Protein AF-0000000067055701 (afdb_homodimer)

Radius of gyration: 38.67 Å; Cα contacts (8 Å, |Δi|>4): 1099; chains: 2; bounding box: 100×124×99 Å

Solvent-accessible surface area (backbone atoms only — not comparable to full-atom values): 44915 Å² total; per-residue (Å²): 140,78,88,85,86,87,87,89,78,91,72,84,69,85,83,80,84,83,82,90,79,65,88,75,74,80,79,75,74,77,72,72,76,77,75,74,74,74,74,75,77,80,74,77,74,74,73,73,78,80,77,67,72,64,74,61,54,71,61,44,72,73,60,66,65,79,87,66,82,82,70,80,70,70,79,79,64,68,73,73,59,67,75,73,50,89,73,72,82,71,63,83,66,58,35,33,24,40,84,88,62,52,76,36,48,43,64,56,47,36,46,44,34,19,45,16,52,71,67,72,44,82,26,48,39,90,86,80,60,46,74,50,45,82,83,63,32,41,76,40,64,70,57,46,53,55,51,30,62,36,72,37,66,38,94,59,72,62,47,73,33,37,43,72,50,36,61,56,31,56,73,73,64,41,52,43,24,80,38,67,50,87,49,37,84,70,59,46,80,57,69,43,37,44,74,50,44,66,62,47,66,72,65,50,62,55,46,71,32,32,33,57,71,38,46,64,58,50,49,55,55,48,52,54,50,48,52,55,47,50,52,52,49,49,53,54,54,52,74,28,42,72,47,60,37,70,47,81,43,51,30,37,74,43,68,48,91,49,97,69,57,37,64,34,31,36,30,67,79,42,76,54,86,92,35,38,32,34,42,36,33,30,43,46,86,59,42,77,58,48,82,74,44,82,72,46,45,47,30,31,29,53,31,51,72,51,86,60,95,58,76,44,36,35,38,36,35,66,40,44,23,57,86,51,94,52,64,59,52,89,57,84,44,77,49,70,34,35,81,87,43,33,58,55,68,76,40,73,53,54,52,81,44,34,67,47,44,37,56,47,43,31,37,84,50,36,58,30,26,40,38,43,31,51,57,79,132,141,83,86,86,79,89,68,95,76,86,78,87,77,87,86,82,81,92,78,85,82,65,92,75,82,83,81,78,74,80,75,73,77,79,78,75,74,76,74,74,79,80,74,76,73,74,75,73,76,80,77,67,71,63,76,60,54,72,61,44,73,76,58,67,64,78,86,66,81,82,70,79,70,69,79,79,65,70,72,72,60,66,76,72,52,91,74,71,81,69,64,84,65,58,34,33,23,39,85,87,63,52,76,37,48,43,64,56,49,35,46,44,35,18,45,15,52,72,67,73,43,82,27,48,39,90,86,80,58,45,73,50,44,85,83,63,32,43,76,40,64,69,58,47,53,56,52,29,62,36,72,37,65,38,92,58,72,62,48,72,33,35,43,73,49,38,61,56,32,56,74,73,63,40,52,42,23,82,40,68,48,88,49,37,85,70,60,46,82,59,71,44,37,44,74,52,44,65,62,45,64,73,66,48,64,55,48,70,32,34,33,57,71,38,47,63,58,48,49,55,56,48,50,54,50,48,52,55,48,49,53,51,50,48,53,54,54,50,73,28,42,73,47,63,36,71,47,79,42,51,32,36,74,44,67,49,91,49,98,68,57,35,63,34,31,37,31,67,80,43,76,55,87,92,35,37,33,34,42,37,32,30,43,48,87,58,41,77,58,50,81,74,43,84,73,46,46,48,29,32,28,53,32,52,72,52,87,60,95,59,76,44,37,36,37,37,35,68,40,45,23,55,87,52,93,53,63,59,52,87,56,84,42,76,51,70,34,35,80,88,44,31,57,56,68,76,39,73,54,53,52,81,46,34,66,46,42,38,57,45,42,33,37,84,52,37,58,30,26,40,39,42,32,50,58,81,130

Nearest PDB structures (foldseek):
  5t9g-assembly1_A  TM=4.568E-01  e=3.845E+00  Bacteroides uniformis
  6ed1-assembly2_C  TM=5.689E-01  e=8.509E+00  Phocaeicola dorei
  5t9g-assembly1_A  TM=4.580E-01  e=3.900E+00  Bacteroides uniformis
  6ed1-assembly2_C  TM=5.690E-01  e=8.606E+00  Phocaeicola dorei

Sequence (754 aa):
MVVDPERGLVSNKPEGFSRNMDSASSLARLRSPAVNFLRLPGQQLVFLSKKGNVQDQLWGSLSTWPDGPVVRRAPGLRRYRSPCSPGTRWSYEYLCKCTNGHLMCAGCFIHLLADARLKEEQATCPNCRCEISKSLCCRNLAVEKAVSELPSECGFCLCQFPRSILERHQKEECQDRVTQCKYKRIGCPWHGPFHELTVHEAACAHPTKTGNELMEILDEMDQSHRKEMQLYNSIFSLLSFEKIGYTEVQFRPYRTDDFITRLYYETPRFTVLNQTWVLKARVNDSERNPNLSCKRTLSFQLLLKSKVTAPLECSFLLLKGPYDDVKISPVIYHFVFTNESNETDYVPLPIVDSVECNKLLAAKNINLRLFLFQIQKMVVDPERGLVSNKPEGFSRNMDSASSLARLRSPAVNFLRLPGQQLVFLSKKGNVQDQLWGSLSTWPDGPVVRRAPGLRRYRSPCSPGTRWSYEYLCKCTNGHLMCAGCFIHLLADARLKEEQATCPNCRCEISKSLCCRNLAVEKAVSELPSECGFCLCQFPRSILERHQKEECQDRVTQCKYKRIGCPWHGPFHELTVHEAACAHPTKTGNELMEILDEMDQSHRKEMQLYNSIFSLLSFEKIGYTEVQFRPYRTDDFITRLYYETPRFTVLNQTWVLKARVNDSERNPNLSCKRTLSFQLLLKSKVTAPLECSFLLLKGPYDDVKISPVIYHFVFTNESNETDYVPLPIVDSVECNKLLAAKNINLRLFLFQIQK

Organism: Bos taurus (NCBI:txid9913)

Secondary structure (DSSP, 8-state):
----------------------------------------S--------S-S-HHHHHTTTT------------TTS-----S--SSS---SS-EEE-TT--EEEHHHHHHHHHHHHHHT---B-TTT--B--TTT-EE-HHHHHHHHHSEEE-TTT--EEEHHHHHHIIIII-TTSEEE-GGGGGT---EEEGGGHHHHHHH-SGGGSBHHHHHHHHHHHHHHHHHHHHHHHHHHHHHTSSEEEEEEEEEEEEE--SSS--EEEEPPPEEETTEEEEEEEEEGGG-S-GGG-SS--EEEEEEE-S--SS-EEEEEEEEE-TT----B----EEEEE-SS--BPPPEE--BSSHHHHHHHHHSSSEEEEEEEEE---/----------------------------------------S--------S-S-HHHHHTTTT------------TTS-----S--SSS---SS-EEE-TT--EEEHHHHHHHHHHHHHHT---B-TTT--B--TTT-EE-HHHHHHHHHSEEE-TTT--EEEHHHHHHIIIII-TTSEEE-GGGGGT---EEEGGGHHHHHHH-SGGGSBHHHHHHHHHHHHHHHHHHHHHHHHHHHHHTSSEEEEEEEEEEEEE--SSS--EEEEPPPEEETTEEEEEEEEEGGG-S-GGG-SS--EEEEEEE-S--SS-EEEEEEEEE-TT----B----EEEEE-SS--BPPPEE--BSSHHHHHHHHHSSSEEEEEEEEE---

Foldseek 3Di:
DDDDDYYDDDPDDDDDDDDDPDDPDPPDCPPPPDPPPPCPPDPPPPPPDPDDPVVPPVVPVVPPPDPPDPPPPDPPPPCVVLVPPVADPLVPDWWKAAPVGDIHRPLSLLLQLLLCLQVVHFRADSVPGHGDDPVRIDTDVPVSVVQQQDWYAAPFPRDTDRNVCNVVCQVPNPQFRWDDAPCVLLPDPDITGNVCRVVCNVVPCSVVDDPVVSVVVNVVVVVVVVVVVVQVVVVVVLVPAPFKDKDKWKWAWDWDPDPQTWIKTKTPWDDGSNFIKMKIKHKPVGDSCCSPPPWIWMWMKIFTPDADPDKWKKKKWKAADPPAPFDFDTDIDIDIDHPVRGMDDIDTGRGDTRSRVSSQSSDNMRMIMMMMGTDDD/DDDDDPDDDDDDDDDDDDDDPDDPDDPDPPPPDDPPPPCPPDDPPPPPDPDDPVVPPVVPVVPPPDPPDPPPPDPPPPPPVLVPPVADPLVLDWWKAAPVGDIHRPLSLLLQLLLCLQVVHFRADSVPGHGDDPVRIDTDVPVSVVQQQDWYAAPFPRDTDRNVCNVVCLVPNPQFRWDDAPCVLLPDPDITGNVCRVVCNVVPCSVVDDPVVSVVVNVVVVVVVVVVVVQVVVVVVLVPADFKDKDKWKWAWDWDPDPQTWIKTKTPWDDGSNFIKMKIKHKPVGDSCCSPPPWIWMWMKIFTPDADPDKWKKKKWKAADPPAPFDFDTDIDIDIDHPVRGMDDIDTGRGDTRSRVSSQSSDNMRMIMMMMGTDDD

InterPro domains:
  IPR039338 Zinc finger TRAF-type-containing protein 1 [PTHR23059] (95-377)
  IPR060594 Zinc finger TRAF-type-containing protein 1, C-terminal domain [PF28124] (242-376)

pLDDT: mean 73.61, std 28.29, range [15.89, 98.38]

Structure (mmCIF, N/CA/C/O backbone):
data_AF-0000000067055701-model_v1
#
loop_
_entity.id
_entity.type
_entity.pdbx_description
1 polymer 'Cysteine and histidine rich 1'
#
loop_
_atom_site.group_PDB
_atom_site.id
_atom_site.type_symbol
_atom_site.label_atom_id
_atom_site.label_alt_id
_atom_site.label_comp_id
_atom_site.label_asym_id
_atom_site.label_entity_id
_atom_site.label_seq_id
_atom_site.pdbx_PDB_ins_code
_atom_site.Cartn_x
_atom_site.Cartn_y
_atom_site.Cartn_z
_atom_site.occupancy
_atom_site.B_iso_or_equiv
_atom_site.auth_seq_id
_atom_site.auth_comp_id
_atom_site.auth_asym_id
_atom_site.auth_atom_id
_atom_site.pdbx_PDB_model_num
ATOM 1 N N . MET A 1 1 ? 71.938 28.016 19.109 1 16.44 1 MET A N 1
ATOM 2 C CA . MET A 1 1 ? 72.5 26.688 19.266 1 16.44 1 MET A CA 1
ATOM 3 C C . MET A 1 1 ? 71.5 25.609 18.891 1 16.44 1 MET A C 1
ATOM 5 O O . MET A 1 1 ? 70.312 25.859 18.875 1 16.44 1 MET A O 1
ATOM 9 N N . VAL A 1 2 ? 71.875 24.172 19.016 1 16.55 2 VAL A N 1
ATOM 10 C CA . VAL A 1 2 ? 72 23.031 18.125 1 16.55 2 VAL A CA 1
ATOM 11 C C . VAL A 1 2 ? 70.75 22.125 18.297 1 16.55 2 VAL A C 1
ATOM 13 O O . VAL A 1 2 ? 70.375 21.422 17.359 1 16.55 2 VAL A O 1
ATOM 16 N N . VAL A 1 3 ? 70.125 21.969 19.438 1 17.83 3 VAL A N 1
ATOM 17 C CA . VAL A 1 3 ? 70.062 20.547 19.766 1 17.83 3 VAL A CA 1
ATOM 18 C C . VAL A 1 3 ? 69.062 19.844 18.859 1 17.83 3 VAL A C 1
ATOM 20 O O . VAL A 1 3 ? 68 20.359 18.609 1 17.83 3 VAL A O 1
ATOM 23 N N . ASP A 1 4 ? 69.375 18.797 18.344 1 17.47 4 ASP A N 1
ATOM 24 C CA . ASP A 1 4 ? 69.25 17.922 17.172 1 17.47 4 ASP A CA 1
ATOM 25 C C . ASP A 1 4 ? 67.938 17.172 17.172 1 17.47 4 ASP A C 1
ATOM 27 O O . ASP A 1 4 ? 67.25 17.062 18.203 1 17.47 4 ASP A O 1
ATOM 31 N N . PRO A 1 5 ? 67.812 16.078 16.312 1 18.61 5 PRO A N 1
ATOM 32 C CA . PRO A 1 5 ? 67.125 15.461 15.188 1 18.61 5 PRO A CA 1
ATOM 33 C C . PRO A 1 5 ? 66.188 14.312 15.625 1 18.61 5 PRO A C 1
ATOM 35 O O . PRO A 1 5 ? 65 14.305 15.312 1 18.61 5 PRO A O 1
ATOM 38 N N . GLU A 1 6 ? 66.812 13.117 15.82 1 16.33 6 GLU A N 1
ATOM 39 C CA . GLU A 1 6 ? 66.75 11.945 14.953 1 16.33 6 GLU A CA 1
ATOM 40 C C . GLU A 1 6 ? 65.625 10.992 15.422 1 16.33 6 GLU A C 1
ATOM 42 O O . GLU A 1 6 ? 64.562 10.859 14.766 1 16.33 6 GLU A O 1
ATOM 47 N N . ARG A 1 7 ? 66 9.539 15.695 1 16.42 7 ARG A N 1
ATOM 48 C CA . ARG A 1 7 ? 65.938 8.266 14.992 1 16.42 7 ARG A CA 1
ATOM 49 C C . ARG A 1 7 ? 64.812 7.379 15.539 1 16.42 7 ARG A C 1
ATOM 51 O O . ARG A 1 7 ? 64.188 7.738 16.516 1 16.42 7 ARG A O 1
ATOM 58 N N . GLY A 1 8 ? 65.188 6.051 16.109 1 16.31 8 GLY A N 1
ATOM 59 C CA . GLY A 1 8 ? 65.125 4.684 15.609 1 16.31 8 GLY A CA 1
ATOM 60 C C . GLY A 1 8 ? 63.969 3.906 16.125 1 16.31 8 GLY A C 1
ATOM 61 O O . GLY A 1 8 ? 63.219 4.402 16.969 1 16.31 8 GLY A O 1
ATOM 62 N N . LEU A 1 9 ? 64.125 2.527 16.516 1 16.05 9 LEU A N 1
ATOM 63 C CA . LEU A 1 9 ? 63.875 1.146 16.094 1 16.05 9 LEU A CA 1
ATOM 64 C C . LEU A 1 9 ? 62.906 0.436 17.031 1 16.05 9 LEU A C 1
ATOM 66 O O . LEU A 1 9 ? 62.156 -0.441 16.609 1 16.05 9 LEU A O 1
ATOM 70 N N . VAL A 1 10 ? 62.969 0.575 18.406 1 15.91 10 VAL A N 1
ATOM 71 C CA . VAL A 1 10 ? 63.062 -0.697 19.109 1 15.91 10 VAL A CA 1
ATOM 72 C C . VAL A 1 10 ? 61.688 -1.373 19.156 1 15.91 10 VAL A C 1
ATOM 74 O O . VAL A 1 10 ? 60.688 -0.728 19.453 1 15.91 10 VAL A O 1
ATOM 77 N N . SER A 1 11 ? 61.594 -2.703 18.609 1 16.59 11 SER A N 1
ATOM 78 C CA . SER A 1 11 ? 60.875 -3.871 18.109 1 16.59 11 SER A CA 1
ATOM 79 C C . SER A 1 11 ? 60.156 -4.617 19.25 1 16.59 11 SER A C 1
ATOM 81 O O . SER A 1 11 ? 59.5 -5.621 19.016 1 16.59 11 SER A O 1
ATOM 83 N N . ASN A 1 12 ? 60.188 -4.105 20.469 1 16.09 12 ASN A N 1
ATOM 84 C CA . ASN A 1 12 ? 60.156 -5.184 21.453 1 16.09 12 ASN A CA 1
ATOM 85 C C . ASN A 1 12 ? 58.906 -6.059 21.266 1 16.09 12 ASN A C 1
ATOM 87 O O . ASN A 1 12 ? 57.812 -5.547 21.031 1 16.09 12 ASN A O 1
ATOM 91 N N . LYS A 1 13 ? 59.094 -7.43 21.297 1 16.95 13 LYS A N 1
ATOM 92 C CA . LYS A 1 13 ? 58.656 -8.789 20.969 1 16.95 13 LYS A CA 1
ATOM 93 C C . LYS A 1 13 ? 57.562 -9.266 21.891 1 16.95 13 LYS A C 1
ATOM 95 O O . LYS A 1 13 ? 57.062 -10.383 21.766 1 16.95 13 LYS A O 1
ATOM 100 N N . PRO A 1 14 ? 56.938 -8.477 22.75 1 16.92 14 PRO A N 1
ATOM 101 C CA . PRO A 1 14 ? 56.594 -9.336 23.906 1 16.92 14 PRO A CA 1
ATOM 102 C C . PRO A 1 14 ? 55.781 -10.562 23.516 1 16.92 14 PRO A C 1
ATOM 104 O O . PRO A 1 14 ? 55.094 -10.539 22.5 1 16.92 14 PRO A O 1
ATOM 107 N N . GLU A 1 15 ? 56.031 -11.695 24.219 1 17.03 15 GLU A N 1
ATOM 108 C CA . GLU A 1 15 ? 55.938 -13.148 24.344 1 17.03 15 GLU A CA 1
ATOM 109 C C . GLU A 1 15 ? 54.5 -13.625 24.344 1 17.03 15 GLU A C 1
ATOM 111 O O . GLU A 1 15 ? 53.562 -12.852 24.625 1 17.03 15 GLU A O 1
ATOM 116 N N . GLY A 1 16 ? 54.281 -14.93 23.797 1 16.95 16 GLY A N 1
ATOM 117 C CA . GLY A 1 16 ? 53.5 -15.977 23.156 1 16.95 16 GLY A CA 1
ATOM 118 C C . GLY A 1 16 ? 52.562 -16.688 24.109 1 16.95 16 GLY A C 1
ATOM 119 O O . GLY A 1 16 ? 52.031 -17.766 23.797 1 16.95 16 GLY A O 1
ATOM 120 N N . PHE A 1 17 ? 52.031 -15.953 25.172 1 17.06 17 PHE A N 1
ATOM 121 C CA . PHE A 1 17 ? 51.438 -16.734 26.234 1 17.06 17 PHE A CA 1
ATOM 122 C C . PHE A 1 17 ? 50.531 -17.844 25.672 1 17.06 17 PHE A C 1
ATOM 124 O O . PHE A 1 17 ? 49.781 -17.609 24.719 1 17.06 17 PHE A O 1
ATOM 131 N N . SER A 1 18 ? 50.719 -19.031 26.094 1 15.89 18 SER A N 1
ATOM 132 C CA . SER A 1 18 ? 50.656 -20.484 25.969 1 15.89 18 SER A CA 1
ATOM 133 C C . SER A 1 18 ? 49.188 -20.969 25.938 1 15.89 18 SER A C 1
ATOM 135 O O . SER A 1 18 ? 48.281 -20.203 26.266 1 15.89 18 SER A O 1
ATOM 137 N N . ARG A 1 19 ? 48.812 -22.109 26.625 1 16.39 19 ARG A N 1
ATOM 138 C CA . ARG A 1 19 ? 48.469 -23.469 26.25 1 16.39 19 ARG A CA 1
ATOM 139 C C . ARG A 1 19 ? 46.969 -23.703 26.281 1 16.39 19 ARG A C 1
ATOM 141 O O . ARG A 1 19 ? 46.375 -24.125 25.281 1 16.39 19 ARG A O 1
ATOM 148 N N . ASN A 1 20 ? 46.406 -24.297 27.469 1 16.92 20 ASN A N 1
ATOM 149 C CA . ASN A 1 20 ? 45.875 -25.641 27.594 1 16.92 20 ASN A CA 1
ATOM 150 C C . ASN A 1 20 ? 44.344 -25.656 27.453 1 16.92 20 ASN A C 1
ATOM 152 O O . ASN A 1 20 ? 43.656 -24.891 28.141 1 16.92 20 ASN A O 1
ATOM 156 N N . MET A 1 21 ? 43.719 -26.062 26.281 1 17.95 21 MET A N 1
ATOM 157 C CA . MET A 1 21 ? 42.469 -26.25 25.516 1 17.95 21 MET A CA 1
ATOM 158 C C . MET A 1 21 ? 41.5 -27.172 26.25 1 17.95 21 MET A C 1
ATOM 160 O O . MET A 1 21 ? 40.469 -27.516 25.719 1 17.95 21 MET A O 1
ATOM 164 N N . ASP A 1 22 ? 41.938 -27.719 27.422 1 16.17 22 ASP A N 1
ATOM 165 C CA . ASP A 1 22 ? 41.469 -29.109 27.469 1 16.17 22 ASP A CA 1
ATOM 166 C C . ASP A 1 22 ? 39.969 -29.188 27.609 1 16.17 22 ASP A C 1
ATOM 168 O O . ASP A 1 22 ? 39.312 -30.031 26.969 1 16.17 22 ASP A O 1
ATOM 172 N N . SER A 1 23 ? 39.375 -28.547 28.641 1 18.22 23 SER A N 1
ATOM 173 C CA . SER A 1 23 ? 38.562 -29.422 29.484 1 18.22 23 SER A CA 1
ATOM 174 C C . SER A 1 23 ? 37.219 -29.719 28.844 1 18.22 23 SER A C 1
ATOM 176 O O . SER A 1 23 ? 36.438 -28.797 28.578 1 18.22 23 SER A O 1
ATOM 178 N N . ALA A 1 24 ? 37.062 -30.844 27.984 1 18.81 24 ALA A N 1
ATOM 179 C CA . ALA A 1 24 ? 36.094 -31.578 27.156 1 18.81 24 ALA A CA 1
ATOM 180 C C . ALA A 1 24 ? 34.844 -31.938 27.953 1 18.81 24 ALA A C 1
ATOM 182 O O . ALA A 1 24 ? 34.844 -32.938 28.672 1 18.81 24 ALA A O 1
ATOM 183 N N . SER A 1 25 ? 34.406 -31.047 28.844 1 18.02 25 SER A N 1
ATOM 184 C CA . SER A 1 25 ? 33.5 -31.609 29.844 1 18.02 25 SER A CA 1
ATOM 185 C C . SER A 1 25 ? 32.438 -32.469 29.172 1 18.02 25 SER A C 1
ATOM 187 O O . SER A 1 25 ? 32.156 -32.312 27.984 1 18.02 25 SER A O 1
ATOM 189 N N . SER A 1 26 ? 31.812 -33.406 29.938 1 18.36 26 SER A N 1
ATOM 190 C CA . SER A 1 26 ? 31.109 -34.688 30.094 1 18.36 26 SER A CA 1
ATOM 191 C C . SER A 1 26 ? 29.672 -34.562 29.594 1 18.36 26 SER A C 1
ATOM 193 O O . SER A 1 26 ? 28.812 -34 30.281 1 18.36 26 SER A O 1
ATOM 195 N N . LEU A 1 27 ? 29.469 -33.938 28.391 1 18.98 27 LEU A N 1
ATOM 196 C CA . LEU A 1 27 ? 28.109 -33.938 27.844 1 18.98 27 LEU A CA 1
ATOM 197 C C . LEU A 1 27 ? 27.5 -35.344 27.938 1 18.98 27 LEU A C 1
ATOM 199 O O . LEU A 1 27 ? 27.969 -36.281 27.312 1 18.98 27 LEU A O 1
ATOM 203 N N . ALA A 1 28 ? 27 -35.562 29.141 1 18.73 28 ALA A N 1
ATOM 204 C CA . ALA A 1 28 ? 26.375 -36.812 29.609 1 18.73 28 ALA A CA 1
ATOM 205 C C . ALA A 1 28 ? 25.391 -37.344 28.578 1 18.73 28 ALA A C 1
ATOM 207 O O . ALA A 1 28 ? 24.688 -36.594 27.906 1 18.73 28 ALA A O 1
ATOM 208 N N . ARG A 1 29 ? 25.641 -38.594 28.047 1 19.67 29 ARG A N 1
ATOM 209 C CA . ARG A 1 29 ? 25.203 -39.656 27.141 1 19.67 29 ARG A CA 1
ATOM 210 C C . ARG A 1 29 ? 23.734 -40 27.359 1 19.67 29 ARG A C 1
ATOM 212 O O . ARG A 1 29 ? 23.391 -40.75 28.266 1 19.67 29 ARG A O 1
ATOM 219 N N . LEU A 1 30 ? 22.859 -38.906 27.609 1 20.05 30 LEU A N 1
ATOM 220 C CA . LEU A 1 30 ? 21.547 -39.406 27.969 1 20.05 30 LEU A CA 1
ATOM 221 C C . LEU A 1 30 ? 21.094 -40.5 27.016 1 20.05 30 LEU A C 1
ATOM 223 O O . LEU A 1 30 ? 21.031 -40.281 25.797 1 20.05 30 LEU A O 1
ATOM 227 N N . ARG A 1 31 ? 21.438 -41.75 27.328 1 19.89 31 ARG A N 1
ATOM 228 C CA . ARG A 1 31 ? 21.203 -43.031 26.688 1 19.89 31 ARG A CA 1
ATOM 229 C C . ARG A 1 31 ? 19.734 -43.219 26.359 1 19.89 31 ARG A C 1
ATOM 231 O O . ARG A 1 31 ? 18.875 -43.156 27.234 1 19.89 31 ARG A O 1
ATOM 238 N N . SER A 1 32 ? 19.312 -42.531 25.266 1 19.33 32 SER A N 1
ATOM 239 C CA . SER A 1 32 ? 17.969 -42.719 24.719 1 19.33 32 SER A CA 1
ATOM 240 C C . SER A 1 32 ? 17.547 -44.188 24.766 1 19.33 32 SER A C 1
ATOM 242 O O . SER A 1 32 ? 18.344 -45.094 24.484 1 19.33 32 SER A O 1
ATOM 244 N N . PRO A 1 33 ? 16.609 -44.469 25.625 1 22.25 33 PRO A N 1
ATOM 245 C CA . PRO A 1 33 ? 16.188 -45.844 25.844 1 22.25 33 PRO A CA 1
ATOM 246 C C . PRO A 1 33 ? 15.969 -46.625 24.547 1 22.25 33 PRO A C 1
ATOM 248 O O . PRO A 1 33 ? 15.734 -46 23.5 1 22.25 33 PRO A O 1
ATOM 251 N N . ALA A 1 34 ? 16.484 -47.812 24.438 1 20.72 34 ALA A N 1
ATOM 252 C CA . ALA A 1 34 ? 16.578 -48.906 23.469 1 20.72 34 ALA A CA 1
ATOM 253 C C . ALA A 1 34 ? 15.195 -49.281 22.938 1 20.72 34 ALA A C 1
ATOM 255 O O . ALA A 1 34 ? 14.336 -49.75 23.672 1 20.72 34 ALA A O 1
ATOM 256 N N . VAL A 1 35 ? 14.484 -48.312 22.266 1 21.42 35 VAL A N 1
ATOM 257 C CA . VAL A 1 35 ? 13.211 -48.75 21.703 1 21.42 35 VAL A CA 1
ATOM 258 C C . VAL A 1 35 ? 13.375 -50.094 21 1 21.42 35 VAL A C 1
ATOM 260 O O . VAL A 1 35 ? 14.258 -50.219 20.141 1 21.42 35 VAL A O 1
ATOM 263 N N . ASN A 1 36 ? 13.266 -51.156 21.719 1 20.36 36 ASN A N 1
ATOM 264 C CA . ASN A 1 36 ? 13.289 -52.531 21.297 1 20.36 36 ASN A CA 1
ATOM 265 C C . ASN A 1 36 ? 12.422 -52.781 20.062 1 20.36 36 ASN A C 1
ATOM 267 O O . ASN A 1 36 ? 11.211 -52.562 20.109 1 20.36 36 ASN A O 1
ATOM 271 N N . PHE A 1 37 ? 12.961 -52.438 18.891 1 21.03 37 PHE A N 1
ATOM 272 C CA . PHE A 1 37 ? 12.375 -52.719 17.578 1 21.03 37 PHE A CA 1
ATOM 273 C C . PHE A 1 37 ? 11.938 -54.188 17.484 1 21.03 37 PHE A C 1
ATOM 275 O O . PHE A 1 37 ? 12.781 -55.094 17.516 1 21.03 37 PHE A O 1
ATOM 282 N N . LEU A 1 38 ? 10.844 -54.469 18.125 1 23.55 38 LEU A N 1
ATOM 283 C CA . LEU A 1 38 ? 10.312 -55.812 18.047 1 23.55 38 LEU A CA 1
ATOM 284 C C . LEU A 1 38 ? 10.344 -56.344 16.609 1 23.55 38 LEU A C 1
ATOM 286 O O . LEU A 1 38 ? 9.938 -55.625 15.688 1 23.55 38 LEU A O 1
ATOM 290 N N . ARG A 1 39 ? 11.312 -57.219 16.266 1 22.11 39 ARG A N 1
ATOM 291 C CA . ARG A 1 39 ? 11.625 -57.969 15.047 1 22.11 39 ARG A CA 1
ATOM 292 C C . ARG A 1 39 ? 10.375 -58.656 14.492 1 22.11 39 ARG A C 1
ATOM 294 O O . ARG A 1 39 ? 9.852 -59.594 15.094 1 22.11 39 ARG A O 1
ATOM 301 N N . LEU A 1 40 ? 9.391 -57.875 14.125 1 23.42 40 LEU A N 1
ATOM 302 C CA . LEU A 1 40 ? 8.297 -58.688 13.594 1 23.42 40 LEU A CA 1
ATOM 303 C C . LEU A 1 40 ? 8.812 -59.688 12.555 1 23.42 40 LEU A C 1
ATOM 305 O O . LEU A 1 40 ? 9.719 -59.344 11.781 1 23.42 40 LEU A O 1
ATOM 309 N N . PRO A 1 41 ? 8.641 -60.969 12.688 1 22.36 41 PRO A N 1
ATOM 310 C CA . PRO A 1 41 ? 9.297 -62.094 12.039 1 22.36 41 PRO A CA 1
ATOM 311 C C . PRO A 1 41 ? 9.398 -61.938 10.523 1 22.36 41 PRO A C 1
ATOM 313 O O . PRO A 1 41 ? 10.492 -62.062 9.961 1 22.36 41 PRO A O 1
ATOM 316 N N . GLY A 1 42 ? 8.406 -62.312 9.781 1 23.98 42 GLY A N 1
ATOM 317 C CA . GLY A 1 42 ? 8.461 -63.125 8.578 1 23.98 42 GLY A CA 1
ATOM 318 C C . GLY A 1 42 ? 8.789 -62.344 7.328 1 23.98 42 GLY A C 1
ATOM 319 O O . GLY A 1 42 ? 8.617 -62.844 6.211 1 23.98 42 GLY A O 1
ATOM 320 N N . GLN A 1 43 ? 8.898 -61.031 7.398 1 21.73 43 GLN A N 1
ATOM 321 C CA . GLN A 1 43 ? 8.672 -60.281 6.152 1 21.73 43 GLN A CA 1
ATOM 322 C C . GLN A 1 43 ? 9.812 -60.531 5.164 1 21.73 43 GLN A C 1
ATOM 324 O O . GLN A 1 43 ? 10.984 -60.375 5.516 1 21.73 43 GLN A O 1
ATOM 329 N N . GLN A 1 44 ? 9.562 -61.344 4.148 1 22.86 44 GLN A N 1
ATOM 330 C CA . GLN A 1 44 ? 10.469 -61.812 3.107 1 22.86 44 GLN A CA 1
ATOM 331 C C . GLN A 1 44 ? 11.203 -60.656 2.465 1 22.86 44 GLN A C 1
ATOM 333 O O . GLN A 1 44 ? 10.586 -59.656 2.08 1 22.86 44 GLN A O 1
ATOM 338 N N . LEU A 1 45 ? 12.406 -60.375 2.883 1 26.27 45 LEU A N 1
ATOM 339 C CA . LEU A 1 45 ? 13.383 -59.375 2.445 1 26.27 45 LEU A CA 1
ATOM 340 C C . LEU A 1 45 ? 13.609 -59.469 0.939 1 26.27 45 LEU A C 1
ATOM 342 O O . LEU A 1 45 ? 14.086 -60.5 0.438 1 26.27 45 LEU A O 1
ATOM 346 N N . VAL A 1 46 ? 12.555 -59.125 0.158 1 24.7 46 VAL A N 1
ATOM 347 C CA . VAL A 1 46 ? 12.773 -59.219 -1.281 1 24.7 46 VAL A CA 1
ATOM 348 C C . VAL A 1 46 ? 14.062 -58.5 -1.663 1 24.7 46 VAL A C 1
ATOM 350 O O . VAL A 1 46 ? 14.281 -57.344 -1.284 1 24.7 46 VAL A O 1
ATOM 353 N N . PHE A 1 47 ? 15.07 -59.25 -1.602 1 23.02 47 PHE A N 1
ATOM 354 C CA . PHE A 1 47 ? 16.422 -58.875 -1.998 1 23.02 47 PHE A CA 1
ATOM 355 C C . PHE A 1 47 ? 16.406 -58.188 -3.355 1 23.02 47 PHE A C 1
ATOM 357 O O . PHE A 1 47 ? 16.062 -58.781 -4.367 1 23.02 47 PHE A O 1
ATOM 364 N N . LEU A 1 48 ? 16 -56.906 -3.348 1 25.59 48 LEU A N 1
ATOM 365 C CA . LEU A 1 48 ? 16.047 -56.125 -4.57 1 25.59 48 LEU A CA 1
ATOM 366 C C . LEU A 1 48 ? 17.438 -56.156 -5.195 1 25.59 48 LEU A C 1
ATOM 368 O O . LEU A 1 48 ? 18.438 -55.875 -4.527 1 25.59 48 LEU A O 1
ATOM 372 N N . SER A 1 49 ? 17.625 -57.094 -6.027 1 24.3 49 SER A N 1
ATOM 373 C CA . SER A 1 49 ? 18.844 -57.219 -6.816 1 24.3 49 SER A CA 1
ATOM 374 C C . SER A 1 49 ? 19.234 -55.844 -7.406 1 24.3 49 SER A C 1
ATOM 376 O O . SER A 1 49 ? 18.359 -55.031 -7.719 1 24.3 49 SER A O 1
ATOM 378 N N . LYS A 1 50 ? 20.484 -55.406 -7.293 1 29.33 50 LYS A N 1
ATOM 379 C CA . LYS A 1 50 ? 21.297 -54.219 -7.383 1 29.33 50 LYS A CA 1
ATOM 380 C C . LYS A 1 50 ? 21.125 -53.531 -8.742 1 29.33 50 LYS A C 1
ATOM 382 O O . LYS A 1 50 ? 21.375 -52.344 -8.891 1 29.33 50 LYS A O 1
ATOM 387 N N . LYS A 1 51 ? 21.359 -54.281 -9.805 1 29.3 51 LYS A N 1
ATOM 388 C CA . LYS A 1 51 ? 22.016 -53.625 -10.922 1 29.3 51 LYS A CA 1
ATOM 389 C C . LYS A 1 51 ? 21.062 -52.625 -11.617 1 29.3 51 LYS A C 1
ATOM 391 O O . LYS A 1 51 ? 21.5 -51.656 -12.227 1 29.3 51 LYS A O 1
ATOM 396 N N . GLY A 1 52 ? 19.984 -53.188 -12.148 1 28.95 52 GLY A N 1
ATOM 397 C CA . GLY A 1 52 ? 19.344 -52.531 -13.281 1 28.95 52 GLY A CA 1
ATOM 398 C C . GLY A 1 52 ? 18.703 -51.219 -12.906 1 28.95 52 GLY A C 1
ATOM 399 O O . GLY A 1 52 ? 18.484 -50.938 -11.727 1 28.95 52 GLY A O 1
ATOM 400 N N . ASN A 1 53 ? 18.734 -50.188 -13.961 1 28.77 53 ASN A N 1
ATOM 401 C CA . ASN A 1 53 ? 18.312 -48.812 -13.812 1 28.77 53 ASN A CA 1
ATOM 402 C C . ASN A 1 53 ? 16.984 -48.719 -13.062 1 28.77 53 ASN A C 1
ATOM 404 O O . ASN A 1 53 ? 15.992 -49.344 -13.461 1 28.77 53 ASN A O 1
ATOM 408 N N . VAL A 1 54 ? 17.062 -48.625 -11.758 1 30.98 54 VAL A N 1
ATOM 409 C CA . VAL A 1 54 ? 16.031 -48.625 -10.727 1 30.98 54 VAL A CA 1
ATOM 410 C C . VAL A 1 54 ? 14.828 -47.812 -11.195 1 30.98 54 VAL A C 1
ATOM 412 O O . VAL A 1 54 ? 13.773 -47.812 -10.562 1 30.98 54 VAL A O 1
ATOM 415 N N . GLN A 1 55 ? 15.18 -46.844 -12.133 1 29.23 55 GLN A N 1
ATOM 416 C CA . GLN A 1 55 ? 14.07 -45.969 -12.453 1 29.23 55 GLN A CA 1
ATOM 417 C C . GLN A 1 55 ? 12.922 -46.719 -13.094 1 29.23 55 GLN A C 1
ATOM 419 O O . GLN A 1 55 ? 11.75 -46.406 -12.852 1 29.23 55 GLN A O 1
ATOM 424 N N . ASP A 1 56 ? 13.336 -47.719 -14.023 1 29.12 56 ASP A N 1
ATOM 425 C CA . ASP A 1 56 ? 12.328 -48.375 -14.828 1 29.12 56 ASP A CA 1
ATOM 426 C C . ASP A 1 56 ? 11.469 -49.312 -13.969 1 29.12 56 ASP A C 1
ATOM 428 O O . ASP A 1 56 ? 10.367 -49.688 -14.367 1 29.12 56 ASP A O 1
ATOM 432 N N . GLN A 1 57 ? 12.07 -50 -12.914 1 27.86 57 GLN A N 1
ATOM 433 C CA . GLN A 1 57 ? 11.398 -51.156 -12.336 1 27.86 57 GLN A CA 1
ATOM 434 C C . GLN A 1 57 ? 10.188 -50.719 -11.508 1 27.86 57 GLN A C 1
ATOM 436 O O . GLN A 1 57 ? 9.242 -51.5 -11.344 1 27.86 57 GLN A O 1
ATOM 441 N N . LEU A 1 58 ? 10.438 -49.656 -10.734 1 31.3 58 LEU A N 1
ATOM 442 C CA . LEU A 1 58 ? 9.281 -49.438 -9.875 1 31.3 58 LEU A CA 1
ATOM 443 C C . LEU A 1 58 ? 8.031 -49.156 -10.711 1 31.3 58 LEU A C 1
ATOM 445 O O . LEU A 1 58 ? 6.91 -49.438 -10.273 1 31.3 58 LEU A O 1
ATOM 449 N N . TRP A 1 59 ? 8.219 -48.469 -11.953 1 29.91 59 TRP A N 1
ATOM 450 C CA . TRP A 1 59 ? 7.031 -48.25 -12.766 1 29.91 59 TRP A CA 1
ATOM 451 C C . TRP A 1 59 ? 6.562 -49.531 -13.422 1 29.91 59 TRP A C 1
ATOM 453 O O . TRP A 1 59 ? 5.594 -49.531 -14.188 1 29.91 59 TRP A O 1
ATOM 463 N N . GLY A 1 60 ? 7.488 -50.562 -13.492 1 29.08 60 GLY A N 1
ATOM 464 C CA . GLY A 1 60 ? 7.078 -51.75 -14.25 1 29.08 60 GLY A CA 1
ATOM 465 C C . GLY A 1 60 ? 5.801 -52.375 -13.727 1 29.08 60 GLY A C 1
ATOM 466 O O . GLY A 1 60 ? 5.004 -52.906 -14.5 1 29.08 60 GLY A O 1
ATOM 467 N N . SER A 1 61 ? 5.844 -52.719 -12.43 1 31.14 61 SER A N 1
ATOM 468 C CA . SER A 1 61 ? 4.746 -53.594 -12.016 1 31.14 61 SER A CA 1
ATOM 469 C C . SER A 1 61 ? 3.41 -52.844 -12.086 1 31.14 61 SER A C 1
ATOM 471 O O . SER A 1 61 ? 2.361 -53.438 -11.805 1 31.14 61 SER A O 1
ATOM 473 N N . LEU A 1 62 ? 3.42 -51.562 -12.023 1 30.2 62 LEU A N 1
ATOM 474 C CA . LEU A 1 62 ? 2.074 -51 -12.078 1 30.2 62 LEU A CA 1
ATOM 475 C C . LEU A 1 62 ? 1.446 -51.219 -13.445 1 30.2 62 LEU A C 1
ATOM 477 O O . LEU A 1 62 ? 0.223 -51.312 -13.57 1 30.2 62 LEU A O 1
ATOM 481 N N . SER A 1 63 ? 2.191 -51.062 -14.547 1 27.75 63 SER A N 1
ATOM 482 C CA . SER A 1 63 ? 1.495 -51.188 -15.828 1 27.75 63 SER A CA 1
ATOM 483 C C . SER A 1 63 ? 1.348 -52.625 -16.266 1 27.75 63 SER A C 1
ATOM 485 O O . SER A 1 63 ? 1.166 -52.906 -17.453 1 27.75 63 SER A O 1
ATOM 487 N N . THR A 1 64 ? 1.655 -53.625 -15.531 1 29.92 64 THR A N 1
ATOM 488 C CA . THR A 1 64 ? 1.57 -54.844 -16.312 1 29.92 64 THR A CA 1
ATOM 489 C C . THR A 1 64 ? 0.137 -55.094 -16.766 1 29.92 64 THR A C 1
ATOM 491 O O . THR A 1 64 ? -0.575 -55.906 -16.188 1 29.92 64 THR A O 1
ATOM 494 N N . TRP A 1 65 ? -0.691 -54.125 -17.109 1 27.17 65 TRP A N 1
ATOM 495 C CA . TRP A 1 65 ? -1.949 -54.562 -17.688 1 27.17 65 TRP A CA 1
ATOM 496 C C . TRP A 1 65 ? -1.695 -55.469 -18.906 1 27.17 65 TRP A C 1
ATOM 498 O O . TRP A 1 65 ? -0.701 -55.312 -19.609 1 27.17 65 TRP A O 1
ATOM 508 N N . PRO A 1 66 ? -2.248 -56.688 -19.031 1 27.59 66 PRO A N 1
ATOM 509 C CA . PRO A 1 66 ? -2.17 -57.531 -20.219 1 27.59 66 PRO A CA 1
ATOM 510 C C . PRO A 1 66 ? -2.348 -56.75 -21.531 1 27.59 66 PRO A C 1
ATOM 512 O O . PRO A 1 66 ? -2.877 -55.656 -21.516 1 27.59 66 PRO A O 1
ATOM 515 N N . ASP A 1 67 ? -1.791 -57.219 -22.75 1 28.61 67 ASP A N 1
ATOM 516 C CA . ASP A 1 67 ? -1.691 -56.812 -24.156 1 28.61 67 ASP A CA 1
ATOM 517 C C . ASP A 1 67 ? -3.074 -56.562 -24.75 1 28.61 67 ASP A C 1
ATOM 519 O O . ASP A 1 67 ? -3.604 -57.375 -25.484 1 28.61 67 ASP A O 1
ATOM 523 N N . GLY A 1 68 ? -4.18 -56.125 -24.156 1 28.25 68 GLY A N 1
ATOM 524 C CA . GLY A 1 68 ? -5.375 -56.094 -24.984 1 28.25 68 GLY A CA 1
ATOM 525 C C . GLY A 1 68 ? -5.164 -55.438 -26.328 1 28.25 68 GLY A C 1
ATOM 526 O O . GLY A 1 68 ? -4.133 -54.781 -26.547 1 28.25 68 GLY A O 1
ATOM 527 N N . PRO A 1 69 ? -6.047 -55.656 -27.406 1 28.91 69 PRO A N 1
ATOM 528 C CA . PRO A 1 69 ? -5.84 -55.25 -28.812 1 28.91 69 PRO A CA 1
ATOM 529 C C . PRO A 1 69 ? -5.363 -53.812 -28.969 1 28.91 69 PRO A C 1
ATOM 531 O O . PRO A 1 69 ? -5.57 -53 -28.078 1 28.91 69 PRO A O 1
ATOM 534 N N . VAL A 1 70 ? -4.379 -53.562 -29.859 1 29.52 70 VAL A N 1
ATOM 535 C CA . VAL A 1 70 ? -3.75 -52.344 -30.406 1 29.52 70 VAL A CA 1
ATOM 536 C C . VAL A 1 70 ? -4.824 -51.375 -30.844 1 29.52 70 VAL A C 1
ATOM 538 O O . VAL A 1 70 ? -5.547 -51.625 -31.812 1 29.52 70 VAL A O 1
ATOM 541 N N . VAL A 1 71 ? -5.773 -50.969 -30 1 27.61 71 VAL A N 1
ATOM 542 C CA . VAL A 1 71 ? -6.719 -50 -30.5 1 27.61 71 VAL A CA 1
ATOM 543 C C . VAL A 1 71 ? -5.969 -48.906 -31.266 1 27.61 71 VAL A C 1
ATOM 545 O O . VAL A 1 71 ? -4.961 -48.375 -30.797 1 27.61 71 VAL A O 1
ATOM 548 N N . ARG A 1 72 ? -6.059 -48.938 -32.625 1 29.09 72 ARG A N 1
ATOM 549 C CA . ARG A 1 72 ? -5.621 -47.969 -33.594 1 29.09 72 ARG A CA 1
ATOM 550 C C . ARG A 1 72 ? -5.938 -46.531 -33.125 1 29.09 72 ARG A C 1
ATOM 552 O O . ARG A 1 72 ? -7.09 -46.219 -32.812 1 29.09 72 ARG A O 1
ATOM 559 N N . ARG A 1 73 ? -5.004 -46 -32.438 1 30.62 73 ARG A N 1
ATOM 560 C CA . ARG A 1 73 ? -4.926 -44.656 -31.859 1 30.62 73 ARG A CA 1
ATOM 561 C C . ARG A 1 73 ? -5.328 -43.594 -32.875 1 30.62 73 ARG A C 1
ATOM 563 O O . ARG A 1 73 ? -4.805 -43.594 -34 1 30.62 73 ARG A O 1
ATOM 570 N N . ALA A 1 74 ? -6.633 -43.312 -32.906 1 29.38 74 ALA A N 1
ATOM 571 C CA . ALA A 1 74 ? -7.043 -42.25 -33.812 1 29.38 74 ALA A CA 1
ATOM 572 C C . ALA A 1 74 ? -5.992 -41.125 -33.844 1 29.38 74 ALA A C 1
ATOM 574 O O . ALA A 1 74 ? -5.293 -40.906 -32.844 1 29.38 74 ALA A O 1
ATOM 575 N N . PRO A 1 75 ? -5.484 -40.656 -35.094 1 30.5 75 PRO A N 1
ATOM 576 C CA . PRO A 1 75 ? -4.387 -39.719 -35.375 1 30.5 75 PRO A CA 1
ATOM 577 C C . PRO A 1 75 ? -4.344 -38.562 -34.375 1 30.5 75 PRO A C 1
ATOM 579 O O . PRO A 1 75 ? -3.264 -38.125 -33.969 1 30.5 75 PRO A O 1
ATOM 582 N N . GLY A 1 76 ? -5.418 -37.719 -34.469 1 30.94 76 GLY A N 1
ATOM 583 C CA . GLY A 1 76 ? -5.277 -36.344 -34.062 1 30.94 76 GLY A CA 1
ATOM 584 C C . GLY A 1 76 ? -5.016 -36.156 -32.594 1 30.94 76 GLY A C 1
ATOM 585 O O . GLY A 1 76 ? -5.129 -35.062 -32.062 1 30.94 76 GLY A O 1
ATOM 586 N N . LEU A 1 77 ? -5.371 -37.062 -31.812 1 31.2 77 LEU A N 1
ATOM 587 C CA . LEU A 1 77 ? -5.223 -36.781 -30.391 1 31.2 77 LEU A CA 1
ATOM 588 C C . LEU A 1 77 ? -3.764 -36.5 -30.047 1 31.2 77 LEU A C 1
ATOM 590 O O . LEU A 1 77 ? -2.916 -37.375 -30.188 1 31.2 77 LEU A O 1
ATOM 594 N N . ARG A 1 78 ? -3.311 -35.312 -30.469 1 31.7 78 ARG A N 1
ATOM 595 C CA . ARG A 1 78 ? -2.012 -34.875 -29.953 1 31.7 78 ARG A CA 1
ATOM 596 C C . ARG A 1 78 ? -1.745 -35.438 -28.578 1 31.7 78 ARG A C 1
ATOM 598 O O . ARG A 1 78 ? -2.66 -35.562 -27.75 1 31.7 78 ARG A O 1
ATOM 605 N N . ARG A 1 79 ? -0.921 -36.375 -28.438 1 31.84 79 ARG A N 1
ATOM 606 C CA . ARG A 1 79 ? -0.322 -36.969 -27.234 1 31.84 79 ARG A CA 1
ATOM 607 C C . ARG A 1 79 ? -0.109 -35.875 -26.172 1 31.84 79 ARG A C 1
ATOM 609 O O . ARG A 1 79 ? 0.68 -34.969 -26.375 1 31.84 79 ARG A O 1
ATOM 616 N N . TYR A 1 80 ? -1.202 -35.344 -25.688 1 32.09 80 TYR A N 1
ATOM 617 C CA . TYR A 1 80 ? -0.859 -34.688 -24.422 1 32.09 80 TYR A CA 1
ATOM 618 C C . TYR A 1 80 ? 0.165 -35.5 -23.641 1 32.09 80 TYR A C 1
ATOM 620 O O . TYR A 1 80 ? -0.15 -36.562 -23.125 1 32.09 80 TYR A O 1
ATOM 628 N N . ARG A 1 81 ? 1.312 -35.875 -24.312 1 33.19 81 ARG A N 1
ATOM 629 C CA . ARG A 1 81 ? 2.373 -36.344 -23.438 1 33.19 81 ARG A CA 1
ATOM 630 C C . ARG A 1 81 ? 2.271 -35.719 -22.047 1 33.19 81 ARG A C 1
ATOM 632 O O . ARG A 1 81 ? 2.104 -34.5 -21.922 1 33.19 81 ARG A O 1
ATOM 639 N N . SER A 1 82 ? 1.521 -36.344 -21.25 1 39.66 82 SER A N 1
ATOM 640 C CA . SER A 1 82 ? 1.591 -35.906 -19.859 1 39.66 82 SER A CA 1
ATOM 641 C C . SER A 1 82 ? 2.945 -35.281 -19.547 1 39.66 82 SER A C 1
ATOM 643 O O . SER A 1 82 ? 3.984 -35.938 -19.688 1 39.66 82 SER A O 1
ATOM 645 N N . PRO A 1 83 ? 3.186 -34.031 -19.938 1 40.28 83 PRO A N 1
ATOM 646 C CA . PRO A 1 83 ? 4.473 -33.406 -19.625 1 40.28 83 PRO A CA 1
ATOM 647 C C . PRO A 1 83 ? 5.059 -33.906 -18.297 1 40.28 83 PRO A C 1
ATOM 649 O O . PRO A 1 83 ? 6.105 -33.406 -17.875 1 40.28 83 PRO A O 1
ATOM 652 N N . CYS A 1 84 ? 4.227 -34.344 -17.359 1 45.56 84 CYS A N 1
ATOM 653 C CA . CYS A 1 84 ? 5.016 -34.656 -16.172 1 45.56 84 CYS A CA 1
ATOM 654 C C . CYS A 1 84 ? 6.027 -35.75 -16.438 1 45.56 84 CYS A C 1
ATOM 656 O O . CYS A 1 84 ? 5.734 -36.938 -16.234 1 45.56 84 CYS A O 1
ATOM 658 N N . SER A 1 85 ? 6.566 -35.938 -17.609 1 37.12 85 SER A N 1
ATOM 659 C CA . SER A 1 85 ? 7.727 -36.812 -17.453 1 37.12 85 SER A CA 1
ATOM 660 C C . SER A 1 85 ? 8.359 -36.625 -16.078 1 37.12 85 SER A C 1
ATOM 662 O O . SER A 1 85 ? 8.32 -35.562 -15.5 1 37.12 85 SER A O 1
ATOM 664 N N . PRO A 1 86 ? 8.656 -37.719 -15.328 1 37.22 86 PRO A N 1
ATOM 665 C CA . PRO A 1 86 ? 9.328 -37.656 -14.023 1 37.22 86 PRO A CA 1
ATOM 666 C C . PRO A 1 86 ? 10.297 -36.469 -13.922 1 37.22 86 PRO A C 1
ATOM 668 O O . PRO A 1 86 ? 10.711 -36.125 -12.82 1 37.22 86 PRO A O 1
ATOM 671 N N . GLY A 1 87 ? 11.125 -36.219 -14.836 1 36.62 87 GLY A N 1
ATOM 672 C CA . GLY A 1 87 ? 12.273 -35.344 -14.609 1 36.62 87 GLY A CA 1
ATOM 673 C C . GLY A 1 87 ? 11.891 -33.969 -14.148 1 36.62 87 GLY A C 1
ATOM 674 O O . GLY A 1 87 ? 12.586 -33.344 -13.328 1 36.62 87 GLY A O 1
ATOM 675 N N . THR A 1 88 ? 11.391 -33.188 -15.156 1 38.62 88 THR A N 1
ATOM 676 C CA . THR A 1 88 ? 11.508 -31.734 -14.953 1 38.62 88 THR A CA 1
ATOM 677 C C . THR A 1 88 ? 10.719 -31.297 -13.727 1 38.62 88 THR A C 1
ATOM 679 O O . THR A 1 88 ? 11.297 -31.047 -12.672 1 38.62 88 THR A O 1
ATOM 682 N N . ARG A 1 89 ? 9.82 -30.047 -13.992 1 40.25 89 ARG A N 1
ATOM 683 C CA . ARG A 1 89 ? 9.367 -29.109 -12.961 1 40.25 89 ARG A CA 1
ATOM 684 C C . ARG A 1 89 ? 8.289 -29.734 -12.086 1 40.25 89 ARG A C 1
ATOM 686 O O . ARG A 1 89 ? 7.102 -29.656 -12.406 1 40.25 89 ARG A O 1
ATOM 693 N N . TRP A 1 90 ? 8.281 -31.016 -11.789 1 42.97 90 TRP A N 1
ATOM 694 C CA . TRP A 1 90 ? 7.375 -31.344 -10.688 1 42.97 90 TRP A CA 1
ATOM 695 C C . TRP A 1 90 ? 7.289 -30.188 -9.695 1 42.97 90 TRP A C 1
ATOM 697 O O . TRP A 1 90 ? 8.258 -29.891 -9 1 42.97 90 TRP A O 1
ATOM 707 N N . SER A 1 91 ? 7.031 -29.156 -10.164 1 45.78 91 SER A N 1
ATOM 708 C CA . SER A 1 91 ? 6.766 -28.203 -9.086 1 45.78 91 SER A CA 1
ATOM 709 C C . SER A 1 91 ? 6.137 -28.906 -7.887 1 45.78 91 SER A C 1
ATOM 711 O O . SER A 1 91 ? 5.332 -29.828 -8.047 1 45.78 91 SER A O 1
ATOM 713 N N . TYR A 1 92 ? 6.887 -29.109 -6.777 1 50.81 92 TYR A N 1
ATOM 714 C CA . TYR A 1 92 ? 6.832 -29.609 -5.41 1 50.81 92 TYR A CA 1
ATOM 715 C C . TYR A 1 92 ? 5.406 -29.562 -4.875 1 50.81 92 TYR A C 1
ATOM 717 O O . TYR A 1 92 ? 5.188 -29.734 -3.672 1 50.81 92 TYR A O 1
ATOM 725 N N . GLU A 1 93 ? 4.41 -29.547 -5.707 1 65.75 93 GLU A N 1
ATOM 726 C CA . GLU A 1 93 ? 3.268 -29.469 -4.797 1 65.75 93 GLU A CA 1
ATOM 727 C C . GLU A 1 93 ? 2.701 -30.859 -4.516 1 65.75 93 GLU A C 1
ATOM 729 O O . GLU A 1 93 ? 3.453 -31.812 -4.273 1 65.75 93 GLU A O 1
ATOM 734 N N . TYR A 1 94 ? 1.327 -31.125 -4.625 1 77.75 94 TYR A N 1
ATOM 735 C CA . TYR A 1 94 ? 0.586 -32.312 -4.23 1 77.75 94 TYR A CA 1
ATOM 736 C C . TYR A 1 94 ? 0.332 -33.219 -5.426 1 77.75 94 TYR A C 1
ATOM 738 O O . TYR A 1 94 ? 0.448 -32.781 -6.578 1 77.75 94 TYR A O 1
ATOM 746 N N . LEU A 1 95 ? 0.391 -34.594 -5.293 1 84.25 95 LEU A N 1
ATOM 747 C CA . LEU A 1 95 ? 0.023 -35.594 -6.289 1 84.25 95 LEU A CA 1
ATOM 748 C C . LEU A 1 95 ? -1.433 -36.031 -6.121 1 84.25 95 LEU A C 1
ATOM 750 O O . LEU A 1 95 ? -1.891 -36.25 -5 1 84.25 95 LEU A O 1
ATOM 754 N N . CYS A 1 96 ? -2.023 -36 -7.332 1 87.25 96 CYS A N 1
ATOM 755 C CA . CYS A 1 96 ? -3.428 -36.406 -7.324 1 87.25 96 CYS A CA 1
ATOM 756 C C . CYS A 1 96 ? -3.629 -37.75 -8.039 1 87.25 96 CYS A C 1
ATOM 758 O O . CYS A 1 96 ? -2.861 -38.094 -8.938 1 87.25 96 CYS A O 1
ATOM 760 N N . LYS A 1 97 ? -4.504 -38.469 -7.516 1 88.94 97 LYS A N 1
ATOM 761 C CA . LYS A 1 97 ? -4.852 -39.781 -8.094 1 88.94 97 LYS A CA 1
ATOM 762 C C . LYS A 1 97 ? -6.293 -39.781 -8.586 1 88.94 97 LYS A C 1
ATOM 764 O O . LYS A 1 97 ? -7.199 -39.312 -7.898 1 88.94 97 LYS A O 1
ATOM 769 N N . CYS A 1 98 ? -6.414 -40.25 -9.852 1 89.75 98 CYS A N 1
ATOM 770 C CA . CYS A 1 98 ? -7.773 -40.375 -10.367 1 89.75 98 CYS A CA 1
ATOM 771 C C . CYS A 1 98 ? -8.484 -41.594 -9.781 1 89.75 98 CYS A C 1
ATOM 773 O O . CYS A 1 98 ? -7.891 -42.344 -9.008 1 89.75 98 CYS A O 1
ATOM 775 N N . THR A 1 99 ? -9.758 -41.812 -10.125 1 90.62 99 THR A N 1
ATOM 776 C CA . THR A 1 99 ? -10.594 -42.875 -9.523 1 90.62 99 THR A CA 1
ATOM 777 C C . THR A 1 99 ? -10.047 -44.25 -9.852 1 90.62 99 THR A C 1
ATOM 779 O O . THR A 1 99 ? -10.258 -45.188 -9.094 1 90.62 99 THR A O 1
ATOM 782 N N . ASN A 1 100 ? -9.289 -44.281 -11.031 1 89.88 100 ASN A N 1
ATOM 783 C CA . ASN A 1 100 ? -8.742 -45.562 -11.438 1 89.88 100 ASN A CA 1
ATOM 784 C C . ASN A 1 100 ? -7.309 -45.75 -10.945 1 89.88 100 ASN A C 1
ATOM 786 O O . ASN A 1 100 ? -6.656 -46.75 -11.273 1 89.88 100 ASN A O 1
ATOM 790 N N . GLY A 1 101 ? -6.816 -44.688 -10.203 1 87.94 101 GLY A N 1
ATOM 791 C CA . GLY A 1 101 ? -5.551 -44.875 -9.516 1 87.94 101 GLY A CA 1
ATOM 792 C C . GLY A 1 101 ? -4.379 -44.25 -10.242 1 87.94 101 GLY A C 1
ATOM 793 O O . GLY A 1 101 ? -3.238 -44.312 -9.789 1 87.94 101 GLY A O 1
ATOM 794 N N . HIS A 1 102 ? -4.621 -43.625 -11.398 1 87.19 102 HIS A N 1
ATOM 795 C CA . HIS A 1 102 ? -3.531 -42.969 -12.117 1 87.19 102 HIS A CA 1
ATOM 796 C C . HIS A 1 102 ? -3.092 -41.688 -11.406 1 87.19 102 HIS A C 1
ATOM 798 O O . HIS A 1 102 ? -3.926 -40.938 -10.898 1 87.19 102 HIS A O 1
ATOM 804 N N . LEU A 1 103 ? -1.776 -41.5 -11.375 1 86.38 103 LEU A N 1
ATOM 805 C CA . LEU A 1 103 ? -1.216 -40.375 -10.648 1 86.38 103 LEU A CA 1
ATOM 806 C C . LEU A 1 103 ? -0.928 -39.219 -11.594 1 86.38 103 LEU A C 1
ATOM 808 O O . LEU A 1 103 ? -0.563 -39.406 -12.75 1 86.38 103 LEU A O 1
ATOM 812 N N . MET A 1 104 ? -1.196 -38.031 -11.055 1 85.75 104 MET A N 1
ATOM 813 C CA . MET A 1 104 ? -0.9 -36.781 -11.766 1 85.75 104 MET A CA 1
ATOM 814 C C . MET A 1 104 ? -0.288 -35.75 -10.828 1 85.75 104 MET A C 1
ATOM 816 O O . MET A 1 104 ? -0.691 -35.656 -9.672 1 85.75 104 MET A O 1
ATOM 820 N N . CYS A 1 105 ? 0.722 -35.031 -11.312 1 82.25 105 CYS A N 1
ATOM 821 C CA . CYS A 1 105 ? 1.258 -33.938 -10.5 1 82.25 105 CYS A CA 1
ATOM 822 C C . CYS A 1 105 ? 0.291 -32.781 -10.461 1 82.25 105 CYS A C 1
ATOM 824 O O . CYS A 1 105 ? -0.628 -32.688 -11.281 1 82.25 105 CYS A O 1
ATOM 826 N N . ALA A 1 106 ? 0.515 -31.891 -9.531 1 81.12 106 ALA A N 1
ATOM 827 C CA . ALA A 1 106 ? -0.369 -30.734 -9.352 1 81.12 106 ALA A CA 1
ATOM 828 C C . ALA A 1 106 ? -0.427 -29.891 -10.617 1 81.12 106 ALA A C 1
ATOM 830 O O . ALA A 1 106 ? -1.506 -29.469 -11.031 1 81.12 106 ALA A O 1
ATOM 831 N N . GLY A 1 107 ? 0.623 -29.625 -11.234 1 78.31 107 GLY A N 1
ATOM 832 C CA . GLY A 1 107 ? 0.691 -28.797 -12.422 1 78.31 107 GLY A CA 1
ATOM 833 C C . GLY A 1 107 ? -0.089 -29.375 -13.594 1 78.31 107 GLY A C 1
ATOM 834 O O . GLY A 1 107 ? -0.863 -28.656 -14.234 1 78.31 107 GLY A O 1
ATOM 835 N N . CYS A 1 108 ? 0.197 -30.594 -13.797 1 79.38 108 CYS A N 1
ATOM 836 C CA . CYS A 1 108 ? -0.496 -31.266 -14.891 1 79.38 108 CYS A CA 1
ATOM 837 C C . CYS A 1 108 ? -1.995 -31.344 -14.625 1 79.38 108 CYS A C 1
ATOM 839 O O . CYS A 1 108 ? -2.803 -31.156 -15.531 1 79.38 108 CYS A O 1
ATOM 841 N N . PHE A 1 109 ? -2.223 -31.688 -13.398 1 83.88 109 PHE A N 1
ATOM 842 C CA . PHE A 1 109 ? -3.625 -31.75 -13.008 1 83.88 109 PHE A CA 1
ATOM 843 C C . PHE A 1 109 ? -4.332 -30.422 -13.289 1 83.88 109 PHE A C 1
ATOM 845 O O . PHE A 1 109 ? -5.383 -30.406 -13.938 1 83.88 109 PHE A O 1
ATOM 852 N N . ILE A 1 110 ? -3.672 -29.359 -12.922 1 81.88 110 ILE A N 1
ATOM 853 C CA . ILE A 1 110 ? -4.238 -28.016 -13.094 1 81.88 110 ILE A CA 1
ATOM 854 C C . ILE A 1 110 ? -4.332 -27.688 -14.578 1 81.88 110 ILE A C 1
ATOM 856 O O . ILE A 1 110 ? -5.324 -27.109 -15.031 1 81.88 110 ILE A O 1
ATOM 860 N N . HIS A 1 111 ? -3.371 -28.016 -15.25 1 81.94 111 HIS A N 1
ATOM 861 C CA . HIS A 1 111 ? -3.348 -27.734 -16.688 1 81.94 111 HIS A CA 1
ATOM 862 C C . HIS A 1 111 ? -4.48 -28.469 -17.406 1 81.94 111 HIS A C 1
ATOM 864 O O . HIS A 1 111 ? -5.152 -27.891 -18.25 1 81.94 111 HIS A O 1
ATOM 870 N N . LEU A 1 112 ? -4.617 -29.719 -17.047 1 83.88 112 LEU A N 1
ATOM 871 C CA . LEU A 1 112 ? -5.676 -30.516 -17.656 1 83.88 112 LEU A CA 1
ATOM 872 C C . LEU A 1 112 ? -7.047 -29.906 -17.375 1 83.88 112 LEU A C 1
ATOM 874 O O . LEU A 1 112 ? -7.895 -29.844 -18.266 1 83.88 112 LEU A O 1
ATOM 878 N N . LEU A 1 113 ? -7.156 -29.531 -16.156 1 84.62 113 LEU A N 1
ATOM 879 C CA . LEU A 1 113 ? -8.422 -28.906 -15.781 1 84.62 113 LEU A CA 1
ATOM 880 C C . LEU A 1 113 ? -8.656 -27.625 -16.562 1 84.62 113 LEU A C 1
ATOM 882 O O . LEU A 1 113 ? -9.75 -27.391 -17.078 1 84.62 113 LEU A O 1
ATOM 886 N N . ALA A 1 114 ? -7.598 -26.859 -16.719 1 81.81 114 ALA A N 1
ATOM 887 C CA . ALA A 1 114 ? -7.695 -25.594 -17.438 1 81.81 114 ALA A CA 1
ATOM 888 C C . ALA A 1 114 ? -8.008 -25.812 -18.906 1 81.81 114 ALA A C 1
ATOM 890 O O . ALA A 1 114 ? -8.867 -25.141 -19.484 1 81.81 114 ALA A O 1
ATOM 891 N N . ASP A 1 115 ? -7.328 -26.719 -19.469 1 81.88 115 ASP A N 1
ATOM 892 C CA . ASP A 1 115 ? -7.535 -27.031 -20.875 1 81.88 115 ASP A CA 1
ATOM 893 C C . ASP A 1 115 ? -8.969 -27.484 -21.141 1 81.88 115 ASP A C 1
ATOM 895 O O . ASP A 1 115 ? -9.586 -27.094 -22.125 1 81.88 115 ASP A O 1
ATOM 899 N N . ALA A 1 116 ? -9.383 -28.328 -20.266 1 83.94 116 ALA A N 1
ATOM 900 C CA . ALA A 1 116 ? -10.742 -28.844 -20.406 1 83.94 116 ALA A CA 1
ATOM 901 C C . ALA A 1 116 ? -11.766 -27.719 -20.328 1 83.94 116 ALA A C 1
ATOM 903 O O . ALA A 1 116 ? -12.758 -27.719 -21.047 1 83.94 116 ALA 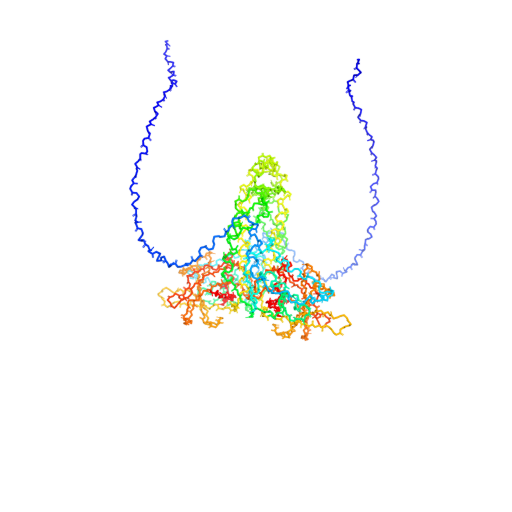A O 1
ATOM 904 N N . ARG A 1 117 ? -11.469 -26.859 -19.5 1 80.69 117 ARG A N 1
ATOM 905 C CA . ARG A 1 117 ? -12.383 -25.719 -19.344 1 80.69 117 ARG A CA 1
ATOM 906 C C . ARG A 1 117 ? -12.375 -24.844 -20.594 1 80.69 117 ARG A C 1
ATOM 908 O O . ARG A 1 117 ? -13.422 -24.375 -21.031 1 80.69 117 ARG A O 1
ATOM 915 N N . LEU A 1 118 ? -11.219 -24.672 -21.141 1 76.62 118 LEU A N 1
ATOM 916 C CA . LEU A 1 118 ? -11.086 -23.828 -22.328 1 76.62 118 LEU A CA 1
ATOM 917 C C . LEU A 1 118 ? -11.812 -24.469 -23.516 1 76.62 118 LEU A C 1
ATOM 919 O O . LEU A 1 118 ? -12.367 -23.766 -24.359 1 76.62 118 LEU A O 1
ATOM 923 N N . LYS A 1 119 ? -11.805 -25.781 -23.516 1 77.62 119 LYS A N 1
ATOM 924 C CA . LYS A 1 119 ? -12.422 -26.516 -24.609 1 77.62 119 LYS A CA 1
ATOM 925 C C . LYS A 1 119 ? -13.867 -26.891 -24.281 1 77.62 119 LYS A C 1
ATOM 927 O O . LYS A 1 119 ? -14.57 -27.469 -25.109 1 77.62 119 LYS A O 1
ATOM 932 N N . GLU A 1 120 ? -14.305 -26.5 -23.141 1 77.62 120 GLU A N 1
ATOM 933 C CA . GLU A 1 120 ? -15.633 -26.844 -22.641 1 77.62 120 GLU A CA 1
ATOM 934 C C . GLU A 1 120 ? -15.852 -28.359 -22.688 1 77.62 120 GLU A C 1
ATOM 936 O O . GLU A 1 120 ? -16.875 -28.828 -23.172 1 77.62 120 GLU A O 1
ATOM 941 N N . GLU A 1 121 ? -14.852 -29.031 -22.281 1 82.19 121 GLU A N 1
ATOM 942 C CA . GLU A 1 121 ? -14.906 -30.484 -22.203 1 82.19 121 GLU A CA 1
ATOM 943 C C . GLU A 1 121 ? -14.656 -30.969 -20.766 1 82.19 121 GLU A C 1
ATOM 945 O O . GLU A 1 121 ? -14.25 -30.188 -19.906 1 82.19 121 GLU A O 1
ATOM 950 N N . GLN A 1 122 ? -15.195 -32.031 -20.547 1 85.88 122 GLN A N 1
ATOM 951 C CA . GLN A 1 122 ? -14.875 -32.656 -19.266 1 85.88 122 GLN A CA 1
ATOM 952 C C . GLN A 1 122 ? -13.43 -33.125 -19.219 1 85.88 122 GLN A C 1
ATOM 954 O O . GLN A 1 122 ? -12.945 -33.75 -20.172 1 85.88 122 GLN A O 1
ATOM 959 N N . ALA A 1 123 ? -12.812 -32.781 -18.172 1 90.31 123 ALA A N 1
ATOM 960 C CA . ALA A 1 123 ? -11.422 -33.219 -18.047 1 90.31 123 ALA A CA 1
ATOM 961 C C . ALA A 1 123 ? -11.328 -34.719 -17.797 1 90.31 123 ALA A C 1
ATOM 963 O O . ALA A 1 123 ? -12.109 -35.281 -17.031 1 90.31 123 ALA A O 1
ATOM 964 N N . THR A 1 124 ? -10.469 -35.281 -18.484 1 91.31 124 THR A N 1
ATOM 965 C CA . THR A 1 124 ? -10.312 -36.719 -18.359 1 91.31 124 THR A CA 1
ATOM 966 C C . THR A 1 124 ? -8.852 -37.094 -18.125 1 91.31 124 THR A C 1
ATOM 968 O O . THR A 1 124 ? -7.949 -36.344 -18.516 1 91.31 124 THR A O 1
ATOM 971 N N . CYS A 1 125 ? -8.727 -38.188 -17.438 1 88.62 125 CYS A N 1
ATOM 972 C CA . CYS A 1 125 ? -7.379 -38.719 -17.219 1 88.62 125 CYS A CA 1
ATOM 973 C C . CYS A 1 125 ? -6.727 -39.125 -18.531 1 88.62 125 CYS A C 1
ATOM 975 O O . CYS A 1 125 ? -7.324 -39.812 -19.344 1 88.62 125 CYS A O 1
ATOM 977 N N . PRO A 1 126 ? -5.609 -38.656 -18.781 1 86.56 126 PRO A N 1
ATOM 978 C CA . PRO A 1 126 ? -4.945 -38.969 -20.047 1 86.56 126 PRO A CA 1
ATOM 979 C C . PRO A 1 126 ? -4.637 -40.438 -20.219 1 86.56 126 PRO A C 1
ATOM 981 O O . PRO A 1 126 ? -4.473 -40.906 -21.344 1 86.56 126 PRO A O 1
ATOM 984 N N . ASN A 1 127 ? -4.605 -41.156 -19.172 1 84.88 127 ASN A N 1
ATOM 985 C CA . ASN A 1 127 ? -4.219 -42.562 -19.219 1 84.88 127 ASN A CA 1
ATOM 986 C C . ASN A 1 127 ? -5.438 -43.469 -19.328 1 84.88 127 ASN A C 1
ATOM 988 O O . ASN A 1 127 ? -5.438 -44.438 -20.109 1 84.88 127 ASN A O 1
ATOM 992 N N . CYS A 1 128 ? -6.562 -43.219 -18.547 1 86.38 128 CYS A N 1
ATOM 993 C CA . CYS A 1 128 ? -7.699 -44.125 -18.5 1 86.38 128 CYS A CA 1
ATOM 994 C C . CYS A 1 128 ? -8.969 -43.438 -18.984 1 86.38 128 CYS A C 1
ATOM 996 O O . CYS A 1 128 ? -10.023 -44.062 -19.078 1 86.38 128 CYS A O 1
ATOM 998 N N . ARG A 1 129 ? -8.961 -42.094 -19.156 1 89.88 129 ARG A N 1
ATOM 999 C CA . ARG A 1 129 ? -10.023 -41.312 -19.75 1 89.88 129 ARG A CA 1
ATOM 1000 C C . ARG A 1 129 ? -11.203 -41.156 -18.797 1 89.88 129 ARG A C 1
ATOM 1002 O O . ARG A 1 129 ? -12.289 -40.75 -19.203 1 89.88 129 ARG A O 1
ATOM 1009 N N . CYS A 1 130 ? -10.969 -41.562 -17.516 1 90.06 130 CYS A N 1
ATOM 1010 C CA . CYS A 1 130 ? -12.023 -41.281 -16.547 1 90.06 130 CYS A CA 1
ATOM 1011 C C . CYS A 1 130 ? -12.125 -39.812 -16.234 1 90.06 130 CYS A C 1
ATOM 1013 O O . CYS A 1 130 ? -11.18 -39.031 -16.469 1 90.06 130 CYS A O 1
ATOM 1015 N N . GLU A 1 131 ? -13.258 -39.438 -15.758 1 92.31 131 GLU A N 1
ATOM 1016 C CA . GLU A 1 131 ? -13.5 -38.031 -15.414 1 92.31 131 GLU A CA 1
ATOM 1017 C C . GLU A 1 131 ? -12.641 -37.594 -14.234 1 92.31 131 GLU A C 1
ATOM 1019 O O . GLU A 1 131 ? -12.492 -38.312 -13.258 1 92.31 131 GLU A O 1
ATOM 1024 N N . ILE A 1 132 ? -12.047 -36.438 -14.414 1 91 132 ILE A N 1
ATOM 1025 C CA . ILE A 1 132 ? -11.242 -35.906 -13.312 1 91 132 ILE A CA 1
ATOM 1026 C C . ILE A 1 132 ? -11.781 -34.562 -12.875 1 91 132 ILE A C 1
ATOM 1028 O O . ILE A 1 132 ? -12.297 -33.781 -13.688 1 91 132 ILE A O 1
ATOM 1032 N N . SER A 1 133 ? -11.812 -34.375 -11.664 1 88.5 133 SER A N 1
ATOM 1033 C CA . SER A 1 133 ? -12.172 -33.094 -11.031 1 88.5 133 SER A CA 1
ATOM 1034 C C . SER A 1 133 ? -11.508 -32.938 -9.664 1 88.5 133 SER A C 1
ATOM 1036 O O . SER A 1 133 ? -10.938 -33.906 -9.141 1 88.5 133 SER A O 1
ATOM 1038 N N . LYS A 1 134 ? -11.562 -31.734 -9.109 1 84.06 134 LYS A N 1
ATOM 1039 C CA . LYS A 1 134 ? -10.938 -31.484 -7.809 1 84.06 134 LYS A CA 1
ATOM 1040 C C . LYS A 1 134 ? -11.602 -32.344 -6.723 1 84.06 134 LYS A C 1
ATOM 1042 O O . LYS A 1 134 ? -10.945 -32.75 -5.766 1 84.06 134 LYS A O 1
ATOM 1047 N N . SER A 1 135 ? -12.852 -32.656 -6.988 1 84.31 135 SER A N 1
ATOM 1048 C CA . SER A 1 135 ? -13.609 -33.406 -5.988 1 84.31 135 SER A CA 1
ATOM 1049 C C . SER A 1 135 ? -13.445 -34.906 -6.191 1 84.31 135 SER A C 1
ATOM 1051 O O . SER A 1 135 ? -13.516 -35.688 -5.234 1 84.31 135 SER A O 1
ATOM 1053 N N . LEU A 1 136 ? -13.188 -35.281 -7.398 1 87.81 136 LEU A N 1
ATOM 1054 C CA . LEU A 1 136 ? -13.133 -36.688 -7.723 1 87.81 136 LEU A CA 1
ATOM 1055 C C . LEU A 1 136 ? -11.727 -37.25 -7.488 1 87.81 136 LEU A C 1
ATOM 1057 O O . LEU A 1 136 ? -11.57 -38.438 -7.172 1 87.81 136 LEU A O 1
ATOM 1061 N N . CYS A 1 137 ? -10.781 -36.312 -7.594 1 88 137 CYS A N 1
ATOM 1062 C CA . CYS A 1 137 ? -9.398 -36.75 -7.434 1 88 137 CYS A CA 1
ATOM 1063 C C . CYS A 1 137 ? -8.93 -36.562 -5.996 1 88 137 CYS A C 1
ATOM 1065 O O . CYS A 1 137 ? -9.398 -35.656 -5.309 1 88 137 CYS A O 1
ATOM 1067 N N . CYS A 1 138 ? -8.141 -37.531 -5.512 1 87.25 138 CYS A N 1
ATOM 1068 C CA . CYS A 1 138 ? -7.652 -37.469 -4.137 1 87.25 138 CYS A CA 1
ATOM 1069 C C . CYS A 1 138 ? -6.141 -37.281 -4.102 1 87.25 138 CYS A C 1
ATOM 1071 O O . CYS A 1 138 ? -5.426 -37.844 -4.941 1 87.25 138 CYS A O 1
ATOM 1073 N N . ARG A 1 139 ? -5.758 -36.469 -3.15 1 87 139 ARG A N 1
ATOM 1074 C CA . ARG A 1 139 ? -4.324 -36.344 -2.926 1 87 139 ARG A CA 1
ATOM 1075 C C . ARG A 1 139 ? -3.73 -37.625 -2.338 1 87 139 ARG A C 1
ATOM 1077 O O . ARG A 1 139 ? -4.328 -38.25 -1.457 1 87 139 ARG A O 1
ATOM 1084 N N . ASN A 1 140 ? -2.6 -38.062 -2.879 1 85.25 140 ASN A N 1
ATOM 1085 C CA . ASN A 1 140 ? -1.957 -39.312 -2.441 1 85.25 140 ASN A CA 1
ATOM 1086 C C . ASN A 1 140 ? -0.688 -39.031 -1.642 1 85.25 140 ASN A C 1
ATOM 1088 O O . ASN A 1 140 ? 0.399 -38.906 -2.211 1 85.25 140 ASN A O 1
ATOM 1092 N N . LEU A 1 141 ? -0.875 -39 -0.33 1 87 141 LEU A N 1
ATOM 1093 C CA . LEU A 1 141 ? 0.219 -38.688 0.575 1 87 141 LEU A CA 1
ATOM 1094 C C . LEU A 1 141 ? 1.286 -39.75 0.567 1 87 141 LEU A C 1
ATOM 1096 O O . LEU A 1 141 ? 2.48 -39.469 0.673 1 87 141 LEU A O 1
ATOM 1100 N N . ALA A 1 142 ? 0.867 -41 0.484 1 84.94 142 ALA A N 1
ATOM 1101 C CA . ALA A 1 142 ? 1.803 -42.125 0.501 1 84.94 142 ALA A CA 1
ATOM 1102 C C . ALA A 1 142 ? 2.779 -42.062 -0.668 1 84.94 142 ALA A C 1
ATOM 1104 O O . ALA A 1 142 ? 3.986 -42.219 -0.49 1 84.94 142 ALA A O 1
ATOM 1105 N N . VAL A 1 143 ? 2.189 -41.781 -1.778 1 84.81 143 VAL A N 1
ATOM 1106 C CA . VAL A 1 143 ? 3.033 -41.688 -2.967 1 84.81 143 VAL A CA 1
ATOM 1107 C C . VAL A 1 143 ? 3.92 -40.438 -2.891 1 84.81 143 VAL A C 1
ATOM 1109 O O . VAL A 1 143 ? 5.07 -40.469 -3.328 1 84.81 143 VAL A O 1
ATOM 1112 N N . GLU A 1 144 ? 3.33 -39.406 -2.348 1 86.88 144 GLU A N 1
ATOM 1113 C CA . GLU A 1 144 ? 4.117 -38.156 -2.184 1 86.88 144 GLU A CA 1
ATOM 1114 C C . GLU A 1 144 ? 5.352 -38.438 -1.326 1 86.88 144 GLU A C 1
ATOM 1116 O O . GLU A 1 144 ? 6.438 -37.938 -1.633 1 86.88 144 GLU A O 1
ATOM 1121 N N . LYS A 1 145 ? 5.215 -39.156 -0.288 1 85.69 145 LYS A N 1
ATOM 1122 C CA . LYS A 1 145 ? 6.344 -39.5 0.584 1 85.69 145 LYS A CA 1
ATOM 1123 C C . LYS A 1 145 ? 7.375 -40.344 -0.141 1 85.69 145 LYS A C 1
ATOM 1125 O O . LYS A 1 145 ? 8.578 -40.125 -0.005 1 85.69 145 LYS A O 1
ATOM 1130 N N . ALA A 1 146 ? 6.895 -41.344 -0.817 1 85.94 146 ALA A N 1
ATOM 1131 C CA . ALA A 1 146 ? 7.793 -42.219 -1.581 1 85.94 146 ALA A CA 1
ATOM 1132 C C . ALA A 1 146 ? 8.57 -41.406 -2.617 1 85.94 146 ALA A C 1
ATOM 1134 O O . ALA A 1 146 ? 9.781 -41.594 -2.775 1 85.94 146 ALA A O 1
ATOM 1135 N N . VAL A 1 147 ? 7.875 -40.531 -3.264 1 84.5 147 VAL A N 1
ATOM 1136 C CA . VAL A 1 147 ? 8.477 -39.719 -4.316 1 84.5 147 VAL A CA 1
ATOM 1137 C C . VAL A 1 147 ? 9.492 -38.75 -3.707 1 84.5 147 VAL A C 1
ATOM 1139 O O . VAL A 1 147 ? 10.508 -38.438 -4.332 1 84.5 147 VAL A O 1
ATOM 1142 N N . SER A 1 148 ? 9.18 -38.312 -2.488 1 86.38 148 SER A N 1
ATOM 1143 C CA . SER A 1 148 ? 10.086 -37.375 -1.822 1 86.38 148 SER A CA 1
ATOM 1144 C C . SER A 1 148 ? 11.453 -38.031 -1.578 1 86.38 148 SER A C 1
ATOM 1146 O O . SER A 1 148 ? 12.461 -37.312 -1.448 1 86.38 148 SER A O 1
ATOM 1148 N N . GLU A 1 149 ? 11.477 -39.344 -1.531 1 86.75 149 GLU A N 1
ATOM 1149 C CA . GLU A 1 149 ? 12.719 -40.062 -1.262 1 86.75 149 GLU A CA 1
ATOM 1150 C C . GLU A 1 149 ? 13.43 -40.438 -2.559 1 86.75 149 GLU A C 1
ATOM 1152 O O . GLU A 1 149 ? 14.586 -40.844 -2.537 1 86.75 149 GLU A O 1
ATOM 1157 N N . LEU A 1 150 ? 12.742 -40.281 -3.666 1 86.31 150 LEU A N 1
ATOM 1158 C CA . LEU A 1 150 ? 13.32 -40.656 -4.961 1 86.31 150 LEU A CA 1
ATOM 1159 C C . LEU A 1 150 ? 14.328 -39.594 -5.41 1 86.31 150 LEU A C 1
ATOM 1161 O O . LEU A 1 150 ? 14.156 -38.406 -5.133 1 86.31 150 LEU A O 1
ATOM 1165 N N . PRO A 1 151 ? 15.352 -40.062 -6.02 1 88.25 151 PRO A N 1
ATOM 1166 C CA . PRO A 1 151 ? 16.375 -39.125 -6.477 1 88.25 151 PRO A CA 1
ATOM 1167 C C . PRO A 1 151 ? 15.898 -38.25 -7.645 1 88.25 151 PRO A C 1
ATOM 1169 O O . PRO A 1 151 ? 15.164 -38.75 -8.508 1 88.25 151 PRO A O 1
ATOM 1172 N N . SER A 1 152 ? 16.141 -37.031 -7.512 1 89.31 152 SER A N 1
ATOM 1173 C CA . SER A 1 152 ? 15.898 -36.062 -8.578 1 89.31 152 SER A CA 1
ATOM 1174 C C . SER A 1 152 ? 17.156 -35.25 -8.875 1 89.31 152 SER A C 1
ATOM 1176 O O . SER A 1 152 ? 17.969 -35 -7.984 1 89.31 152 SER A O 1
ATOM 1178 N N . GLU A 1 153 ? 17.172 -34.938 -10.078 1 91.69 153 GLU A N 1
ATOM 1179 C CA . GLU A 1 153 ? 18.375 -34.219 -10.531 1 91.69 153 GLU A CA 1
ATOM 1180 C C . GLU A 1 153 ? 18.266 -32.75 -10.234 1 91.69 153 GLU A C 1
ATOM 1182 O O . GLU A 1 153 ? 17.219 -32.125 -10.445 1 91.69 153 GLU A O 1
ATOM 1187 N N . CYS A 1 154 ? 19.328 -32.312 -9.688 1 92.19 154 CYS A N 1
ATOM 1188 C CA . CYS A 1 154 ? 19.406 -30.859 -9.484 1 92.19 154 CYS A CA 1
ATOM 1189 C C . CYS A 1 154 ? 19.516 -30.125 -10.812 1 92.19 154 CYS A C 1
ATOM 1191 O O . CYS A 1 154 ? 20.328 -30.5 -11.664 1 92.19 154 CYS A O 1
ATOM 1193 N N . GLY A 1 155 ? 18.797 -29.062 -10.992 1 91.88 155 GLY A N 1
ATOM 1194 C CA . GLY A 1 155 ? 18.797 -28.281 -12.227 1 91.88 155 GLY A CA 1
ATOM 1195 C C . GLY A 1 155 ? 20.062 -27.484 -12.43 1 91.88 155 GLY A C 1
ATOM 1196 O O . GLY A 1 155 ? 20.328 -27 -13.531 1 91.88 155 GLY A O 1
ATOM 1197 N N . PHE A 1 156 ? 20.859 -27.469 -11.453 1 93.38 156 PHE A N 1
ATOM 1198 C CA . PHE A 1 156 ? 22.078 -26.672 -11.531 1 93.38 156 PHE A CA 1
ATOM 1199 C C . PHE A 1 156 ? 23.297 -27.562 -11.672 1 93.38 156 PHE A C 1
ATOM 1201 O O . PHE A 1 156 ? 23.969 -27.562 -12.711 1 93.38 156 PHE A O 1
ATOM 1208 N N . CYS A 1 157 ? 23.594 -28.391 -10.703 1 93.69 157 CYS A N 1
ATOM 1209 C CA . CYS A 1 157 ? 24.812 -29.203 -10.703 1 93.69 157 CYS A CA 1
ATOM 1210 C C . CYS A 1 157 ? 24.562 -30.547 -11.383 1 93.69 157 CYS A C 1
ATOM 1212 O O . CYS A 1 157 ? 25.516 -31.312 -11.617 1 93.69 157 CYS A O 1
ATOM 1214 N N . LEU A 1 158 ? 23.391 -31 -11.617 1 92.56 158 LEU A N 1
ATOM 1215 C CA . LEU A 1 158 ? 23 -32.219 -12.328 1 92.56 158 LEU A CA 1
ATOM 1216 C C . LEU A 1 158 ? 23.25 -33.469 -11.477 1 92.56 158 LEU A C 1
ATOM 1218 O O . LEU A 1 158 ? 23.109 -34.594 -11.961 1 92.56 158 LEU A O 1
ATOM 1222 N N . CYS A 1 159 ? 23.547 -33.156 -10.242 1 92.56 159 CYS A N 1
ATOM 1223 C CA . CYS A 1 159 ? 23.672 -34.281 -9.305 1 92.56 159 CYS A CA 1
ATOM 1224 C C . CYS A 1 159 ? 22.297 -34.688 -8.797 1 92.56 159 CYS A C 1
ATOM 1226 O O . CYS A 1 159 ? 21.328 -33.938 -8.875 1 92.56 159 CYS A O 1
ATOM 1228 N N . GLN A 1 160 ? 22.266 -35.938 -8.281 1 93.25 160 GLN A N 1
ATOM 1229 C CA . GLN A 1 160 ? 20.984 -36.469 -7.828 1 93.25 160 GLN A CA 1
ATOM 1230 C C . GLN A 1 160 ? 20.859 -36.375 -6.312 1 93.25 160 GLN A C 1
ATOM 1232 O O . GLN A 1 160 ? 21.812 -36.656 -5.582 1 93.25 160 GLN A O 1
ATOM 1237 N N . PHE A 1 161 ? 19.734 -35.906 -5.918 1 92 161 PHE A N 1
ATOM 1238 C CA . PHE A 1 161 ? 19.375 -35.812 -4.512 1 92 161 PHE A CA 1
ATOM 1239 C C . PHE A 1 161 ? 17.938 -36.25 -4.281 1 92 161 PHE A C 1
ATOM 1241 O O . PHE A 1 161 ? 17.109 -36.188 -5.191 1 92 161 PHE A O 1
ATOM 1248 N N . PRO A 1 162 ? 17.75 -36.75 -3.016 1 91.06 162 PRO A N 1
ATOM 1249 C CA . PRO A 1 162 ? 16.328 -36.969 -2.717 1 91.06 162 PRO A CA 1
ATOM 1250 C C . PRO A 1 162 ? 15.5 -35.688 -2.879 1 91.06 162 PRO A C 1
ATOM 1252 O O . PRO A 1 162 ? 15.969 -34.594 -2.566 1 91.06 162 PRO A O 1
ATOM 1255 N N . ARG A 1 163 ? 14.32 -35.812 -3.275 1 87.81 163 ARG A N 1
ATOM 1256 C CA . ARG A 1 163 ? 13.461 -34.688 -3.559 1 87.81 163 ARG A CA 1
ATOM 1257 C C . ARG A 1 163 ? 13.227 -33.844 -2.305 1 87.81 163 ARG A C 1
ATOM 1259 O O . ARG A 1 163 ? 13.062 -32.625 -2.383 1 87.81 163 ARG A O 1
ATOM 1266 N N . SER A 1 164 ? 13.234 -34.5 -1.172 1 86.94 164 SER A N 1
ATOM 1267 C CA . SER A 1 164 ? 12.938 -33.812 0.088 1 86.94 164 SER A CA 1
ATOM 1268 C C . SER A 1 164 ? 13.992 -32.781 0.422 1 86.94 164 SER A C 1
ATOM 1270 O O . SER A 1 164 ? 13.703 -31.781 1.092 1 86.94 164 SER A O 1
ATOM 1272 N N . ILE A 1 165 ? 15.172 -32.969 -0.073 1 91.62 165 ILE A N 1
ATOM 1273 C CA . ILE A 1 165 ? 16.234 -32.062 0.306 1 91.62 165 ILE A CA 1
ATOM 1274 C C . ILE A 1 165 ? 16.672 -31.25 -0.909 1 91.62 165 ILE A C 1
ATOM 1276 O O . ILE A 1 165 ? 17.578 -30.406 -0.811 1 91.62 165 ILE A O 1
ATOM 1280 N N . LEU A 1 166 ? 16.047 -31.547 -1.991 1 92.31 166 LEU A N 1
ATOM 1281 C CA . LEU A 1 166 ? 16.469 -30.938 -3.242 1 92.31 166 LEU A CA 1
ATOM 1282 C C . LEU A 1 166 ? 16.312 -29.422 -3.174 1 92.31 166 LEU A C 1
ATOM 1284 O O . LEU A 1 166 ? 17.203 -28.672 -3.607 1 92.31 166 LEU A O 1
ATOM 1288 N N . GLU A 1 167 ? 15.156 -28.969 -2.648 1 90.31 167 GLU A N 1
ATOM 1289 C CA . GLU A 1 167 ? 14.922 -27.531 -2.543 1 90.31 167 GLU A CA 1
ATOM 1290 C C . GLU A 1 167 ? 15.984 -26.859 -1.686 1 90.31 167 GLU A C 1
ATOM 1292 O O . GLU A 1 167 ? 16.531 -25.812 -2.07 1 90.31 167 GLU A O 1
ATOM 1297 N N . ARG A 1 168 ? 16.203 -27.391 -0.607 1 93.25 168 ARG A N 1
ATOM 1298 C CA . ARG A 1 168 ? 17.234 -26.844 0.275 1 93.25 168 ARG A CA 1
ATOM 1299 C C . ARG A 1 168 ? 18.594 -26.859 -0.408 1 93.25 168 ARG A C 1
ATOM 1301 O O . ARG A 1 168 ? 19.344 -25.875 -0.319 1 93.25 168 ARG A O 1
ATOM 1308 N N . HIS A 1 169 ? 18.859 -27.938 -1.092 1 94.06 169 HIS A N 1
ATOM 1309 C CA . HIS A 1 169 ? 20.109 -28.047 -1.838 1 94.06 169 HIS A CA 1
ATOM 1310 C C . HIS A 1 169 ? 20.219 -26.938 -2.873 1 94.06 169 HIS A C 1
ATOM 1312 O O . HIS A 1 169 ? 21.234 -26.234 -2.916 1 94.06 169 HIS A O 1
ATOM 1318 N N . GLN A 1 170 ? 19.188 -26.766 -3.641 1 94.5 170 GLN A N 1
ATOM 1319 C CA . GLN A 1 170 ? 19.203 -25.797 -4.73 1 94.5 170 GLN A CA 1
ATOM 1320 C C . GLN A 1 170 ? 19.281 -24.375 -4.195 1 94.5 170 GLN A C 1
ATOM 1322 O O . GLN A 1 170 ? 19.906 -23.5 -4.82 1 94.5 170 GLN A O 1
ATOM 1327 N N . LYS A 1 171 ? 18.734 -24.188 -3.025 1 93.81 171 LYS A N 1
ATOM 1328 C CA . LYS A 1 171 ? 18.656 -22.828 -2.484 1 93.81 171 LYS A CA 1
ATOM 1329 C C . LYS A 1 171 ? 19.906 -22.484 -1.683 1 93.81 171 LYS A C 1
ATOM 1331 O O . LYS A 1 171 ? 20.391 -21.344 -1.747 1 93.81 171 LYS A O 1
ATOM 1336 N N . GLU A 1 172 ? 20.5 -23.469 -1.003 1 93.56 172 GLU A N 1
ATOM 1337 C CA . GLU A 1 172 ? 21.484 -23.109 0.008 1 93.56 172 GLU A CA 1
ATOM 1338 C C . GLU A 1 172 ? 22.812 -23.828 -0.234 1 93.56 172 GLU A C 1
ATOM 1340 O O . GLU A 1 172 ? 23.875 -23.297 0.075 1 93.56 172 GLU A O 1
ATOM 1345 N N . GLU A 1 173 ? 22.703 -25 -0.764 1 94.19 173 GLU A N 1
ATOM 1346 C CA . GLU A 1 173 ? 23.891 -25.859 -0.688 1 94.19 173 GLU A CA 1
ATOM 1347 C C . GLU A 1 173 ? 24.547 -26.016 -2.055 1 94.19 173 GLU A C 1
ATOM 1349 O O . GLU A 1 173 ? 25.766 -26.203 -2.146 1 94.19 173 GLU A O 1
ATOM 1354 N N . CYS A 1 174 ? 23.797 -25.922 -3.139 1 95.94 174 CYS A N 1
ATOM 1355 C CA . CYS A 1 174 ? 24.281 -26.219 -4.48 1 95.94 174 CYS A CA 1
ATOM 1356 C C . CYS A 1 174 ? 25.375 -25.234 -4.891 1 95.94 174 CYS A C 1
ATOM 1358 O O . CYS A 1 174 ? 25.172 -24.016 -4.844 1 95.94 174 CYS A O 1
ATOM 1360 N N . GLN A 1 175 ? 26.5 -25.75 -5.312 1 95.56 175 GLN A N 1
ATOM 1361 C CA . GLN A 1 175 ? 27.641 -24.922 -5.703 1 95.56 175 GLN A CA 1
ATOM 1362 C C . GLN A 1 175 ? 27.422 -24.297 -7.074 1 95.56 175 GLN A C 1
ATOM 1364 O O . GLN A 1 175 ? 28.078 -23.312 -7.426 1 95.56 175 GLN A O 1
ATOM 1369 N N . ASP A 1 176 ? 26.484 -24.844 -7.797 1 96.19 176 ASP A N 1
ATOM 1370 C CA . ASP A 1 176 ? 26.234 -24.344 -9.148 1 96.19 176 ASP A CA 1
ATOM 1371 C C . ASP A 1 176 ? 24.969 -23.469 -9.188 1 96.19 176 ASP A C 1
ATOM 1373 O O . ASP A 1 176 ? 24.531 -23.078 -10.266 1 96.19 176 ASP A O 1
ATOM 1377 N N . ARG A 1 177 ? 24.375 -23.25 -8.016 1 96.25 177 ARG A N 1
ATOM 1378 C CA . ARG A 1 177 ? 23.188 -22.391 -8.008 1 96.25 177 ARG A CA 1
ATOM 1379 C C . ARG A 1 177 ? 23.516 -20.984 -8.484 1 96.25 177 ARG A C 1
ATOM 1381 O O . ARG A 1 177 ? 24.641 -20.516 -8.305 1 96.25 177 ARG A O 1
ATOM 1388 N N . VAL A 1 178 ? 22.562 -20.422 -9.086 1 95.69 178 VAL A N 1
ATOM 1389 C CA . VAL A 1 178 ? 22.766 -19.078 -9.625 1 95.69 178 VAL A CA 1
ATOM 1390 C C . VAL A 1 178 ? 22.734 -18.062 -8.484 1 95.69 178 VAL A C 1
ATOM 1392 O O . VAL A 1 178 ? 21.812 -18.047 -7.68 1 95.69 178 VAL A O 1
ATOM 1395 N N . THR A 1 179 ? 23.797 -17.312 -8.398 1 95.38 179 THR A N 1
ATOM 1396 C CA . THR A 1 179 ? 23.891 -16.281 -7.363 1 95.38 179 THR A CA 1
ATOM 1397 C C . THR A 1 179 ? 24.266 -14.938 -7.969 1 95.38 179 THR A C 1
ATOM 1399 O O . THR A 1 179 ? 24.625 -14.852 -9.148 1 95.38 179 THR A O 1
ATOM 1402 N N . GLN A 1 180 ? 24.047 -13.938 -7.176 1 95 180 GLN A N 1
ATOM 1403 C CA . GLN A 1 180 ? 24.375 -12.578 -7.582 1 95 180 GLN A CA 1
ATOM 1404 C C . GLN A 1 180 ? 25.5 -12 -6.719 1 95 180 GLN A C 1
ATOM 1406 O O . GLN A 1 180 ? 25.688 -12.43 -5.582 1 95 180 GLN A O 1
ATOM 1411 N N . CYS A 1 181 ? 26.188 -11.102 -7.375 1 95.19 181 CYS A N 1
ATOM 1412 C CA . CYS A 1 181 ? 27.281 -10.414 -6.68 1 95.19 181 CYS A CA 1
ATOM 1413 C C . CYS A 1 181 ? 26.734 -9.547 -5.547 1 95.19 181 CYS A C 1
ATOM 1415 O O . CYS A 1 181 ? 25.656 -8.969 -5.668 1 95.19 181 CYS A O 1
ATOM 1417 N N . LYS A 1 182 ? 27.469 -9.492 -4.434 1 90.75 182 LYS A N 1
ATOM 1418 C CA . LYS A 1 182 ? 27.047 -8.672 -3.303 1 90.75 182 LYS A CA 1
ATOM 1419 C C . LYS A 1 182 ? 26.984 -7.199 -3.693 1 90.75 182 LYS A C 1
ATOM 1421 O O . LYS A 1 182 ? 26.281 -6.414 -3.049 1 90.75 182 LYS A O 1
ATOM 1426 N N . TYR A 1 183 ? 27.656 -6.836 -4.762 1 92.44 183 TYR A N 1
ATOM 1427 C CA . TYR A 1 183 ? 27.703 -5.445 -5.207 1 92.44 183 TYR A CA 1
ATOM 1428 C C . TYR A 1 183 ? 26.625 -5.172 -6.258 1 92.44 183 TYR A C 1
ATOM 1430 O O . TYR A 1 183 ? 26.734 -4.211 -7.023 1 92.44 183 TYR A O 1
ATOM 1438 N N . LYS A 1 184 ? 25.672 -6.074 -6.301 1 90.06 184 LYS A N 1
ATOM 1439 C CA . LYS A 1 184 ? 24.531 -5.832 -7.18 1 90.06 184 LYS A CA 1
ATOM 1440 C C . LYS A 1 184 ? 23.844 -4.516 -6.832 1 90.06 184 LYS A C 1
ATOM 1442 O O . LYS A 1 184 ? 23.375 -3.801 -7.719 1 90.06 184 LYS A O 1
ATOM 1447 N N . ARG A 1 185 ? 23.891 -4.164 -5.578 1 87.56 185 ARG A N 1
ATOM 1448 C CA . ARG A 1 185 ? 23.25 -2.957 -5.086 1 87.56 185 ARG A CA 1
ATOM 1449 C C . ARG A 1 185 ? 23.859 -1.709 -5.703 1 87.56 185 ARG A C 1
ATOM 1451 O O . ARG A 1 185 ? 23.203 -0.684 -5.852 1 87.56 185 ARG A O 1
ATOM 1458 N N . ILE A 1 186 ? 25.141 -1.849 -6.008 1 89.44 186 ILE A N 1
ATOM 1459 C CA . ILE A 1 186 ? 25.812 -0.691 -6.598 1 89.44 186 ILE A CA 1
ATOM 1460 C C . ILE A 1 186 ? 26.016 -0.915 -8.094 1 89.44 186 ILE A C 1
ATOM 1462 O O . ILE A 1 186 ? 26.859 -0.283 -8.711 1 89.44 186 ILE A O 1
ATOM 1466 N N . GLY A 1 187 ? 25.312 -1.959 -8.68 1 88.19 187 GLY A N 1
ATOM 1467 C CA . GLY A 1 187 ? 25.172 -2.01 -10.125 1 88.19 187 GLY A CA 1
ATOM 1468 C C . GLY A 1 187 ? 25.922 -3.168 -10.758 1 88.19 187 GLY A C 1
ATOM 1469 O O . GLY A 1 187 ? 26.016 -3.264 -11.984 1 88.19 187 GLY A O 1
ATOM 1470 N N . CYS A 1 188 ? 26.594 -3.965 -9.992 1 92.88 188 CYS A N 1
ATOM 1471 C CA . CYS A 1 188 ? 27.281 -5.098 -10.609 1 92.88 188 CYS A CA 1
ATOM 1472 C C . CYS A 1 188 ? 26.281 -6.027 -11.289 1 92.88 188 CYS A C 1
ATOM 1474 O O . CYS A 1 188 ? 25.359 -6.539 -10.656 1 92.88 188 CYS A O 1
ATOM 1476 N N . PRO A 1 189 ? 26.406 -6.336 -12.57 1 92.5 189 PRO A N 1
ATOM 1477 C CA . PRO A 1 189 ? 25.438 -7.145 -13.312 1 92.5 189 PRO A CA 1
ATOM 1478 C C . PRO A 1 189 ? 25.75 -8.633 -13.266 1 92.5 189 PRO A C 1
ATOM 1480 O O . PRO A 1 189 ? 25.016 -9.445 -13.836 1 92.5 189 PRO A O 1
ATOM 1483 N N . TRP A 1 190 ? 26.734 -8.945 -12.625 1 94.94 190 TRP A N 1
ATOM 1484 C CA . TRP A 1 190 ? 27.234 -10.312 -12.695 1 94.94 190 TRP A CA 1
ATOM 1485 C C . TRP A 1 190 ? 26.219 -11.281 -12.094 1 94.94 190 TRP A C 1
ATOM 1487 O O . TRP A 1 190 ? 25.688 -11.039 -11.008 1 94.94 190 TRP A O 1
ATOM 1497 N N . HIS A 1 191 ? 25.969 -12.336 -12.82 1 95 191 HIS A N 1
ATOM 1498 C CA . HIS A 1 191 ? 25.234 -13.516 -12.391 1 95 191 HIS A CA 1
ATOM 1499 C C . HIS A 1 191 ? 25.969 -14.797 -12.781 1 95 191 HIS A C 1
ATOM 1501 O O . HIS A 1 191 ? 26.375 -14.953 -13.938 1 95 191 HIS A O 1
ATOM 1507 N N . GLY A 1 192 ? 26.219 -15.602 -11.742 1 94.69 192 GLY A N 1
ATOM 1508 C CA . GLY A 1 192 ? 26.953 -16.828 -12.039 1 94.69 192 GLY A CA 1
ATOM 1509 C C . GLY A 1 192 ? 26.844 -17.875 -10.945 1 94.69 192 GLY A C 1
ATOM 1510 O O . GLY A 1 192 ? 26.109 -17.672 -9.969 1 94.69 192 GLY A O 1
ATOM 1511 N N . PRO A 1 193 ? 27.5 -19.016 -11.125 1 96.56 193 PRO A N 1
ATOM 1512 C CA . PRO A 1 193 ? 27.422 -20.094 -10.133 1 96.56 193 PRO A CA 1
ATOM 1513 C C . PRO A 1 193 ? 28.078 -19.703 -8.805 1 96.56 193 PRO A C 1
ATOM 1515 O O . PRO A 1 193 ? 29.031 -18.922 -8.781 1 96.56 193 PRO A O 1
ATOM 1518 N N . PHE A 1 194 ? 27.688 -20.281 -7.707 1 96.69 194 PHE A N 1
ATOM 1519 C CA . PHE A 1 194 ? 28.109 -19.953 -6.352 1 96.69 194 PHE A CA 1
ATOM 1520 C C . PHE A 1 194 ? 29.609 -20.188 -6.184 1 96.69 194 PHE A C 1
ATOM 1522 O O . PHE A 1 194 ? 30.297 -19.391 -5.527 1 96.69 194 PHE A O 1
ATOM 1529 N N . HIS A 1 195 ? 30.094 -21.219 -6.777 1 96.38 195 HIS A N 1
ATOM 1530 C CA . HIS A 1 195 ? 31.5 -21.562 -6.562 1 96.38 195 HIS A CA 1
ATOM 1531 C C . HIS A 1 195 ? 32.406 -20.516 -7.188 1 96.38 195 HIS A C 1
ATOM 1533 O O . HIS A 1 195 ? 33.594 -20.438 -6.852 1 96.38 195 HIS A O 1
ATOM 1539 N N . GLU A 1 196 ? 31.859 -19.672 -8.062 1 96.56 196 GLU A N 1
ATOM 1540 C CA . GLU A 1 196 ? 32.656 -18.625 -8.703 1 96.56 196 GLU A CA 1
ATOM 1541 C C . GLU A 1 196 ? 32.438 -17.281 -8.039 1 96.56 196 GLU A C 1
ATOM 1543 O O . GLU A 1 196 ? 33.062 -16.281 -8.422 1 96.56 196 GLU A O 1
ATOM 1548 N N . LEU A 1 197 ? 31.656 -17.188 -7.082 1 96.38 197 LEU A N 1
ATOM 1549 C CA . LEU A 1 197 ? 31.234 -15.93 -6.469 1 96.38 197 LEU A CA 1
ATOM 1550 C C . LEU A 1 197 ? 32.406 -15.234 -5.777 1 96.38 197 LEU A C 1
ATOM 1552 O O . LEU A 1 197 ? 32.656 -14.047 -5.996 1 96.38 197 LEU A O 1
ATOM 1556 N N . THR A 1 198 ? 33.188 -15.969 -5.027 1 96.12 198 THR A N 1
ATOM 1557 C CA . THR A 1 198 ? 34.281 -15.398 -4.258 1 96.12 198 THR A CA 1
ATOM 1558 C C . THR A 1 198 ? 35.344 -14.836 -5.184 1 96.12 198 THR A C 1
ATOM 1560 O O . THR A 1 198 ? 35.875 -13.75 -4.938 1 96.12 198 THR A O 1
ATOM 1563 N N . VAL A 1 199 ? 35.594 -15.531 -6.172 1 96.44 199 VAL A N 1
ATOM 1564 C CA . VAL A 1 199 ? 36.594 -15.102 -7.145 1 96.44 199 VAL A CA 1
ATOM 1565 C C . VAL A 1 199 ? 36.125 -13.828 -7.844 1 96.44 199 VAL A C 1
ATOM 1567 O O . VAL A 1 199 ? 36.906 -12.875 -8 1 96.44 199 VAL A O 1
ATOM 1570 N N . HIS A 1 200 ? 34.875 -13.797 -8.25 1 96.81 200 HIS A N 1
ATOM 1571 C CA . HIS A 1 200 ? 34.344 -12.617 -8.906 1 96.81 200 HIS A CA 1
ATOM 1572 C C . HIS A 1 200 ? 34.375 -11.406 -7.977 1 96.81 200 HIS A C 1
ATOM 1574 O O . HIS A 1 200 ? 34.812 -10.328 -8.375 1 96.81 200 HIS A O 1
ATOM 1580 N N . GLU A 1 201 ? 33.906 -11.633 -6.723 1 95.38 201 GLU A N 1
ATOM 1581 C CA . GLU A 1 201 ? 33.812 -10.523 -5.773 1 95.38 201 GLU A CA 1
ATOM 1582 C C . GLU A 1 201 ? 35.188 -9.914 -5.48 1 95.38 201 GLU A C 1
ATOM 1584 O O . GLU A 1 201 ? 35.281 -8.711 -5.227 1 95.38 201 GLU A O 1
ATOM 1589 N N . ALA A 1 202 ? 36.188 -10.758 -5.559 1 94.94 202 ALA A N 1
ATOM 1590 C CA . ALA A 1 202 ? 37.531 -10.289 -5.34 1 94.94 202 ALA A CA 1
ATOM 1591 C C . ALA A 1 202 ? 38.031 -9.445 -6.516 1 94.94 202 ALA A C 1
ATOM 1593 O O . ALA A 1 202 ? 38.812 -8.523 -6.336 1 94.94 202 ALA A O 1
ATOM 1594 N N . ALA A 1 203 ? 37.469 -9.758 -7.637 1 95 203 ALA A N 1
ATOM 1595 C CA . ALA A 1 203 ? 37.938 -9.07 -8.844 1 95 203 ALA A CA 1
ATOM 1596 C C . ALA A 1 203 ? 36.938 -8.016 -9.297 1 95 203 ALA A C 1
ATOM 1598 O O . ALA A 1 203 ? 37.125 -7.352 -10.312 1 95 203 ALA A O 1
ATOM 1599 N N . CYS A 1 204 ? 35.812 -7.801 -8.617 1 95 204 CYS A N 1
ATOM 1600 C CA . CYS A 1 204 ? 34.75 -6.895 -9.031 1 95 204 CYS A CA 1
ATOM 1601 C C . CYS A 1 204 ? 35.25 -5.449 -9.016 1 95 204 CYS A C 1
ATOM 1603 O O . CYS A 1 204 ? 35.906 -5.023 -8.078 1 95 204 CYS A O 1
ATOM 1605 N N . ALA A 1 205 ? 34.906 -4.707 -9.938 1 94.25 205 ALA A N 1
ATOM 1606 C CA . ALA A 1 205 ? 35.375 -3.33 -10.086 1 94.25 205 ALA A CA 1
ATOM 1607 C C . ALA A 1 205 ? 34.469 -2.355 -9.367 1 94.25 205 ALA A C 1
ATOM 1609 O O . ALA A 1 205 ? 34.844 -1.209 -9.109 1 94.25 205 ALA A O 1
ATOM 1610 N N . HIS A 1 206 ? 33.344 -2.805 -8.961 1 92.94 206 HIS A N 1
ATOM 1611 C CA . HIS A 1 206 ? 32.312 -1.896 -8.484 1 92.94 206 HIS A CA 1
ATOM 1612 C C . HIS A 1 206 ? 32.688 -1.32 -7.117 1 92.94 206 HIS A C 1
ATOM 1614 O O . HIS A 1 206 ? 32.438 -0.136 -6.859 1 92.94 206 HIS A O 1
ATOM 1620 N N . PRO A 1 207 ? 33.312 -2.123 -6.285 1 93.5 207 PRO A N 1
ATOM 1621 C CA . PRO A 1 207 ? 33.688 -1.564 -4.988 1 93.5 207 PRO A CA 1
ATOM 1622 C C . PRO A 1 207 ? 34.719 -0.44 -5.117 1 93.5 207 PRO A C 1
ATOM 1624 O O . PRO A 1 207 ? 34.844 0.383 -4.207 1 93.5 207 PRO A O 1
ATOM 1627 N N . THR A 1 208 ? 35.438 -0.392 -6.188 1 93.75 208 THR A N 1
ATOM 1628 C CA . THR A 1 208 ? 36.469 0.609 -6.367 1 93.75 208 THR A CA 1
ATOM 1629 C C . THR A 1 208 ? 35.938 1.816 -7.133 1 93.75 208 THR A C 1
ATOM 1631 O O . THR A 1 208 ? 36.625 2.836 -7.246 1 93.75 208 THR A O 1
ATOM 1634 N N . LYS A 1 209 ? 34.75 1.673 -7.598 1 93.75 209 LYS A N 1
ATOM 1635 C CA . LYS A 1 209 ? 34.156 2.809 -8.289 1 93.75 209 LYS A CA 1
ATOM 1636 C C . LYS A 1 209 ? 33.875 3.959 -7.328 1 93.75 209 LYS A C 1
ATOM 1638 O O . LYS A 1 209 ? 33.688 3.738 -6.129 1 93.75 209 LYS A O 1
ATOM 1643 N N . THR A 1 210 ? 33.906 5.137 -7.895 1 93.31 210 THR A N 1
ATOM 1644 C CA . THR A 1 210 ? 33.688 6.309 -7.059 1 93.31 210 THR A CA 1
ATOM 1645 C C . THR A 1 210 ? 32.188 6.559 -6.859 1 93.31 210 THR A C 1
ATOM 1647 O O . THR A 1 210 ? 31.359 6.066 -7.633 1 93.31 210 THR A O 1
ATOM 1650 N N . GLY A 1 211 ? 31.844 7.262 -5.84 1 92.12 211 GLY A N 1
ATOM 1651 C CA . GLY A 1 211 ? 30.469 7.645 -5.594 1 92.12 211 GLY A CA 1
ATOM 1652 C C . GLY A 1 211 ? 29.812 8.336 -6.777 1 92.12 211 GLY A C 1
ATOM 1653 O O . GLY A 1 211 ? 28.641 8.078 -7.086 1 92.12 211 GLY A O 1
ATOM 1654 N N . ASN A 1 212 ? 30.594 9.117 -7.402 1 91.75 212 ASN A N 1
ATOM 1655 C CA . ASN A 1 212 ? 30.078 9.844 -8.555 1 91.75 212 ASN A CA 1
ATOM 1656 C C . ASN A 1 212 ? 29.656 8.891 -9.672 1 91.75 212 ASN A C 1
ATOM 1658 O O . ASN A 1 212 ? 28.625 9.094 -10.312 1 91.75 212 ASN A O 1
ATOM 1662 N N . GLU A 1 213 ? 30.406 7.906 -9.82 1 91.38 213 GLU A N 1
ATOM 1663 C CA . GLU A 1 213 ? 30.094 6.922 -10.852 1 91.38 213 GLU A CA 1
ATOM 1664 C C . GLU A 1 213 ? 28.844 6.137 -10.508 1 91.38 213 GLU A C 1
ATOM 1666 O O . GLU A 1 213 ? 28.125 5.684 -11.406 1 91.38 213 GLU A O 1
ATOM 1671 N N . LEU A 1 214 ? 28.594 6.031 -9.289 1 91.44 214 LEU A N 1
ATOM 1672 C CA . LEU A 1 214 ? 27.5 5.191 -8.82 1 91.44 214 LEU A CA 1
ATOM 1673 C C . LEU A 1 214 ? 26.203 5.98 -8.766 1 91.44 214 LEU A C 1
ATOM 1675 O O . LEU A 1 214 ? 25.125 5.395 -8.695 1 91.44 214 LEU A O 1
ATOM 1679 N N . MET A 1 215 ? 26.234 7.254 -8.812 1 90.62 215 MET A N 1
ATOM 1680 C CA . MET A 1 215 ? 25.078 8.125 -8.625 1 90.62 215 MET A CA 1
ATOM 1681 C C . MET A 1 215 ? 24 7.82 -9.656 1 90.62 215 MET A C 1
ATOM 1683 O O . MET A 1 215 ? 22.812 7.754 -9.32 1 90.62 215 MET A O 1
ATOM 1687 N N . GLU A 1 216 ? 24.453 7.637 -10.844 1 87.25 216 GLU A N 1
ATOM 1688 C CA . GLU A 1 216 ? 23.469 7.395 -11.906 1 87.25 216 GLU A CA 1
ATOM 1689 C C . GLU A 1 216 ? 22.734 6.074 -11.68 1 87.25 216 GLU A C 1
ATOM 1691 O O . GLU A 1 216 ? 21.516 6.008 -11.836 1 87.25 216 GLU A O 1
ATOM 1696 N N . ILE A 1 217 ? 23.422 5.082 -11.32 1 87.31 217 ILE A N 1
ATOM 1697 C CA . ILE A 1 217 ? 22.828 3.768 -11.086 1 87.31 217 ILE A CA 1
ATOM 1698 C C . ILE A 1 217 ? 21.875 3.832 -9.898 1 87.31 217 ILE A C 1
ATOM 1700 O O . ILE A 1 217 ? 20.781 3.26 -9.945 1 87.31 217 ILE A O 1
ATOM 1704 N N . LEU A 1 218 ? 22.312 4.492 -8.938 1 87.38 218 LEU A N 1
ATOM 1705 C CA . LEU A 1 218 ? 21.5 4.605 -7.727 1 87.38 218 LEU A CA 1
ATOM 1706 C C . LEU A 1 218 ? 20.234 5.398 -8 1 87.38 218 LEU A C 1
ATOM 1708 O O . LEU A 1 218 ? 19.172 5.086 -7.457 1 87.38 218 LEU A O 1
ATOM 1712 N N . ASP A 1 219 ? 20.297 6.352 -8.836 1 87.62 219 ASP A N 1
ATOM 1713 C CA . ASP A 1 219 ? 19.141 7.16 -9.195 1 87.62 219 ASP A CA 1
ATOM 1714 C C . ASP A 1 219 ? 18.062 6.316 -9.883 1 87.62 219 ASP A C 1
ATOM 1716 O O . ASP A 1 219 ? 16.875 6.477 -9.625 1 87.62 219 ASP A O 1
ATOM 1720 N N . GLU A 1 220 ? 18.5 5.5 -10.703 1 87.12 220 GLU A N 1
ATOM 1721 C CA . GLU A 1 220 ? 17.562 4.629 -11.391 1 87.12 220 GLU A CA 1
ATOM 1722 C C . GLU A 1 220 ? 16.844 3.709 -10.414 1 87.12 220 GLU A C 1
ATOM 1724 O O . GLU A 1 220 ? 15.625 3.504 -10.523 1 87.12 220 GLU A O 1
ATOM 1729 N N . MET A 1 221 ? 17.547 3.193 -9.492 1 83.44 221 MET A N 1
ATOM 1730 C CA . MET A 1 221 ? 16.969 2.326 -8.477 1 83.44 221 MET A CA 1
ATOM 1731 C C . MET A 1 221 ? 15.977 3.094 -7.609 1 83.44 221 MET A C 1
ATOM 1733 O O . MET A 1 221 ? 14.906 2.576 -7.273 1 83.44 221 MET A O 1
ATOM 1737 N N . ASP A 1 222 ? 16.281 4.273 -7.348 1 84.81 222 ASP A N 1
ATOM 1738 C CA . ASP A 1 222 ? 15.414 5.113 -6.52 1 84.81 222 ASP A CA 1
ATOM 1739 C C . ASP A 1 222 ? 14.117 5.449 -7.246 1 84.81 222 ASP A C 1
ATOM 1741 O O . ASP A 1 222 ? 13.055 5.52 -6.625 1 84.81 222 ASP A O 1
ATOM 1745 N N . GLN A 1 223 ? 14.25 5.676 -8.469 1 87.38 223 GLN A N 1
ATOM 1746 C CA . GLN A 1 223 ? 13.062 5.992 -9.25 1 87.38 223 GLN A CA 1
ATOM 1747 C C . GLN A 1 223 ? 12.078 4.824 -9.25 1 87.38 223 GLN A C 1
ATOM 1749 O O . GLN A 1 223 ? 10.867 5.031 -9.125 1 87.38 223 GLN A O 1
ATOM 1754 N N . SER A 1 224 ? 12.562 3.672 -9.32 1 86.12 224 SER A N 1
ATOM 1755 C CA . SER A 1 224 ? 11.711 2.488 -9.289 1 86.12 224 SER A CA 1
ATOM 1756 C C . SER A 1 224 ? 11.016 2.344 -7.938 1 86.12 224 SER A C 1
ATOM 1758 O O . SER A 1 224 ? 9.82 2.061 -7.879 1 86.12 224 SER A O 1
ATOM 1760 N N . HIS A 1 225 ? 11.742 2.617 -6.957 1 86 225 HIS A N 1
ATOM 1761 C CA . HIS A 1 225 ? 11.188 2.547 -5.609 1 86 225 HIS A CA 1
ATOM 1762 C C . HIS A 1 225 ? 10.109 3.604 -5.398 1 86 225 HIS A C 1
ATOM 1764 O O . HIS A 1 225 ? 9.078 3.332 -4.777 1 86 225 HIS A O 1
ATOM 1770 N N . ARG A 1 226 ? 10.359 4.695 -5.91 1 89.19 226 ARG A N 1
ATOM 1771 C CA . ARG A 1 226 ? 9.406 5.789 -5.766 1 89.19 226 ARG A CA 1
ATOM 1772 C C . ARG A 1 226 ? 8.094 5.469 -6.477 1 89.19 226 ARG A C 1
ATOM 1774 O O . ARG A 1 226 ? 7.012 5.754 -5.953 1 89.19 226 ARG A O 1
ATOM 1781 N N . LYS A 1 227 ? 8.234 4.926 -7.555 1 90.25 227 LYS A N 1
ATOM 1782 C CA . LYS A 1 227 ? 7.035 4.562 -8.305 1 90.25 227 LYS A CA 1
ATOM 1783 C C . LYS A 1 227 ? 6.203 3.533 -7.551 1 90.25 227 LYS A C 1
ATOM 1785 O O . LYS A 1 227 ? 4.977 3.639 -7.492 1 90.25 227 LYS A O 1
ATOM 1790 N N . GLU A 1 228 ? 6.84 2.586 -7.004 1 88.06 228 GLU A N 1
ATOM 1791 C CA . GLU A 1 228 ? 6.156 1.562 -6.219 1 88.06 228 GLU A CA 1
ATOM 1792 C C . GLU A 1 228 ? 5.469 2.17 -5 1 88.06 228 GLU A C 1
ATOM 1794 O O . GLU A 1 228 ? 4.324 1.835 -4.691 1 88.06 228 GLU A O 1
ATOM 1799 N N . MET A 1 229 ? 6.137 3.074 -4.438 1 89.25 229 MET A N 1
ATOM 1800 C CA . MET A 1 229 ? 5.59 3.723 -3.25 1 89.25 229 MET A CA 1
ATOM 1801 C C . MET A 1 229 ? 4.402 4.609 -3.613 1 89.25 229 MET A C 1
ATOM 1803 O O . MET A 1 229 ? 3.436 4.703 -2.854 1 89.25 229 MET A O 1
ATOM 1807 N N . GLN A 1 230 ? 4.527 5.223 -4.68 1 91.69 230 GLN A N 1
ATOM 1808 C CA . GLN A 1 230 ? 3.43 6.066 -5.133 1 91.69 230 GLN A CA 1
ATOM 1809 C C . GLN A 1 230 ? 2.164 5.246 -5.367 1 91.69 230 GLN A C 1
ATOM 1811 O O . GLN A 1 230 ? 1.063 5.684 -5.031 1 91.69 230 GLN A O 1
ATOM 1816 N N . LEU A 1 231 ? 2.381 4.148 -5.938 1 90.62 231 LEU A N 1
ATOM 1817 C CA . LEU A 1 231 ? 1.244 3.258 -6.156 1 90.62 231 LEU A CA 1
ATOM 1818 C C . LEU A 1 231 ? 0.593 2.875 -4.832 1 90.62 231 LEU A C 1
ATOM 1820 O O . LEU A 1 231 ? -0.626 2.98 -4.684 1 90.62 231 LEU A O 1
ATOM 1824 N N . TYR A 1 232 ? 1.355 2.514 -3.914 1 89.25 232 TYR A N 1
ATOM 1825 C CA . TYR A 1 232 ? 0.851 2.066 -2.621 1 89.25 232 TYR A CA 1
ATOM 1826 C C . TYR A 1 232 ? 0.184 3.213 -1.87 1 89.25 232 TYR A C 1
ATOM 1828 O O . TYR A 1 232 ? -0.872 3.033 -1.261 1 89.25 232 TYR A O 1
ATOM 1836 N N . ASN A 1 233 ? 0.774 4.332 -2.018 1 90.06 233 ASN A N 1
ATOM 1837 C CA . ASN A 1 233 ? 0.172 5.508 -1.4 1 90.06 233 ASN A CA 1
ATOM 1838 C C . ASN A 1 233 ? -1.177 5.844 -2.031 1 90.06 233 ASN A C 1
ATOM 1840 O O . ASN A 1 233 ? -2.104 6.262 -1.338 1 90.06 233 ASN A O 1
ATOM 1844 N N . SER A 1 234 ? -1.226 5.688 -3.25 1 91.25 234 SER A N 1
ATOM 1845 C CA . SER A 1 234 ? -2.482 5.941 -3.947 1 91.25 234 SER A CA 1
ATOM 1846 C C . SER A 1 234 ? -3.576 4.984 -3.48 1 91.25 234 SER A C 1
ATOM 1848 O O . SER A 1 234 ? -4.723 5.391 -3.295 1 91.25 234 SER A O 1
ATOM 1850 N N . ILE A 1 235 ? -3.189 3.789 -3.301 1 89.75 235 ILE A N 1
ATOM 1851 C CA . ILE A 1 235 ? -4.148 2.787 -2.848 1 89.75 235 ILE A CA 1
ATOM 1852 C C . ILE A 1 235 ? -4.652 3.152 -1.453 1 89.75 235 ILE A C 1
ATOM 1854 O O . ILE A 1 235 ? -5.859 3.105 -1.191 1 89.75 235 ILE A O 1
ATOM 1858 N N . PHE A 1 236 ? -3.773 3.564 -0.68 1 88.5 236 PHE A N 1
ATOM 1859 C CA . PHE A 1 236 ? -4.152 3.949 0.675 1 88.5 236 PHE A CA 1
ATOM 1860 C C . PHE A 1 236 ? -5.07 5.164 0.656 1 88.5 236 PHE A C 1
ATOM 1862 O O . PHE A 1 236 ? -6.043 5.227 1.41 1 88.5 236 PHE A O 1
ATOM 1869 N N . SER A 1 237 ? -4.727 6.035 -0.164 1 89.88 237 SER A N 1
ATOM 1870 C CA . SER A 1 237 ? -5.559 7.227 -0.289 1 89.88 237 SER A CA 1
ATOM 1871 C C . SER A 1 237 ? -6.965 6.875 -0.766 1 89.88 237 SER A C 1
ATOM 1873 O O . SER A 1 237 ? -7.949 7.445 -0.291 1 89.88 237 SER A O 1
ATOM 1875 N N . LEU A 1 238 ? -7.004 5.949 -1.604 1 92.62 238 LEU A N 1
ATOM 1876 C CA . LEU A 1 238 ? -8.289 5.527 -2.146 1 92.62 238 LEU A CA 1
ATOM 1877 C C . LEU A 1 238 ? -9.148 4.871 -1.069 1 92.62 238 LEU A C 1
ATOM 1879 O O . LEU A 1 238 ? -10.367 5.043 -1.051 1 92.62 238 LEU A O 1
ATOM 1883 N N . LEU A 1 239 ? -8.539 4.176 -0.158 1 92.19 239 LEU A N 1
ATOM 1884 C CA . LEU A 1 239 ? -9.258 3.479 0.902 1 92.19 239 LEU A CA 1
ATOM 1885 C C . LEU A 1 239 ? -9.914 4.469 1.853 1 92.19 239 LEU A C 1
ATOM 1887 O O . LEU A 1 239 ? -10.805 4.098 2.623 1 92.19 239 LEU A O 1
ATOM 1891 N N . SER A 1 240 ? -9.523 5.73 1.78 1 90.88 240 SER A N 1
ATOM 1892 C CA . SER A 1 240 ? -10.086 6.758 2.65 1 90.88 240 SER A CA 1
ATOM 1893 C C . SER A 1 240 ? -11.148 7.582 1.925 1 90.88 240 SER A C 1
ATOM 1895 O O . SER A 1 240 ? -11.68 8.539 2.48 1 90.88 240 SER A O 1
ATOM 1897 N N . PHE A 1 241 ? -11.516 7.219 0.757 1 91.06 241 PHE A N 1
ATOM 1898 C CA . PHE A 1 241 ? -12.531 7.934 -0.011 1 91.06 241 PHE A CA 1
ATOM 1899 C C . PHE A 1 241 ? -13.906 7.777 0.626 1 91.06 241 PHE A C 1
ATOM 1901 O O . PHE A 1 241 ? -14.156 6.809 1.346 1 91.06 241 PHE A O 1
ATOM 1908 N N . GLU A 1 242 ? -14.648 8.664 0.27 1 89.94 242 GLU A N 1
ATOM 1909 C CA . GLU A 1 242 ? -16 8.648 0.815 1 89.94 242 GLU A CA 1
ATOM 1910 C C . GLU A 1 242 ? -16.797 7.461 0.285 1 89.94 242 GLU A C 1
ATOM 1912 O O . GLU A 1 242 ? -17.438 6.746 1.056 1 89.94 242 GLU A O 1
ATOM 1917 N N . LYS A 1 243 ? -16.75 7.352 -1.051 1 93.44 243 LYS A N 1
ATOM 1918 C CA . LYS A 1 243 ? -17.516 6.285 -1.681 1 93.44 243 LYS A CA 1
ATOM 1919 C C . LYS A 1 243 ? -16.625 5.148 -2.148 1 93.44 243 LYS A C 1
ATOM 1921 O O . LYS A 1 243 ? -16 5.234 -3.215 1 93.44 243 LYS A O 1
ATOM 1926 N N . ILE A 1 244 ? -16.594 4.172 -1.354 1 94.31 244 ILE A N 1
ATOM 1927 C CA . ILE A 1 244 ? -15.82 2.984 -1.701 1 94.31 244 ILE A CA 1
ATOM 1928 C C . ILE A 1 244 ? -16.703 1.739 -1.559 1 94.31 244 ILE A C 1
ATOM 1930 O O . ILE A 1 244 ? -17.672 1.738 -0.797 1 94.31 244 ILE A O 1
ATOM 1934 N N . GLY A 1 245 ? -16.453 0.782 -2.352 1 94.69 245 GLY A N 1
ATOM 1935 C CA . GLY A 1 245 ? -17.141 -0.5 -2.262 1 94.69 245 GLY A CA 1
ATOM 1936 C C . GLY A 1 245 ? -16.312 -1.651 -2.809 1 94.69 245 GLY A C 1
ATOM 1937 O O . GLY A 1 245 ? -15.391 -1.44 -3.592 1 94.69 245 GLY A O 1
ATOM 1938 N N . TYR A 1 246 ? -16.594 -2.744 -2.199 1 94.06 246 TYR A N 1
ATOM 1939 C CA . TYR A 1 246 ? -15.953 -3.932 -2.76 1 94.06 246 TYR A CA 1
ATOM 1940 C C . TYR A 1 246 ? -16.938 -5.094 -2.83 1 94.06 246 TYR A C 1
ATOM 1942 O O . TYR A 1 246 ? -17.969 -5.082 -2.152 1 94.06 246 TYR A O 1
ATOM 1950 N N . THR A 1 247 ? -16.688 -6.027 -3.723 1 95.12 247 THR A N 1
ATOM 1951 C CA . THR A 1 247 ? -17.531 -7.207 -3.863 1 95.12 247 THR A CA 1
ATOM 1952 C C . THR A 1 247 ? -16.75 -8.359 -4.488 1 95.12 247 THR A C 1
ATOM 1954 O O . THR A 1 247 ? -15.758 -8.141 -5.176 1 95.12 247 THR A O 1
ATOM 1957 N N . GLU A 1 248 ? -17.172 -9.516 -4.129 1 94.88 248 GLU A N 1
ATOM 1958 C CA . GLU A 1 248 ? -16.641 -10.695 -4.809 1 94.88 248 GLU A CA 1
ATOM 1959 C C . GLU A 1 248 ? -17.312 -10.898 -6.164 1 94.88 248 GLU A C 1
ATOM 1961 O O . GLU A 1 248 ? -18.531 -10.836 -6.273 1 94.88 248 GLU A O 1
ATOM 1966 N N . VAL A 1 249 ? -16.484 -11.055 -7.125 1 96.12 249 VAL A N 1
ATOM 1967 C CA . VAL A 1 249 ? -17.016 -11.25 -8.469 1 96.12 249 VAL A CA 1
ATOM 1968 C C . VAL A 1 249 ? -16.625 -12.633 -8.984 1 96.12 249 VAL A C 1
ATOM 1970 O O . VAL A 1 249 ? -15.523 -13.109 -8.711 1 96.12 249 VAL A O 1
ATOM 1973 N N . GLN A 1 250 ? -17.531 -13.227 -9.695 1 95.31 250 GLN A N 1
ATOM 1974 C CA . GLN A 1 250 ? -17.312 -14.547 -10.266 1 95.31 250 GLN A CA 1
ATOM 1975 C C . GLN A 1 250 ? -17.469 -14.523 -11.789 1 95.31 250 GLN A C 1
ATOM 1977 O O . GLN A 1 250 ? -18.547 -14.219 -12.297 1 95.31 250 GLN A O 1
ATOM 1982 N N . PHE A 1 251 ? -16.406 -14.836 -12.469 1 94.81 251 PHE A N 1
ATOM 1983 C CA . PHE A 1 251 ? -16.438 -14.938 -13.93 1 94.81 251 PHE A CA 1
ATOM 1984 C C . PHE A 1 251 ? -16.906 -16.312 -14.367 1 94.81 251 PHE A C 1
ATOM 1986 O O . PHE A 1 251 ? -16.344 -17.328 -13.945 1 94.81 251 PHE A O 1
ATOM 1993 N N . ARG A 1 252 ? -17.906 -16.297 -15.211 1 93.88 252 ARG A N 1
ATOM 1994 C CA . ARG A 1 252 ? -18.406 -17.547 -15.789 1 93.88 252 ARG A CA 1
ATOM 1995 C C . ARG A 1 252 ? -18.031 -17.641 -17.266 1 93.88 252 ARG A C 1
ATOM 1997 O O . ARG A 1 252 ? -18.078 -16.656 -18 1 93.88 252 ARG A O 1
ATOM 2004 N N . PRO A 1 253 ? -17.672 -18.797 -17.672 1 90.88 253 PRO A N 1
ATOM 2005 C CA . PRO A 1 253 ? -17.281 -18.984 -19.062 1 90.88 253 PRO A CA 1
ATOM 2006 C C . PRO A 1 253 ? -18.469 -19.047 -20.016 1 90.88 253 PRO A C 1
ATOM 2008 O O . PRO A 1 253 ? -19.5 -19.641 -19.688 1 90.88 253 PRO A O 1
ATOM 2011 N N . TYR A 1 254 ? -18.328 -18.297 -21.109 1 88.5 254 TYR A N 1
ATOM 2012 C CA . TYR A 1 254 ? -19.297 -18.344 -22.188 1 88.5 254 TYR A CA 1
ATOM 2013 C C . TYR A 1 254 ? -18.609 -18.5 -23.547 1 88.5 254 TYR A C 1
ATOM 2015 O O . TYR A 1 254 ? -17.391 -18.312 -23.641 1 88.5 254 TYR A O 1
ATOM 2023 N N . ARG A 1 255 ? -19.422 -18.953 -24.562 1 86.75 255 ARG A N 1
ATOM 2024 C CA . ARG A 1 255 ? -18.875 -19.094 -25.922 1 86.75 255 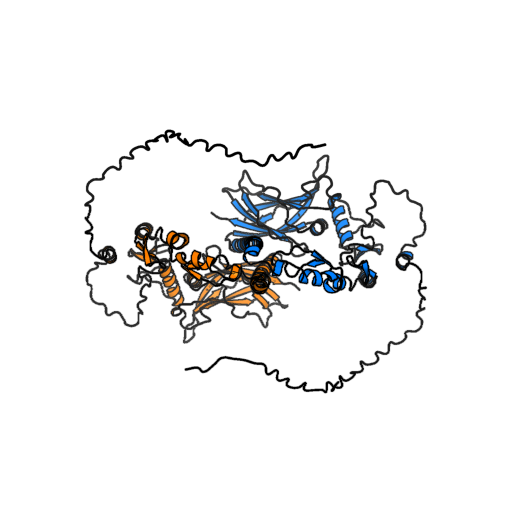ARG A CA 1
ATOM 2025 C C . ARG A 1 255 ? -19.734 -18.328 -26.922 1 86.75 255 ARG A C 1
ATOM 2027 O O . ARG A 1 255 ? -20.953 -18.297 -26.812 1 86.75 255 ARG A O 1
ATOM 2034 N N . THR A 1 256 ? -18.984 -17.719 -27.797 1 83.06 256 THR A N 1
ATOM 2035 C CA . THR A 1 256 ? -19.688 -16.984 -28.844 1 83.06 256 THR A CA 1
ATOM 2036 C C . THR A 1 256 ? -20.328 -17.938 -29.844 1 83.06 256 THR A C 1
ATOM 2038 O O . THR A 1 256 ? -19.875 -19.078 -30 1 83.06 256 THR A O 1
ATOM 2041 N N . ASP A 1 257 ? -21.438 -17.547 -30.453 1 81.06 257 ASP A N 1
ATOM 2042 C CA . ASP A 1 257 ? -22.156 -18.328 -31.453 1 81.06 257 ASP A CA 1
ATOM 2043 C C . ASP A 1 257 ? -21.562 -18.125 -32.844 1 81.06 257 ASP A C 1
ATOM 2045 O O . ASP A 1 257 ? -22.234 -18.344 -33.844 1 81.06 257 ASP A O 1
ATOM 2049 N N . ASP A 1 258 ? -20.391 -17.734 -32.875 1 75.31 258 ASP A N 1
ATOM 2050 C CA . ASP A 1 258 ? -19.734 -17.469 -34.156 1 75.31 258 ASP A CA 1
ATOM 2051 C C . ASP A 1 258 ? -19.234 -18.75 -34.812 1 75.31 258 ASP A C 1
ATOM 2053 O O . ASP A 1 258 ? -19.281 -19.812 -34.188 1 75.31 258 ASP A O 1
ATOM 2057 N N . PHE A 1 259 ? -18.906 -18.672 -36.156 1 71.62 259 PHE A N 1
ATOM 2058 C CA . PHE A 1 259 ? -18.328 -19.797 -36.844 1 71.62 259 PHE A CA 1
ATOM 2059 C C . PHE A 1 259 ? -17.109 -20.344 -36.094 1 71.62 259 PHE A C 1
ATOM 2061 O O . PHE A 1 259 ? -16.953 -21.562 -35.969 1 71.62 259 PHE A O 1
ATOM 2068 N N . ILE A 1 260 ? -16.359 -19.344 -35.562 1 72.44 260 ILE A N 1
ATOM 2069 C CA . ILE A 1 260 ? -15.266 -19.734 -34.688 1 72.44 260 ILE A CA 1
ATOM 2070 C C . ILE A 1 260 ? -15.641 -19.438 -33.219 1 72.44 260 ILE A C 1
ATOM 2072 O O . ILE A 1 260 ? -15.797 -18.266 -32.844 1 72.44 260 ILE A O 1
ATOM 2076 N N . THR A 1 261 ? -15.922 -20.453 -32.562 1 76.19 261 THR A N 1
ATOM 2077 C CA . THR A 1 261 ? -16.328 -20.312 -31.172 1 76.19 261 THR A CA 1
ATOM 2078 C C . THR A 1 261 ? -15.188 -19.781 -30.312 1 76.19 261 THR A C 1
ATOM 2080 O O . THR A 1 261 ? -14.055 -20.266 -30.422 1 76.19 261 THR A O 1
ATOM 2083 N N . ARG A 1 262 ? -15.492 -18.641 -29.75 1 80.31 262 ARG A N 1
ATOM 2084 C CA . ARG A 1 262 ? -14.5 -18.047 -28.875 1 80.31 262 ARG A CA 1
ATOM 2085 C C . ARG A 1 262 ? -14.977 -18.062 -27.422 1 80.31 262 ARG A C 1
ATOM 2087 O O . ARG A 1 262 ? -16.156 -17.797 -27.156 1 80.31 262 ARG A O 1
ATOM 2094 N N . LEU A 1 263 ? -13.961 -18.438 -26.578 1 85.06 263 LEU A N 1
ATOM 2095 C CA . LEU A 1 263 ? -14.25 -18.469 -25.156 1 85.06 263 LEU A CA 1
ATOM 2096 C C . LEU A 1 263 ? -14.102 -17.094 -24.531 1 85.06 263 LEU A C 1
ATOM 2098 O O . LEU A 1 263 ? -13.156 -16.359 -24.828 1 85.06 263 LEU A O 1
ATOM 2102 N N . TYR A 1 264 ? -15.102 -16.656 -23.844 1 88.62 264 TYR A N 1
ATOM 2103 C CA . TYR A 1 264 ? -15 -15.438 -23.062 1 88.62 264 TYR A CA 1
ATOM 2104 C C . TYR A 1 264 ? -15.656 -15.594 -21.703 1 88.62 264 TYR A C 1
ATOM 2106 O O . TYR A 1 264 ? -16.422 -16.547 -21.484 1 88.62 264 TYR A O 1
ATOM 2114 N N . TYR A 1 265 ? -15.219 -14.828 -20.766 1 93.19 265 TYR A N 1
ATOM 2115 C CA . TYR A 1 265 ? -15.766 -14.867 -19.406 1 93.19 265 TYR A CA 1
ATOM 2116 C C . TYR A 1 265 ? -16.609 -13.625 -19.125 1 93.19 265 TYR A C 1
ATOM 2118 O O . TYR A 1 265 ? -16.297 -12.539 -19.609 1 93.19 265 TYR A O 1
ATOM 2126 N N . GLU A 1 266 ? -17.625 -13.828 -18.344 1 96.19 266 GLU A N 1
ATOM 2127 C CA . GLU A 1 266 ? -18.484 -12.719 -17.969 1 96.19 266 GLU A CA 1
ATOM 2128 C C . GLU A 1 266 ? -19.094 -12.938 -16.594 1 96.19 266 GLU A C 1
ATOM 2130 O O . GLU A 1 266 ? -19.453 -14.062 -16.234 1 96.19 266 GLU A O 1
ATOM 2135 N N . THR A 1 267 ? -19.172 -11.852 -15.828 1 97.31 267 THR A N 1
ATOM 2136 C CA . THR A 1 267 ? -19.828 -11.945 -14.523 1 97.31 267 THR A CA 1
ATOM 2137 C C . THR A 1 267 ? -21.312 -11.641 -14.641 1 97.31 267 THR A C 1
ATOM 2139 O O . THR A 1 267 ? -21.734 -10.938 -15.562 1 97.31 267 THR A O 1
ATOM 2142 N N . PRO A 1 268 ? -22.094 -12.297 -13.703 1 96.75 268 PRO A N 1
ATOM 2143 C CA . PRO A 1 268 ? -23.438 -11.758 -13.578 1 96.75 268 PRO A CA 1
ATOM 2144 C C . PRO A 1 268 ? -23.453 -10.289 -13.148 1 96.75 268 PRO A C 1
ATOM 2146 O O . PRO A 1 268 ? -22.438 -9.758 -12.711 1 96.75 268 PRO A O 1
ATOM 2149 N N . ARG A 1 269 ? -24.609 -9.727 -13.375 1 97.5 269 ARG A N 1
ATOM 2150 C CA . ARG A 1 269 ? -24.75 -8.336 -12.938 1 97.5 269 ARG A CA 1
ATOM 2151 C C . ARG A 1 269 ? -24.578 -8.227 -11.422 1 97.5 269 ARG A C 1
ATOM 2153 O O . ARG A 1 269 ? -25.062 -9.078 -10.68 1 97.5 269 ARG A O 1
ATOM 2160 N N . PHE A 1 270 ? -23.828 -7.324 -11.016 1 96.94 270 PHE A N 1
ATOM 2161 C CA . PHE A 1 270 ? -23.656 -7.074 -9.594 1 96.94 270 PHE A CA 1
ATOM 2162 C C . PHE A 1 270 ? -23.781 -5.59 -9.281 1 96.94 270 PHE A C 1
ATOM 2164 O O . PHE A 1 270 ? -23.688 -4.75 -10.18 1 96.94 270 PHE A O 1
ATOM 2171 N N . THR A 1 271 ? -24.047 -5.258 -8.008 1 97.06 271 THR A N 1
ATOM 2172 C CA . THR A 1 271 ? -24.297 -3.879 -7.602 1 97.06 271 THR A CA 1
ATOM 2173 C C . THR A 1 271 ? -23.219 -3.408 -6.613 1 97.06 271 THR A C 1
ATOM 2175 O O . THR A 1 271 ? -22.969 -4.074 -5.609 1 97.06 271 THR A O 1
ATOM 2178 N N . VAL A 1 272 ? -22.578 -2.381 -6.977 1 96.56 272 VAL A N 1
ATOM 2179 C CA . VAL A 1 272 ? -21.625 -1.703 -6.113 1 96.56 272 VAL A CA 1
ATOM 2180 C C . VAL A 1 272 ? -21.812 -0.191 -6.227 1 96.56 272 VAL A C 1
ATOM 2182 O O . VAL A 1 272 ? -21.938 0.345 -7.332 1 96.56 272 VAL A O 1
ATOM 2185 N N . LEU A 1 273 ? -21.797 0.565 -5.105 1 95.19 273 LEU A N 1
ATOM 2186 C CA . LEU A 1 273 ? -21.969 2.014 -5.059 1 95.19 273 LEU A CA 1
ATOM 2187 C C . LEU A 1 273 ? -23.266 2.426 -5.75 1 95.19 273 LEU A C 1
ATOM 2189 O O . LEU A 1 273 ? -23.266 3.377 -6.535 1 95.19 273 LEU A O 1
ATOM 2193 N N . ASN A 1 274 ? -24.234 1.629 -5.602 1 94 274 ASN A N 1
ATOM 2194 C CA . ASN A 1 274 ? -25.594 1.866 -6.094 1 94 274 ASN A CA 1
ATOM 2195 C C . ASN A 1 274 ? -25.625 1.896 -7.617 1 94 274 ASN A C 1
ATOM 2197 O O . ASN A 1 274 ? -26.469 2.578 -8.203 1 94 274 ASN A O 1
ATOM 2201 N N . GLN A 1 275 ? -24.672 1.341 -8.25 1 96.44 275 GLN A N 1
ATOM 2202 C CA . GLN A 1 275 ? -24.625 1.171 -9.695 1 96.44 275 GLN A CA 1
ATOM 2203 C C . GLN A 1 275 ? -24.531 -0.304 -10.078 1 96.44 275 GLN A C 1
ATOM 2205 O O . GLN A 1 275 ? -24 -1.109 -9.305 1 96.44 275 GLN A O 1
ATOM 2210 N N . THR A 1 276 ? -25.047 -0.619 -11.195 1 97.88 276 THR A N 1
ATOM 2211 C CA . THR A 1 276 ? -25 -1.989 -11.695 1 97.88 276 THR A CA 1
ATOM 2212 C C . THR A 1 276 ? -23.844 -2.166 -12.68 1 97.88 276 THR A C 1
ATOM 2214 O O . THR A 1 276 ? -23.688 -1.372 -13.609 1 97.88 276 THR A O 1
ATOM 2217 N N . TRP A 1 277 ? -23.094 -3.199 -12.398 1 98.12 277 TRP A N 1
ATOM 2218 C CA . TRP A 1 277 ? -21.875 -3.404 -13.172 1 98.12 277 TRP A CA 1
ATOM 2219 C C . TRP A 1 277 ? -21.828 -4.809 -13.766 1 98.12 277 TRP A C 1
ATOM 2221 O O . TRP A 1 277 ? -22.578 -5.691 -13.336 1 98.12 277 TRP A O 1
ATOM 2231 N N . VAL A 1 278 ? -21 -4.977 -14.812 1 98.38 278 VAL A N 1
ATOM 2232 C CA . VAL A 1 278 ? -20.641 -6.277 -15.383 1 98.38 278 VAL A CA 1
ATOM 2233 C C . VAL A 1 278 ? -19.156 -6.297 -15.742 1 98.38 278 VAL A C 1
ATOM 2235 O O . VAL A 1 278 ? -18.609 -5.297 -16.219 1 98.38 278 VAL A O 1
ATOM 2238 N N . LEU A 1 279 ? -18.562 -7.43 -15.438 1 98.06 279 LEU A N 1
ATOM 2239 C CA . LEU A 1 279 ? -17.188 -7.621 -15.859 1 98.06 279 LEU A CA 1
ATOM 2240 C C . LEU A 1 279 ? -17.094 -8.672 -16.953 1 98.06 279 LEU A C 1
ATOM 2242 O O . LEU A 1 279 ? -17.781 -9.688 -16.906 1 98.06 279 LEU A O 1
ATOM 2246 N N . LYS A 1 280 ? -16.219 -8.359 -17.891 1 96.56 280 LYS A N 1
ATOM 2247 C CA . LYS A 1 280 ? -15.906 -9.312 -18.953 1 96.56 280 LYS A CA 1
ATOM 2248 C C . LYS A 1 280 ? -14.414 -9.617 -18.984 1 96.56 280 LYS A C 1
ATOM 2250 O O . LYS A 1 280 ? -13.594 -8.766 -18.641 1 96.56 280 LYS A O 1
ATOM 2255 N N . ALA A 1 281 ? -14.086 -10.812 -19.344 1 94.62 281 ALA A N 1
ATOM 2256 C CA . ALA A 1 281 ? -12.68 -11.195 -19.438 1 94.62 281 ALA A CA 1
ATOM 2257 C C . ALA A 1 281 ? -12.438 -12.078 -20.656 1 94.62 281 ALA A C 1
ATOM 2259 O O . ALA A 1 281 ? -13.344 -12.773 -21.109 1 94.62 281 ALA A O 1
ATOM 2260 N N . ARG A 1 282 ? -11.305 -11.977 -21.172 1 91.38 282 ARG A N 1
ATOM 2261 C CA . ARG A 1 282 ? -10.906 -12.797 -22.312 1 91.38 282 ARG A CA 1
ATOM 2262 C C . ARG A 1 282 ? -9.5 -13.352 -22.125 1 91.38 282 ARG A C 1
ATOM 2264 O O . ARG A 1 282 ? -8.672 -12.742 -21.453 1 91.38 282 ARG A O 1
ATOM 2271 N N . VAL A 1 283 ? -9.32 -14.531 -22.719 1 87.06 283 VAL A N 1
ATOM 2272 C CA . VAL A 1 283 ? -8.023 -15.195 -22.656 1 87.06 283 VAL A CA 1
ATOM 2273 C C . VAL A 1 283 ? -7.215 -14.867 -23.922 1 87.06 283 VAL A C 1
ATOM 2275 O O . VAL A 1 283 ? -7.73 -14.953 -25.031 1 87.06 283 VAL A O 1
ATOM 2278 N N . ASN A 1 284 ? -5.961 -14.555 -23.766 1 76.81 284 ASN A N 1
ATOM 2279 C CA . ASN A 1 284 ? -5.031 -14.266 -24.844 1 76.81 284 ASN A CA 1
ATOM 2280 C C . ASN A 1 284 ? -5.652 -13.336 -25.891 1 76.81 284 ASN A C 1
ATOM 2282 O O . ASN A 1 284 ? -5.566 -13.594 -27.094 1 76.81 284 ASN A O 1
ATOM 2286 N N . ASP A 1 285 ? -6.25 -12.32 -25.375 1 67.94 285 ASP A N 1
ATOM 2287 C CA . ASP A 1 285 ? -6.84 -11.305 -26.25 1 67.94 285 ASP A CA 1
ATOM 2288 C C . ASP A 1 285 ? -7.684 -11.945 -27.359 1 67.94 285 ASP A C 1
ATOM 2290 O O . ASP A 1 285 ? -7.543 -11.609 -28.531 1 67.94 285 ASP A O 1
ATOM 2294 N N . SER A 1 286 ? -8.328 -12.992 -26.984 1 66.19 286 SER A N 1
ATOM 2295 C CA . SER A 1 286 ? -9.336 -13.656 -27.797 1 66.19 286 SER A CA 1
ATOM 2296 C C . SER A 1 286 ? -8.695 -14.445 -28.938 1 66.19 286 SER A C 1
ATOM 2298 O O . SER A 1 286 ? -9.234 -14.508 -30.047 1 66.19 286 SER A O 1
ATOM 2300 N N . GLU A 1 287 ? -7.566 -14.906 -28.562 1 68.12 287 GLU A N 1
ATOM 2301 C CA . GLU A 1 287 ? -6.957 -15.82 -29.516 1 68.12 287 GLU A CA 1
ATOM 2302 C C . GLU A 1 287 ? -7.855 -17.031 -29.781 1 68.12 287 GLU A C 1
ATOM 2304 O O . GLU A 1 287 ? -8.57 -17.484 -28.875 1 68.12 287 GLU A O 1
ATOM 2309 N N . ARG A 1 288 ? -7.902 -17.5 -30.953 1 66.69 288 ARG A N 1
ATOM 2310 C CA . ARG A 1 288 ? -8.781 -18.578 -31.391 1 66.69 288 ARG A CA 1
ATOM 2311 C C . ARG A 1 288 ? -8.516 -19.844 -30.594 1 66.69 288 ARG A C 1
ATOM 2313 O O . ARG A 1 288 ? -9.445 -20.531 -30.172 1 66.69 288 ARG A O 1
ATOM 2320 N N . ASN A 1 289 ? -7.223 -20.109 -30.438 1 63.94 289 ASN A N 1
ATOM 2321 C CA . ASN A 1 289 ? -6.875 -21.344 -29.75 1 63.94 289 ASN A CA 1
ATOM 2322 C C . ASN A 1 289 ? -5.926 -21.078 -28.578 1 63.94 289 ASN A C 1
ATOM 2324 O O . ASN A 1 289 ? -4.738 -21.406 -28.656 1 63.94 289 ASN A O 1
ATOM 2328 N N . PRO A 1 290 ? -6.492 -20.5 -27.594 1 68.06 290 PRO A N 1
ATOM 2329 C CA . PRO A 1 290 ? -5.617 -20.203 -26.453 1 68.06 290 PRO A CA 1
ATOM 2330 C C . PRO A 1 290 ? -5.055 -21.469 -25.797 1 68.06 290 PRO A C 1
ATOM 2332 O O . PRO A 1 290 ? -4.047 -21.406 -25.094 1 68.06 290 PRO A O 1
ATOM 2335 N N . ASN A 1 291 ? -5.758 -22.594 -26.016 1 66.75 291 ASN A N 1
ATOM 2336 C CA . ASN A 1 291 ? -5.301 -23.859 -25.438 1 66.75 291 ASN A CA 1
ATOM 2337 C C . ASN A 1 291 ? -3.941 -24.266 -26 1 66.75 291 ASN A C 1
ATOM 2339 O O . ASN A 1 291 ? -3.234 -25.062 -25.391 1 66.75 291 ASN A O 1
ATOM 2343 N N . LEU A 1 292 ? -3.672 -23.609 -27.078 1 59.38 292 LEU A N 1
ATOM 2344 C CA . LEU A 1 292 ? -2.418 -23.984 -27.734 1 59.38 292 LEU A CA 1
ATOM 2345 C C . LEU A 1 292 ? -1.281 -23.078 -27.266 1 59.38 292 LEU A C 1
ATOM 2347 O O . LEU A 1 292 ? -0.113 -23.344 -27.562 1 59.38 292 LEU A O 1
ATOM 2351 N N . SER A 1 293 ? -1.654 -22.109 -26.516 1 67 293 SER A N 1
ATOM 2352 C CA . SER A 1 293 ? -0.639 -21.156 -26.094 1 67 293 SER A CA 1
ATOM 2353 C C . SER A 1 293 ? -0.059 -21.531 -24.734 1 67 293 SER A C 1
ATOM 2355 O O . SER A 1 293 ? -0.778 -22.031 -23.859 1 67 293 SER A O 1
ATOM 2357 N N . CYS A 1 294 ? 1.284 -21.5 -24.656 1 66.06 294 CYS A N 1
ATOM 2358 C CA . CYS A 1 294 ? 1.959 -21.781 -23.391 1 66.06 294 CYS A CA 1
ATOM 2359 C C . CYS A 1 294 ? 1.883 -20.594 -22.453 1 66.06 294 CYS A C 1
ATOM 2361 O O . CYS A 1 294 ? 1.952 -20.75 -21.234 1 66.06 294 CYS A O 1
ATOM 2363 N N . LYS A 1 295 ? 1.804 -19.438 -23.125 1 78.19 295 LYS A N 1
ATOM 2364 C CA . LYS A 1 295 ? 1.734 -18.219 -22.312 1 78.19 295 LYS A CA 1
ATOM 2365 C C . LYS A 1 295 ? 0.332 -17.625 -22.344 1 78.19 295 LYS A C 1
ATOM 2367 O O . LYS A 1 295 ? -0.053 -16.984 -23.328 1 78.19 295 LYS A O 1
ATOM 2372 N N . ARG A 1 296 ? -0.413 -17.984 -21.344 1 81.12 296 ARG A N 1
ATOM 2373 C CA . ARG A 1 296 ? -1.791 -17.5 -21.266 1 81.12 296 ARG A CA 1
ATOM 2374 C C . ARG A 1 296 ? -1.896 -16.25 -20.406 1 81.12 296 ARG A C 1
ATOM 2376 O O . ARG A 1 296 ? -1.221 -16.141 -19.391 1 81.12 296 ARG A O 1
ATOM 2383 N N . THR A 1 297 ? -2.564 -15.312 -20.969 1 86.75 297 THR A N 1
ATOM 2384 C CA . THR A 1 297 ? -2.846 -14.078 -20.25 1 86.75 297 THR A CA 1
ATOM 2385 C C . THR A 1 297 ? -4.348 -13.82 -20.188 1 86.75 297 THR A C 1
ATOM 2387 O O . THR A 1 297 ? -5.105 -14.328 -21.016 1 86.75 297 THR A O 1
ATOM 2390 N N . LEU A 1 298 ? -4.742 -13.156 -19.172 1 90.69 298 LEU A N 1
ATOM 2391 C CA . LEU A 1 298 ? -6.145 -12.789 -19 1 90.69 298 LEU A CA 1
ATOM 2392 C C . LEU A 1 298 ? -6.32 -11.273 -19.047 1 90.69 298 LEU A C 1
ATOM 2394 O O . LEU A 1 298 ? -5.512 -10.539 -18.469 1 90.69 298 LEU A O 1
ATOM 2398 N N . SER A 1 299 ? -7.219 -10.797 -19.812 1 93.81 299 SER A N 1
ATOM 2399 C CA . SER A 1 299 ? -7.602 -9.391 -19.859 1 93.81 299 SER A CA 1
ATOM 2400 C C . SER A 1 299 ? -9.062 -9.203 -19.453 1 93.81 299 SER A C 1
ATOM 2402 O O . SER A 1 299 ? -9.867 -10.125 -19.594 1 93.81 299 SER A O 1
ATOM 2404 N N . PHE A 1 300 ? -9.359 -8.031 -18.891 1 96.12 300 PHE A N 1
ATOM 2405 C CA . PHE A 1 300 ? -10.734 -7.836 -18.453 1 96.12 300 PHE A CA 1
ATOM 2406 C C . PHE A 1 300 ? -11.203 -6.418 -18.75 1 96.12 300 PHE A C 1
ATOM 2408 O O . PHE A 1 300 ? -10.398 -5.551 -19.094 1 96.12 300 PHE A O 1
ATOM 2415 N N . GLN A 1 301 ? -12.508 -6.219 -18.75 1 97 301 GLN A N 1
ATOM 2416 C CA . GLN A 1 301 ? -13.18 -4.941 -18.969 1 97 301 GLN A CA 1
ATOM 2417 C C . GLN A 1 301 ? -14.32 -4.746 -17.984 1 97 301 GLN A C 1
ATOM 2419 O O . GLN A 1 301 ? -15.008 -5.703 -17.609 1 97 301 GLN A O 1
ATOM 2424 N N . LEU A 1 302 ? -14.445 -3.523 -17.516 1 97.94 302 LEU A N 1
ATOM 2425 C CA . LEU A 1 302 ? -15.531 -3.156 -16.609 1 97.94 302 LEU A CA 1
ATOM 2426 C C . LEU A 1 302 ? -16.609 -2.371 -17.344 1 97.94 302 LEU A C 1
ATOM 2428 O O . LEU A 1 302 ? -16.312 -1.407 -18.047 1 97.94 302 LEU A O 1
ATOM 2432 N N . LEU A 1 303 ? -17.812 -2.854 -17.219 1 98.19 303 LEU A N 1
ATOM 2433 C CA . LEU A 1 303 ? -18.938 -2.229 -17.906 1 98.19 303 LEU A CA 1
ATOM 2434 C C . LEU A 1 303 ? -19.938 -1.665 -16.906 1 98.19 303 LEU A C 1
ATOM 2436 O O . LEU A 1 303 ? -20.328 -2.348 -15.953 1 98.19 303 LEU A O 1
ATOM 2440 N N . LEU A 1 304 ? -20.328 -0.445 -17.125 1 98.12 304 LEU A N 1
ATOM 2441 C CA . LEU A 1 304 ? -21.406 0.173 -16.375 1 98.12 304 LEU A CA 1
ATOM 2442 C C . LEU A 1 304 ? -22.75 -0.039 -17.062 1 98.12 304 LEU A C 1
ATOM 2444 O O . LEU A 1 304 ? -22.953 0.433 -18.188 1 98.12 304 LEU A O 1
ATOM 2448 N N . LYS A 1 305 ? -23.641 -0.714 -16.422 1 97.75 305 LYS A N 1
ATOM 2449 C CA . LYS A 1 305 ? -24.938 -1.028 -17.031 1 97.75 305 LYS A CA 1
ATOM 2450 C C . LYS A 1 305 ? -26 -0.002 -16.625 1 97.75 305 LYS A C 1
ATOM 2452 O O . LYS A 1 305 ? -26.953 0.232 -17.375 1 97.75 305 LYS A O 1
ATOM 2457 N N . SER A 1 306 ? -25.797 0.609 -15.453 1 96.06 306 SER A N 1
ATOM 2458 C CA . SER A 1 306 ? -26.734 1.629 -14.992 1 96.06 306 SER A CA 1
ATOM 2459 C C . SER A 1 306 ? -26.594 2.914 -15.797 1 96.06 306 SER A C 1
ATOM 2461 O O . SER A 1 306 ? -25.5 3.227 -16.297 1 96.06 306 SER A O 1
ATOM 2463 N N . LYS A 1 307 ? -27.734 3.58 -15.93 1 95.69 307 LYS A N 1
ATOM 2464 C CA . LYS A 1 307 ? -27.703 4.906 -16.547 1 95.69 307 LYS A CA 1
ATOM 2465 C C . LYS A 1 307 ? -27.328 5.973 -15.523 1 95.69 307 LYS A C 1
ATOM 2467 O O . LYS A 1 307 ? -27.766 5.926 -14.375 1 95.69 307 LYS A O 1
ATOM 2472 N N . VAL A 1 308 ? -26.5 6.848 -15.969 1 93.56 308 VAL A N 1
ATOM 2473 C CA . VAL A 1 308 ? -26.031 7.859 -15.031 1 93.56 308 VAL A CA 1
ATOM 2474 C C . VAL A 1 308 ? -26.391 9.25 -15.547 1 93.56 308 VAL A C 1
ATOM 2476 O O . VAL A 1 308 ? -26.453 9.477 -16.766 1 93.56 308 VAL A O 1
ATOM 2479 N N . THR A 1 309 ? -26.656 10.148 -14.633 1 93.06 309 THR A N 1
ATOM 2480 C CA . THR A 1 309 ? -27.047 11.516 -14.969 1 93.06 309 THR A CA 1
ATOM 2481 C C . THR A 1 309 ? -25.812 12.391 -15.156 1 93.06 309 THR A C 1
ATOM 2483 O O . THR A 1 309 ? -25.859 13.383 -15.891 1 93.06 309 THR A O 1
ATOM 2486 N N . ALA A 1 310 ? -24.75 12.148 -14.516 1 93.88 310 ALA A N 1
ATOM 2487 C CA . ALA A 1 310 ? -23.484 12.859 -14.602 1 93.88 310 ALA A CA 1
ATOM 2488 C C . ALA A 1 310 ? -22.312 11.883 -14.727 1 93.88 310 ALA A C 1
ATOM 2490 O O . ALA A 1 310 ? -22.438 10.711 -14.367 1 93.88 310 ALA A O 1
ATOM 2491 N N . PRO A 1 311 ? -21.266 12.43 -15.312 1 95.25 311 PRO A N 1
ATOM 2492 C CA . PRO A 1 311 ? -20.094 11.555 -15.445 1 95.25 311 PRO A CA 1
ATOM 2493 C C . PRO A 1 311 ? -19.641 10.969 -14.117 1 95.25 311 PRO A C 1
ATOM 2495 O O . PRO A 1 311 ? -19.594 11.688 -13.109 1 95.25 311 PRO A O 1
ATOM 2498 N N . LEU A 1 312 ? -19.438 9.68 -14.172 1 95.5 312 LEU A N 1
ATOM 2499 C CA . LEU A 1 312 ? -19.016 8.953 -12.984 1 95.5 312 LEU A CA 1
ATOM 2500 C C . LEU A 1 312 ? -17.531 8.609 -13.062 1 95.5 312 LEU A C 1
ATOM 2502 O O . LEU A 1 312 ? -17.125 7.699 -13.789 1 95.5 312 LEU A O 1
ATOM 2506 N N . GLU A 1 313 ? -16.703 9.336 -12.328 1 96.44 313 GLU A N 1
ATOM 2507 C CA . GLU A 1 313 ? -15.273 9.07 -12.281 1 96.44 313 GLU A CA 1
ATOM 2508 C C . GLU A 1 313 ? -14.938 8.016 -11.227 1 96.44 313 GLU A C 1
ATOM 2510 O O . GLU A 1 313 ? -15.227 8.195 -10.047 1 96.44 313 GLU A O 1
ATOM 2515 N N . CYS A 1 314 ? -14.289 6.918 -11.75 1 96.38 314 CYS A N 1
ATOM 2516 C CA . CYS A 1 314 ? -14.047 5.809 -10.836 1 96.38 314 CYS A CA 1
ATOM 2517 C C . CYS A 1 314 ? -12.609 5.305 -10.953 1 96.38 314 CYS A C 1
ATOM 2519 O O . CYS A 1 314 ? -12.008 5.383 -12.023 1 96.38 314 CYS A O 1
ATOM 2521 N N . SER A 1 315 ? -12.094 4.922 -9.844 1 96.81 315 SER A N 1
ATOM 2522 C CA . SER A 1 315 ? -10.906 4.07 -9.781 1 96.81 315 SER A CA 1
ATOM 2523 C C . SER A 1 315 ? -11.258 2.674 -9.281 1 96.81 315 SER A C 1
ATOM 2525 O O . SER A 1 315 ? -12.164 2.514 -8.453 1 96.81 315 SER A O 1
ATOM 2527 N N . PHE A 1 316 ? -10.617 1.646 -9.844 1 96.69 316 PHE A N 1
ATOM 2528 C CA . PHE A 1 316 ? -10.953 0.303 -9.391 1 96.69 316 PHE A CA 1
ATOM 2529 C C . PHE A 1 316 ? -9.727 -0.608 -9.453 1 96.69 316 PHE A C 1
ATOM 2531 O O . PHE A 1 316 ? -8.766 -0.314 -10.164 1 96.69 316 PHE A O 1
ATOM 2538 N N . LEU A 1 317 ? -9.742 -1.611 -8.672 1 94.31 317 LEU A N 1
ATOM 2539 C CA . LEU A 1 317 ? -8.68 -2.611 -8.617 1 94.31 317 LEU A CA 1
ATOM 2540 C C . LEU A 1 317 ? -9.258 -4.008 -8.43 1 94.31 317 LEU A C 1
ATOM 2542 O O . LEU A 1 317 ? -10.266 -4.184 -7.734 1 94.31 317 LEU A O 1
ATOM 2546 N N . LEU A 1 318 ? -8.648 -4.973 -9.109 1 94.75 318 LEU A N 1
ATOM 2547 C CA . LEU A 1 318 ? -9.016 -6.379 -8.984 1 94.75 318 LEU A CA 1
ATOM 2548 C C . LEU A 1 318 ? -7.984 -7.141 -8.164 1 94.75 318 LEU A C 1
ATOM 2550 O O . LEU A 1 318 ? -6.785 -7.07 -8.445 1 94.75 318 LEU A O 1
ATOM 2554 N N . LEU A 1 319 ? -8.484 -7.797 -7.133 1 93.31 319 LEU A N 1
ATOM 2555 C CA . LEU A 1 319 ? -7.625 -8.594 -6.262 1 93.31 319 LEU A CA 1
ATOM 2556 C C . LEU A 1 319 ? -8.023 -10.062 -6.297 1 93.31 319 LEU A C 1
ATOM 2558 O O . LEU A 1 319 ? -9.078 -10.414 -6.832 1 93.31 319 LEU A O 1
ATOM 2562 N N . LYS A 1 320 ? -7.09 -10.867 -5.773 1 92.12 320 LYS A N 1
ATOM 2563 C CA . LYS A 1 320 ? -7.391 -12.297 -5.707 1 92.12 320 LYS A CA 1
ATOM 2564 C C . LYS A 1 320 ? -8.555 -12.562 -4.762 1 92.12 320 LYS A C 1
ATOM 2566 O O . LYS A 1 320 ? -8.773 -11.812 -3.807 1 92.12 320 LYS A O 1
ATOM 2571 N N . GLY A 1 321 ? -9.258 -13.578 -5.031 1 86.56 321 GLY A N 1
ATOM 2572 C CA . GLY A 1 321 ? -10.32 -14.008 -4.133 1 86.56 321 GLY A CA 1
ATOM 2573 C C . GLY A 1 321 ? -9.797 -14.641 -2.857 1 86.56 321 GLY A C 1
ATOM 2574 O O . GLY A 1 321 ? -8.617 -14.984 -2.764 1 86.56 321 GLY A O 1
ATOM 2575 N N . PRO A 1 322 ? -10.609 -14.805 -1.824 1 82.75 322 PRO A N 1
ATOM 2576 C CA . PRO A 1 322 ? -10.188 -15.297 -0.509 1 82.75 322 PRO A CA 1
ATOM 2577 C C . PRO A 1 322 ? -9.648 -16.719 -0.559 1 82.75 322 PRO A C 1
ATOM 2579 O O . PRO A 1 322 ? -8.797 -17.094 0.255 1 82.75 322 PRO A O 1
ATOM 2582 N N . TYR A 1 323 ? -10.039 -17.547 -1.441 1 79.38 323 TYR A N 1
ATOM 2583 C CA . TYR A 1 323 ? -9.633 -18.953 -1.413 1 79.38 323 TYR A CA 1
ATOM 2584 C C . TYR A 1 323 ? -8.719 -19.281 -2.588 1 79.38 323 TYR A C 1
ATOM 2586 O O . TYR A 1 323 ? -8.391 -20.453 -2.822 1 79.38 323 TYR A O 1
ATOM 2594 N N . ASP A 1 324 ? -8.383 -18.219 -3.191 1 80.62 324 ASP A N 1
ATOM 2595 C CA . ASP A 1 324 ? -7.535 -18.438 -4.359 1 80.62 324 ASP A CA 1
ATOM 2596 C C . ASP A 1 324 ? -6.055 -18.281 -4.004 1 80.62 324 ASP A C 1
ATOM 2598 O O . ASP A 1 324 ? -5.699 -17.469 -3.156 1 80.62 324 ASP A O 1
ATOM 2602 N N . ASP A 1 325 ? -5.289 -19.219 -4.527 1 80.12 325 ASP A N 1
ATOM 2603 C CA . ASP A 1 325 ? -3.846 -19.156 -4.32 1 80.12 325 ASP A CA 1
ATOM 2604 C C . ASP A 1 325 ? -3.135 -18.609 -5.555 1 80.12 325 ASP A C 1
ATOM 2606 O O . ASP A 1 325 ? -2.361 -19.312 -6.203 1 80.12 325 ASP A O 1
ATOM 2610 N N . VAL A 1 326 ? -3.576 -17.516 -6.023 1 85.75 326 VAL A N 1
ATOM 2611 C CA . VAL A 1 326 ? -2.969 -16.859 -7.18 1 85.75 326 VAL A CA 1
ATOM 2612 C C . VAL A 1 326 ? -2.301 -15.555 -6.742 1 85.75 326 VAL A C 1
ATOM 2614 O O . VAL A 1 326 ? -2.75 -14.906 -5.797 1 85.75 326 VAL A O 1
ATOM 2617 N N . LYS A 1 327 ? -1.29 -15.266 -7.383 1 86.25 327 LYS A N 1
ATOM 2618 C CA . LYS A 1 327 ? -0.588 -14.016 -7.09 1 86.25 327 LYS A CA 1
ATOM 2619 C C . LYS A 1 327 ? -0.965 -12.93 -8.094 1 86.25 327 LYS A C 1
ATOM 2621 O O . LYS A 1 327 ? -0.647 -13.031 -9.281 1 86.25 327 LYS A O 1
ATOM 2626 N N . ILE A 1 328 ? -1.664 -11.93 -7.582 1 88.81 328 ILE A N 1
ATOM 2627 C CA . ILE A 1 328 ? -2.059 -10.789 -8.398 1 88.81 328 ILE A CA 1
ATOM 2628 C C . ILE A 1 328 ? -1.427 -9.508 -7.848 1 88.81 328 ILE A C 1
ATOM 2630 O O . ILE A 1 328 ? -1.521 -9.234 -6.652 1 88.81 328 ILE A O 1
ATOM 2634 N N . SER A 1 329 ? -0.718 -8.797 -8.719 1 88.56 329 SER A N 1
ATOM 2635 C CA . SER A 1 329 ? -0.141 -7.516 -8.32 1 88.56 329 SER A CA 1
ATOM 2636 C C . SER A 1 329 ? -1.194 -6.414 -8.312 1 88.56 329 SER A C 1
ATOM 2638 O O . SER A 1 329 ? -2.074 -6.387 -9.18 1 88.56 329 SER A O 1
ATOM 2640 N N . PRO A 1 330 ? -1.062 -5.543 -7.367 1 89.12 330 PRO A N 1
ATOM 2641 C CA . PRO A 1 330 ? -2.043 -4.457 -7.328 1 89.12 330 PRO A CA 1
ATOM 2642 C C . PRO A 1 330 ? -1.82 -3.422 -8.43 1 89.12 330 PRO A C 1
ATOM 2644 O O . PRO A 1 330 ? -0.686 -3 -8.664 1 89.12 330 PRO A O 1
ATOM 2647 N N . VAL A 1 331 ? -2.857 -3.133 -9.172 1 92.81 331 VAL A N 1
ATOM 2648 C CA . VAL A 1 331 ? -2.861 -2.074 -10.18 1 92.81 331 VAL A CA 1
ATOM 2649 C C . VAL A 1 331 ? -4.168 -1.29 -10.094 1 92.81 331 VAL A C 1
ATOM 2651 O O . VAL A 1 331 ? -5.246 -1.878 -9.984 1 92.81 331 VAL A O 1
ATOM 2654 N N . ILE A 1 332 ? -3.99 0.057 -10.062 1 94.75 332 ILE A N 1
ATOM 2655 C CA . ILE A 1 332 ? -5.176 0.908 -10.016 1 94.75 332 ILE A CA 1
ATOM 2656 C C . ILE A 1 332 ? -5.574 1.32 -11.43 1 94.75 332 ILE A C 1
ATOM 2658 O O . ILE A 1 332 ? -4.754 1.841 -12.188 1 94.75 332 ILE A O 1
ATOM 2662 N N . TYR A 1 333 ? -6.75 1.075 -11.781 1 96.19 333 TYR A N 1
ATOM 2663 C CA . TYR A 1 333 ? -7.293 1.538 -13.055 1 96.19 333 TYR A CA 1
ATOM 2664 C C . TYR A 1 333 ? -8.227 2.727 -12.844 1 96.19 333 TYR A C 1
ATOM 2666 O O . TYR A 1 333 ? -8.883 2.834 -11.812 1 96.19 333 TYR A O 1
ATOM 2674 N N . HIS A 1 334 ? -8.203 3.613 -13.797 1 96 334 HIS A N 1
ATOM 2675 C CA . HIS A 1 334 ? -9.016 4.82 -13.727 1 96 334 HIS A CA 1
ATOM 2676 C C . HIS A 1 334 ? -9.852 5 -14.992 1 96 334 HIS A C 1
ATOM 2678 O O . HIS A 1 334 ? -9.359 4.766 -16.094 1 96 334 HIS A O 1
ATOM 2684 N N . PHE A 1 335 ? -11.109 5.336 -14.812 1 97.38 335 PHE A N 1
ATOM 2685 C CA . PHE A 1 335 ? -11.977 5.551 -15.961 1 97.38 335 PHE A CA 1
ATOM 2686 C C . PHE A 1 335 ? -13.133 6.477 -15.602 1 97.38 335 PHE A C 1
ATOM 2688 O O . PHE A 1 335 ? -13.594 6.492 -14.461 1 97.38 335 PHE A O 1
ATOM 2695 N N . VAL A 1 336 ? -13.539 7.297 -16.562 1 97.5 336 VAL A N 1
ATOM 2696 C CA . VAL A 1 336 ? -14.719 8.141 -16.406 1 97.5 336 VAL A CA 1
ATOM 2697 C C . VAL A 1 336 ? -15.875 7.57 -17.203 1 97.5 336 VAL A C 1
ATOM 2699 O O . VAL A 1 336 ? -15.852 7.578 -18.438 1 97.5 336 VAL A O 1
ATOM 2702 N N . PHE A 1 337 ? -16.844 7.094 -16.516 1 97.25 337 PHE A N 1
ATOM 2703 C CA . PHE A 1 337 ? -17.984 6.457 -17.156 1 97.25 337 PHE A CA 1
ATOM 2704 C C . PHE A 1 337 ? -19.062 7.484 -17.484 1 97.25 337 PHE A C 1
ATOM 2706 O O . PHE A 1 337 ? -19.406 8.328 -16.656 1 97.25 337 PHE A O 1
ATOM 2713 N N . THR A 1 338 ? -19.5 7.445 -18.656 1 96.38 338 THR A N 1
ATOM 2714 C CA . THR A 1 338 ? -20.656 8.211 -19.125 1 96.38 338 THR A CA 1
ATOM 2715 C C . THR A 1 338 ? -21.641 7.309 -19.859 1 96.38 338 THR A C 1
ATOM 2717 O O . THR A 1 338 ? -21.391 6.113 -20.031 1 96.38 338 THR A O 1
ATOM 2720 N N . ASN A 1 339 ? -22.797 7.84 -20.188 1 95.31 339 ASN A N 1
ATOM 2721 C CA . ASN A 1 339 ? -23.766 7.047 -20.938 1 95.31 339 ASN A CA 1
ATOM 2722 C C . ASN A 1 339 ? -23.25 6.672 -22.312 1 95.31 339 ASN A C 1
ATOM 2724 O O . ASN A 1 339 ? -23.625 5.629 -22.859 1 95.31 339 ASN A O 1
ATOM 2728 N N . GLU A 1 340 ? -22.406 7.457 -22.844 1 94.75 340 GLU A N 1
ATOM 2729 C CA . GLU A 1 340 ? -21.797 7.195 -24.141 1 94.75 340 GLU A CA 1
ATOM 2730 C C . GLU A 1 340 ? -20.578 6.293 -24.016 1 94.75 340 GLU A C 1
ATOM 2732 O O . GLU A 1 340 ? -20.281 5.508 -24.922 1 94.75 340 GLU A O 1
ATOM 2737 N N . SER A 1 341 ? -19.891 6.48 -22.922 1 96.25 341 SER A N 1
ATOM 2738 C CA . SER A 1 341 ? -18.719 5.66 -22.625 1 96.25 341 SER A CA 1
ATOM 2739 C C . SER A 1 341 ? -18.922 4.844 -21.359 1 96.25 341 SER A C 1
ATOM 2741 O O . SER A 1 341 ? -18.453 5.234 -20.281 1 96.25 341 SER A O 1
ATOM 2743 N N . ASN A 1 342 ? -19.531 3.668 -21.547 1 96.94 342 ASN A N 1
ATOM 2744 C CA . ASN A 1 342 ? -19.938 2.926 -20.359 1 96.94 342 ASN A CA 1
ATOM 2745 C C . ASN A 1 342 ? -19.125 1.646 -20.188 1 96.94 342 ASN A C 1
ATOM 2747 O O . ASN A 1 342 ? -19.484 0.782 -19.391 1 96.94 342 ASN A O 1
ATOM 2751 N N . GLU A 1 343 ? -18.109 1.497 -21.078 1 97.12 343 GLU A N 1
ATOM 2752 C CA . GLU A 1 343 ? -17.234 0.329 -20.969 1 97.12 343 GLU A CA 1
ATOM 2753 C C . GLU A 1 343 ? -15.766 0.724 -21.047 1 97.12 343 GLU A C 1
ATOM 2755 O O . GLU A 1 343 ? -15.406 1.61 -21.828 1 97.12 343 GLU A O 1
ATOM 2760 N N . THR A 1 344 ? -14.945 0.199 -20.203 1 96.75 344 THR A N 1
ATOM 2761 C CA . THR A 1 344 ? -13.508 0.435 -20.281 1 96.75 344 THR A CA 1
ATOM 2762 C C . THR A 1 344 ? -12.883 -0.381 -21.406 1 96.75 344 THR A C 1
ATOM 2764 O O . THR A 1 344 ? -13.516 -1.3 -21.938 1 96.75 344 THR A O 1
ATOM 2767 N N . ASP A 1 345 ? -11.672 -0.052 -21.797 1 95.44 345 ASP A N 1
ATOM 2768 C CA . ASP A 1 345 ? -10.906 -0.949 -22.656 1 95.44 345 ASP A CA 1
ATOM 2769 C C . ASP A 1 345 ? -10.5 -2.215 -21.906 1 95.44 345 ASP A C 1
ATOM 2771 O O . ASP A 1 345 ? -10.57 -2.262 -20.672 1 95.44 345 ASP A O 1
ATOM 2775 N N . TYR A 1 346 ? -10.227 -3.234 -22.688 1 94.62 346 TYR A N 1
ATOM 2776 C CA . TYR A 1 346 ? -9.656 -4.414 -22.047 1 94.62 346 TYR A CA 1
ATOM 2777 C C . TYR A 1 346 ? -8.273 -4.109 -21.484 1 94.62 346 TYR A C 1
ATOM 2779 O O . TYR A 1 346 ? -7.406 -3.598 -22.188 1 94.62 346 TYR A O 1
ATOM 2787 N N . VAL A 1 347 ? -8.148 -4.352 -20.25 1 93 347 VAL A N 1
ATOM 2788 C CA . VAL A 1 347 ? -6.871 -4.152 -19.578 1 93 347 VAL A CA 1
ATOM 2789 C C . VAL A 1 347 ? -6.359 -5.484 -19.031 1 93 347 VAL A C 1
ATOM 2791 O O . VAL A 1 347 ? -7.148 -6.359 -18.672 1 93 347 VAL A O 1
ATOM 2794 N N . PRO A 1 348 ? -5.07 -5.676 -19.062 1 91 348 PRO A N 1
ATOM 2795 C CA . PRO A 1 348 ? -4.516 -6.941 -18.578 1 91 348 PRO A CA 1
ATOM 2796 C C . PRO A 1 348 ? -4.727 -7.145 -17.078 1 91 348 PRO A C 1
ATOM 2798 O O . PRO A 1 348 ? -4.656 -6.188 -16.312 1 91 348 PRO A O 1
ATOM 2801 N N . LEU A 1 349 ? -5.141 -8.352 -16.75 1 92.06 349 LEU A N 1
ATOM 2802 C CA . LEU A 1 349 ? -5.102 -8.727 -15.336 1 92.06 349 LEU A CA 1
ATOM 2803 C C . LEU A 1 349 ? -3.664 -8.891 -14.859 1 92.06 349 LEU A C 1
ATOM 2805 O O . LEU A 1 349 ? -2.877 -9.609 -15.477 1 92.06 349 LEU A O 1
ATOM 2809 N N . PRO A 1 350 ? -3.32 -8.18 -13.828 1 90.31 350 PRO A N 1
ATOM 2810 C CA . PRO A 1 350 ? -1.915 -8.164 -13.414 1 90.31 350 PRO A CA 1
ATOM 2811 C C . PRO A 1 350 ? -1.495 -9.445 -12.695 1 90.31 350 PRO A C 1
ATOM 2813 O O . PRO A 1 350 ? -1.144 -9.414 -11.516 1 90.31 350 PRO A O 1
ATOM 2816 N N . ILE A 1 351 ? -1.411 -10.461 -13.453 1 88 351 ILE A N 1
ATOM 2817 C CA . ILE A 1 351 ? -0.949 -11.75 -12.953 1 88 351 ILE A CA 1
ATOM 2818 C C . ILE A 1 351 ? 0.528 -11.938 -13.297 1 88 351 ILE A C 1
ATOM 2820 O O . ILE A 1 351 ? 0.979 -11.523 -14.367 1 88 351 ILE A O 1
ATOM 2824 N N . VAL A 1 352 ? 1.288 -12.539 -12.453 1 77 352 VAL A N 1
ATOM 2825 C CA . VAL A 1 352 ? 2.746 -12.57 -12.508 1 77 352 VAL A CA 1
ATOM 2826 C C . VAL A 1 352 ? 3.201 -13.43 -13.688 1 77 352 VAL A C 1
ATOM 2828 O O . VAL A 1 352 ? 4.137 -13.062 -14.406 1 77 352 VAL A O 1
ATOM 2831 N N . ASP A 1 353 ? 2.639 -14.664 -13.805 1 80.44 353 ASP A N 1
ATOM 2832 C CA . ASP A 1 353 ? 3.086 -15.539 -14.883 1 80.44 353 ASP A CA 1
ATOM 2833 C C . ASP A 1 353 ? 1.948 -16.422 -15.375 1 80.44 353 ASP A C 1
ATOM 2835 O O . ASP A 1 353 ? 0.824 -16.344 -14.875 1 80.44 353 ASP A O 1
ATOM 2839 N N . SER A 1 354 ? 2.275 -17.219 -16.375 1 79.06 354 SER A N 1
ATOM 2840 C CA . SER A 1 354 ? 1.281 -18.078 -17.031 1 79.06 354 SER A CA 1
ATOM 2841 C C . SER A 1 354 ? 0.817 -19.188 -16.094 1 79.06 354 SER A C 1
ATOM 2843 O O . SER A 1 354 ? -0.315 -19.672 -16.219 1 79.06 354 SER A O 1
ATOM 2845 N N . VAL A 1 355 ? 1.645 -19.547 -15.242 1 78.19 355 VAL A N 1
ATOM 2846 C CA . VAL A 1 355 ? 1.289 -20.609 -14.305 1 78.19 355 VAL A CA 1
ATOM 2847 C C . VAL A 1 355 ? 0.167 -20.125 -13.391 1 78.19 355 VAL A C 1
ATOM 2849 O O . VAL A 1 355 ? -0.808 -20.844 -13.164 1 78.19 355 VAL A O 1
ATOM 2852 N N . GLU A 1 356 ? 0.343 -18.938 -13.016 1 83.38 356 GLU A N 1
ATOM 2853 C CA . GLU A 1 356 ? -0.679 -18.344 -12.156 1 83.38 356 GLU A CA 1
ATOM 2854 C C . GLU A 1 356 ? -1.986 -18.141 -12.914 1 83.38 356 GLU A C 1
ATOM 2856 O O . GLU A 1 356 ? -3.07 -18.312 -12.352 1 83.38 356 GLU A O 1
ATOM 2861 N N . CYS A 1 357 ? -1.819 -17.859 -14.109 1 85.31 357 CYS A N 1
ATOM 2862 C CA . CYS A 1 357 ? -3 -17.688 -14.953 1 85.31 357 CYS A CA 1
ATOM 2863 C C . CYS A 1 357 ? -3.75 -19 -15.117 1 85.31 357 CYS A C 1
ATOM 2865 O O . CYS A 1 357 ? -4.98 -19.031 -15.062 1 85.31 357 CYS A O 1
ATOM 2867 N N . ASN A 1 358 ? -3.059 -20.078 -15.297 1 82.56 358 ASN A N 1
ATOM 2868 C CA . ASN A 1 358 ? -3.664 -21.391 -15.453 1 82.56 358 ASN A CA 1
ATOM 2869 C C . ASN A 1 358 ? -4.398 -21.812 -14.188 1 82.56 358 ASN A C 1
ATOM 2871 O O . ASN A 1 358 ? -5.402 -22.531 -14.258 1 82.56 358 ASN A O 1
ATOM 2875 N N . LYS A 1 359 ? -3.871 -21.391 -13.102 1 83.19 359 LYS A N 1
ATOM 2876 C CA . LYS A 1 359 ? -4.559 -21.688 -11.852 1 83.19 359 LYS A CA 1
ATOM 2877 C C . LYS A 1 359 ? -5.965 -21.094 -11.836 1 83.19 359 LYS A C 1
ATOM 2879 O O . LYS A 1 359 ? -6.914 -21.75 -11.398 1 83.19 359 LYS A O 1
ATOM 2884 N N . LEU A 1 360 ? -6.055 -19.953 -12.359 1 86.69 360 LEU A N 1
ATOM 2885 C CA . LEU A 1 360 ? -7.348 -19.281 -12.43 1 86.69 360 LEU A CA 1
ATOM 2886 C C . LEU A 1 360 ? -8.273 -19.984 -13.414 1 86.69 360 LEU A C 1
ATOM 2888 O O . LEU A 1 360 ? -9.461 -20.188 -13.133 1 86.69 360 LEU A O 1
ATOM 2892 N N . LEU A 1 361 ? -7.676 -20.422 -14.477 1 85.69 361 LEU A N 1
ATOM 2893 C CA . LEU A 1 361 ? -8.461 -21 -15.57 1 85.69 361 LEU A CA 1
ATOM 2894 C C . LEU A 1 361 ? -8.859 -22.438 -15.242 1 85.69 361 LEU A C 1
ATOM 2896 O O . LEU A 1 361 ? -9.766 -22.984 -15.867 1 85.69 361 LEU A O 1
ATOM 2900 N N . ALA A 1 362 ? -8.148 -23 -14.289 1 83.25 362 ALA A N 1
ATOM 2901 C CA . ALA A 1 362 ? -8.414 -24.391 -13.914 1 83.25 362 ALA A CA 1
ATOM 2902 C C . ALA A 1 362 ? -9.734 -24.516 -13.164 1 83.25 362 ALA A C 1
ATOM 2904 O O . ALA A 1 362 ? -10.328 -25.594 -13.109 1 83.25 362 ALA A O 1
ATOM 2905 N N . ALA A 1 363 ? -10.117 -23.438 -12.594 1 82.19 363 ALA A N 1
ATOM 2906 C CA . ALA A 1 363 ? -11.391 -23.422 -11.883 1 82.19 363 ALA A CA 1
ATOM 2907 C C . ALA A 1 363 ? -12.555 -23.219 -12.836 1 82.19 363 ALA A C 1
ATOM 2909 O O . ALA A 1 363 ? -12.383 -22.672 -13.93 1 82.19 363 ALA A O 1
ATOM 2910 N N . LYS A 1 364 ? -13.641 -23.812 -12.492 1 81 364 LYS A N 1
ATOM 2911 C CA . LYS A 1 364 ? -14.828 -23.609 -13.32 1 81 364 LYS A CA 1
ATOM 2912 C C . LYS A 1 364 ? -15.18 -22.141 -13.453 1 81 364 LYS A C 1
ATOM 2914 O O . LYS A 1 364 ? -15.484 -21.656 -14.547 1 81 364 LYS A O 1
ATOM 2919 N N . ASN A 1 365 ? -15.156 -21.547 -12.297 1 88 365 ASN A N 1
ATOM 2920 C CA . ASN A 1 365 ? -15.383 -20.109 -12.242 1 88 365 ASN A CA 1
ATOM 2921 C C . ASN A 1 365 ? -14.18 -19.359 -11.672 1 88 365 ASN A C 1
ATOM 2923 O O . ASN A 1 365 ? -13.43 -19.922 -10.859 1 88 365 ASN A O 1
ATOM 2927 N N . ILE A 1 366 ? -13.945 -18.281 -12.234 1 91.19 366 ILE A N 1
ATOM 2928 C CA . ILE A 1 366 ? -12.867 -17.438 -11.727 1 91.19 366 ILE A CA 1
ATOM 2929 C C . ILE A 1 366 ? -13.422 -16.453 -10.695 1 91.19 366 ILE A C 1
ATOM 2931 O O . ILE A 1 366 ? -14.305 -15.648 -11 1 91.19 366 ILE A O 1
ATOM 2935 N N . ASN A 1 367 ? -12.891 -16.578 -9.5 1 92.62 367 ASN A N 1
ATOM 2936 C CA . ASN A 1 367 ? -13.352 -15.719 -8.414 1 92.62 367 ASN A CA 1
ATOM 2937 C C . ASN A 1 367 ? -12.32 -14.641 -8.078 1 92.62 367 ASN A C 1
ATOM 2939 O O . ASN A 1 367 ? -11.172 -14.953 -7.766 1 92.62 367 ASN A O 1
ATOM 2943 N N . LEU A 1 368 ? -12.695 -13.453 -8.172 1 95.19 368 LEU A N 1
ATOM 2944 C CA . LEU A 1 368 ? -11.852 -12.305 -7.828 1 95.19 368 LEU A CA 1
ATOM 2945 C C . LEU A 1 368 ? -12.609 -11.32 -6.945 1 95.19 368 LEU A C 1
ATOM 2947 O O . LEU A 1 368 ? -13.812 -11.477 -6.723 1 95.19 368 LEU A O 1
ATOM 2951 N N . ARG A 1 369 ? -11.883 -10.398 -6.332 1 95.25 369 ARG A N 1
ATOM 2952 C CA . ARG A 1 369 ? -12.492 -9.32 -5.555 1 95.25 369 ARG A CA 1
ATOM 2953 C C . ARG A 1 369 ? -12.281 -7.973 -6.234 1 95.25 369 ARG A C 1
ATOM 2955 O O . ARG A 1 369 ? -11.156 -7.625 -6.602 1 95.25 369 ARG A O 1
ATOM 2962 N N . LEU A 1 370 ? -13.352 -7.266 -6.402 1 96.69 370 LEU A N 1
ATOM 2963 C CA . LEU A 1 370 ? -13.312 -5.953 -7.043 1 96.69 370 LEU A CA 1
ATOM 2964 C C . LEU A 1 370 ? -13.469 -4.844 -6.008 1 96.69 370 LEU A C 1
ATOM 2966 O O . LEU A 1 370 ? -14.367 -4.898 -5.164 1 96.69 370 LEU A O 1
ATOM 2970 N N . PHE A 1 371 ? -12.57 -3.91 -6.004 1 96.62 371 PHE A N 1
ATOM 2971 C CA . PHE A 1 371 ? -12.727 -2.664 -5.262 1 96.62 371 PHE A CA 1
ATOM 2972 C C . PHE A 1 371 ? -13.062 -1.512 -6.203 1 96.62 371 PHE A C 1
ATOM 2974 O O . PHE A 1 371 ? -12.422 -1.349 -7.246 1 96.62 371 PHE A O 1
ATOM 2981 N N . LEU A 1 372 ? -14.055 -0.776 -5.855 1 97.19 372 LEU A N 1
ATOM 2982 C CA . LEU A 1 372 ? -14.477 0.381 -6.641 1 97.19 372 LEU A CA 1
ATOM 2983 C C . LEU A 1 372 ? -14.484 1.644 -5.785 1 97.19 372 LEU A C 1
ATOM 2985 O O . LEU A 1 372 ? -14.961 1.629 -4.648 1 97.19 372 LEU A O 1
ATOM 2989 N N . PHE A 1 373 ? -13.844 2.646 -6.34 1 96.5 373 PHE A N 1
ATOM 2990 C CA . PHE A 1 373 ? -13.758 3.945 -5.684 1 96.5 373 PHE A CA 1
ATOM 2991 C C . PHE A 1 373 ? -14.344 5.039 -6.562 1 96.5 373 PHE A C 1
ATOM 2993 O O . PHE A 1 373 ? -13.922 5.219 -7.707 1 96.5 373 PHE A O 1
ATOM 3000 N N . GLN A 1 374 ? -15.305 5.727 -6.098 1 95.38 374 GLN A N 1
ATOM 3001 C CA . GLN A 1 374 ? -15.875 6.84 -6.852 1 95.38 374 GLN A CA 1
ATOM 3002 C C . GLN A 1 374 ? -15.211 8.164 -6.461 1 95.38 374 GLN A C 1
ATOM 3004 O O . GLN A 1 374 ? -15.164 8.516 -5.281 1 95.38 374 GLN A O 1
ATOM 3009 N N . ILE A 1 375 ? -14.656 8.773 -7.395 1 90.19 375 ILE A N 1
ATOM 3010 C CA . ILE A 1 375 ? -13.969 10.039 -7.148 1 90.19 375 ILE A CA 1
ATOM 3011 C C . ILE A 1 375 ? -14.953 11.195 -7.336 1 90.19 375 ILE A C 1
ATOM 3013 O O . ILE A 1 375 ? -15.547 11.352 -8.406 1 90.19 375 ILE A O 1
ATOM 3017 N N . GLN A 1 376 ? -15.281 11.836 -6.281 1 78.06 376 GLN A N 1
ATOM 3018 C CA . GLN A 1 376 ? -16.219 12.953 -6.379 1 78.06 376 GLN A CA 1
ATOM 3019 C C . GLN A 1 376 ? -15.484 14.266 -6.617 1 78.06 376 GLN A C 1
ATOM 3021 O O . GLN A 1 376 ? -14.406 14.5 -6.055 1 78.06 376 GLN A O 1
ATOM 3026 N N . LYS A 1 377 ? -15.734 14.992 -7.684 1 63.25 377 LYS A N 1
ATOM 3027 C CA . LYS A 1 377 ? -15.25 16.344 -7.926 1 63.25 377 LYS A CA 1
ATOM 3028 C C . LYS A 1 377 ? -15.812 17.328 -6.895 1 63.25 377 LYS A C 1
ATOM 3030 O O . LYS A 1 377 ? -16.922 17.125 -6.383 1 63.25 377 LYS A O 1
ATOM 3035 N N . MET B 1 1 ? 69.5 1.386 -57.156 1 16.73 1 MET B N 1
ATOM 3036 C CA . MET B 1 1 ? 68.75 2.609 -57.438 1 16.73 1 MET B CA 1
ATOM 3037 C C . MET B 1 1 ? 67.938 3.053 -56.219 1 16.73 1 MET B C 1
ATOM 3039 O O . MET B 1 1 ? 67.625 2.248 -55.344 1 16.73 1 MET B O 1
ATOM 3043 N N . VAL B 1 2 ? 67.125 4.301 -56.281 1 17.06 2 VAL B N 1
ATOM 3044 C CA . VAL B 1 2 ? 66.938 5.551 -55.562 1 17.06 2 VAL B CA 1
ATOM 3045 C C . VAL B 1 2 ? 65.625 5.508 -54.812 1 17.06 2 VAL B C 1
ATOM 3047 O O . VAL B 1 2 ? 65.438 6.137 -53.75 1 17.06 2 VAL B O 1
ATOM 3050 N N . VAL B 1 3 ? 64.5 4.773 -55.188 1 18 3 VAL B N 1
ATOM 3051 C CA . VAL B 1 3 ? 63.281 5.562 -55.281 1 18 3 VAL B CA 1
ATOM 3052 C C . VAL B 1 3 ? 62.812 5.91 -53.875 1 18 3 VAL B C 1
ATOM 3054 O O . VAL B 1 3 ? 63.125 5.227 -52.906 1 18 3 VAL B O 1
ATOM 3057 N N . ASP B 1 4 ? 61.594 6.672 -53.812 1 17.69 4 ASP B N 1
ATOM 3058 C CA . ASP B 1 4 ? 61.125 7.961 -53.344 1 17.69 4 ASP B CA 1
ATOM 3059 C C . ASP B 1 4 ? 60.281 7.801 -52.062 1 17.69 4 ASP B C 1
ATOM 3061 O O . ASP B 1 4 ? 59.562 6.812 -51.906 1 17.69 4 ASP B O 1
ATOM 3065 N N . PRO B 1 5 ? 60.281 8.641 -50.969 1 20 5 PRO B N 1
ATOM 3066 C CA . PRO B 1 5 ? 60.219 9.008 -49.562 1 20 5 PRO B CA 1
ATOM 3067 C C . PRO B 1 5 ? 58.812 9.508 -49.156 1 20 5 PRO B C 1
ATOM 3069 O O . PRO B 1 5 ? 58.656 10.031 -48.062 1 20 5 PRO B O 1
ATOM 3072 N N . GLU B 1 6 ? 57.75 9.07 -49.969 1 17.8 6 GLU B N 1
ATOM 3073 C CA . GLU B 1 6 ? 56.688 10.094 -50.094 1 17.8 6 GLU B CA 1
ATOM 3074 C C . GLU B 1 6 ? 56.062 10.406 -48.75 1 17.8 6 GLU B C 1
ATOM 3076 O O . GLU B 1 6 ? 55.594 9.508 -48.062 1 17.8 6 GLU B O 1
ATOM 3081 N N . ARG B 1 7 ? 56.125 11.555 -48.094 1 17.16 7 ARG B N 1
ATOM 3082 C CA . ARG B 1 7 ? 56.219 12.531 -47 1 17.16 7 ARG B CA 1
ATOM 3083 C C . ARG B 1 7 ? 54.812 12.969 -46.562 1 17.16 7 ARG B C 1
ATOM 3085 O O . ARG B 1 7 ? 54.656 13.398 -45.406 1 17.16 7 ARG B O 1
ATOM 3092 N N . GLY B 1 8 ? 53.719 13.062 -47.469 1 16.77 8 GLY B N 1
ATOM 3093 C CA . GLY B 1 8 ? 53.094 14.367 -47.438 1 16.77 8 GLY B CA 1
ATOM 3094 C C . GLY B 1 8 ? 52.219 14.562 -46.188 1 16.77 8 GLY B C 1
ATOM 3095 O O . GLY B 1 8 ? 51.344 13.75 -45.906 1 16.77 8 GLY B O 1
ATOM 3096 N N . LEU B 1 9 ? 52.562 15.141 -45.031 1 18.47 9 LEU B N 1
ATOM 3097 C CA . LEU B 1 9 ? 52.25 15.562 -43.688 1 18.47 9 LEU B CA 1
ATOM 3098 C C . LEU B 1 9 ? 51 16.438 -43.625 1 18.47 9 LEU B C 1
ATOM 3100 O O . LEU B 1 9 ? 50.188 16.312 -42.719 1 18.47 9 LEU B O 1
ATOM 3104 N N . VAL B 1 10 ? 50.812 17.547 -44.5 1 16.33 10 VAL B N 1
ATOM 3105 C CA . VAL B 1 10 ? 50.781 18.875 -43.906 1 16.33 10 VAL B CA 1
ATOM 3106 C C . VAL B 1 10 ? 49.375 19.172 -43.375 1 16.33 10 VAL B C 1
ATOM 3108 O O . VAL B 1 10 ? 48.438 18.453 -43.719 1 16.33 10 VAL B O 1
ATOM 3111 N N . SER B 1 11 ? 48.938 20.562 -43.531 1 16.11 11 SER B N 1
ATOM 3112 C CA . SER B 1 11 ? 48.688 21.797 -42.812 1 16.11 11 SER B CA 1
ATOM 3113 C C . SER B 1 11 ? 47.188 22.156 -42.812 1 16.11 11 SER B C 1
ATOM 3115 O O . SER B 1 11 ? 46.719 22.906 -41.938 1 16.11 11 SER B O 1
ATOM 3117 N N . ASN B 1 12 ? 46.344 21.75 -43.75 1 16.31 12 ASN B N 1
ATOM 3118 C CA . ASN B 1 12 ? 45.594 22.875 -44.281 1 16.31 12 ASN B CA 1
ATOM 3119 C C . ASN B 1 12 ? 44.531 23.375 -43.312 1 16.31 12 ASN B C 1
ATOM 3121 O O . ASN B 1 12 ? 43.844 22.562 -42.688 1 16.31 12 ASN B O 1
ATOM 3125 N N . LYS B 1 13 ? 44.312 24.766 -43.094 1 17.3 13 LYS B N 1
ATOM 3126 C CA . LYS B 1 13 ? 43.844 25.891 -42.25 1 17.3 13 LYS B CA 1
ATOM 3127 C C . LYS B 1 13 ? 42.344 26.094 -42.375 1 17.3 13 LYS B C 1
ATOM 3129 O O . LYS B 1 13 ? 41.75 26.797 -41.562 1 17.3 13 LYS B O 1
ATOM 3134 N N . PRO B 1 14 ? 41.5 25.578 -43.375 1 16.41 14 PRO B N 1
ATOM 3135 C CA . PRO B 1 14 ? 40.688 26.656 -43.938 1 16.41 14 PRO B CA 1
ATOM 3136 C C . PRO B 1 14 ? 39.719 27.234 -42.906 1 16.41 14 PRO B C 1
ATOM 3138 O O . PRO B 1 14 ? 39.469 26.625 -41.844 1 16.41 14 PRO B O 1
ATOM 3141 N N . GLU B 1 15 ? 38.625 28.094 -43.438 1 17.08 15 GLU B N 1
ATOM 3142 C CA . GLU B 1 15 ? 37.938 29.391 -43.469 1 17.08 15 GLU B CA 1
ATOM 3143 C C . GLU B 1 15 ? 36.719 29.406 -42.562 1 17.08 15 GLU B C 1
ATOM 3145 O O . GLU B 1 15 ? 36.094 28.375 -42.344 1 17.08 15 GLU B O 1
ATOM 3150 N N . GLY B 1 16 ? 36.469 30.547 -41.75 1 17.83 16 GLY B N 1
ATOM 3151 C CA . GLY B 1 16 ? 35.844 31.281 -40.688 1 17.83 16 GLY B CA 1
ATOM 3152 C C . GLY B 1 16 ? 34.375 31.609 -40.969 1 17.83 16 GLY B C 1
ATOM 3153 O O . GLY B 1 16 ? 33.781 32.438 -40.281 1 17.83 16 GLY B O 1
ATOM 3154 N N . PHE B 1 17 ? 33.656 30.859 -41.844 1 16.89 17 PHE B N 1
ATOM 3155 C CA . PHE B 1 17 ? 32.531 31.547 -42.469 1 16.89 17 PHE B CA 1
ATOM 3156 C C . PHE B 1 17 ? 31.609 32.156 -41.438 1 16.89 17 PHE B C 1
ATOM 3158 O O . PHE B 1 17 ? 31.547 31.672 -40.281 1 16.89 17 PHE B O 1
ATOM 3165 N N . SER B 1 18 ? 30.688 33.062 -41.906 1 16.73 18 SER B N 1
ATOM 3166 C CA . SER B 1 18 ? 29.969 34.344 -41.875 1 16.73 18 SER B CA 1
ATOM 3167 C C . SER B 1 18 ? 28.703 34.25 -41.031 1 16.73 18 SER B C 1
ATOM 3169 O O . SER B 1 18 ? 28.125 33.156 -40.875 1 16.73 18 SER B O 1
ATOM 3171 N N . ARG B 1 19 ? 28.203 35.375 -40.406 1 17.62 19 ARG B N 1
ATOM 3172 C CA . ARG B 1 19 ? 27.625 36.125 -39.312 1 17.62 19 ARG B CA 1
ATOM 3173 C C . ARG B 1 19 ? 26.094 36.031 -39.312 1 17.62 19 ARG B C 1
ATOM 3175 O O . ARG B 1 19 ? 25.484 35.812 -38.281 1 17.62 19 ARG B O 1
ATOM 3182 N N . ASN B 1 20 ? 25.375 36.438 -40.438 1 17.28 20 ASN B N 1
ATOM 3183 C CA . ASN B 1 20 ? 24.422 37.531 -40.281 1 17.28 20 ASN B CA 1
ATOM 3184 C C . ASN B 1 20 ? 23.031 37 -39.906 1 17.28 20 ASN B C 1
ATOM 3186 O O . ASN B 1 20 ? 22.375 36.375 -40.719 1 17.28 20 ASN B O 1
ATOM 3190 N N . MET B 1 21 ? 22.781 36.406 -38.75 1 18.45 21 MET B N 1
ATOM 3191 C CA . MET B 1 21 ? 21.531 35.875 -38.25 1 18.45 21 MET B CA 1
ATOM 3192 C C . MET B 1 21 ? 20.453 36.969 -38.219 1 18.45 21 MET B C 1
ATOM 3194 O O . MET B 1 21 ? 20.203 37.562 -37.156 1 18.45 21 MET B O 1
ATOM 3198 N N . ASP B 1 22 ? 20.188 37.719 -39.25 1 16.36 22 ASP B N 1
ATOM 3199 C CA . ASP B 1 22 ? 19.453 38.969 -39.156 1 16.36 22 ASP B CA 1
ATOM 3200 C C . ASP B 1 22 ? 18 38.719 -38.75 1 16.36 22 ASP B C 1
ATOM 3202 O O . ASP B 1 22 ? 17.438 39.5 -37.969 1 16.36 22 ASP B O 1
ATOM 3206 N N . SER B 1 23 ? 17.172 37.906 -39.438 1 18.53 23 SER B N 1
ATOM 3207 C CA . SER B 1 23 ? 15.93 38.5 -39.906 1 18.53 23 SER B CA 1
ATOM 3208 C C . SER B 1 23 ? 14.93 38.688 -38.781 1 18.53 23 SER B C 1
ATOM 3210 O O . SER B 1 23 ? 14.742 37.781 -37.969 1 18.53 23 SER B O 1
ATOM 3212 N N . ALA B 1 24 ? 14.25 40 -38.375 1 18.81 24 ALA B N 1
ATOM 3213 C CA . ALA B 1 24 ? 13.5 40.938 -37.562 1 18.81 24 ALA B CA 1
ATOM 3214 C C . ALA B 1 24 ? 12.008 40.625 -37.594 1 18.81 24 ALA B C 1
ATOM 3216 O O . ALA B 1 24 ? 11.203 41.344 -37.031 1 18.81 24 ALA B O 1
ATOM 3217 N N . SER B 1 25 ? 11.492 39.5 -38.1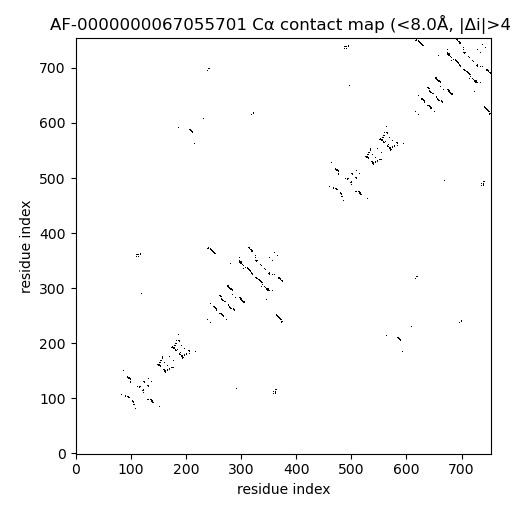56 1 18.31 25 SER B N 1
ATOM 3218 C CA . SER B 1 25 ? 10.133 39.719 -38.625 1 18.31 25 SER B CA 1
ATOM 3219 C C . SER B 1 25 ? 9.211 40.219 -37.531 1 18.31 25 SER B C 1
ATOM 3221 O O . SER B 1 25 ? 9.492 39.969 -36.344 1 18.31 25 SER B O 1
ATOM 3223 N N . SER B 1 26 ? 7.973 40.875 -37.875 1 18.89 26 SER B N 1
ATOM 3224 C CA . SER B 1 26 ? 6.895 41.812 -37.562 1 18.89 26 SER B CA 1
ATOM 3225 C C . SER B 1 26 ? 5.891 41.219 -36.594 1 18.89 26 SER B C 1
ATOM 3227 O O . SER B 1 26 ? 5.18 40.25 -36.938 1 18.89 26 SER B O 1
ATOM 3229 N N . LEU B 1 27 ? 6.238 40.938 -35.312 1 19.23 27 LEU B N 1
ATOM 3230 C CA . LEU B 1 27 ? 5.406 40.531 -34.188 1 19.23 27 LEU B CA 1
ATOM 3231 C C . LEU B 1 27 ? 4.188 41.438 -34.062 1 19.23 27 LEU B C 1
ATOM 3233 O O . LEU B 1 27 ? 4.316 42.625 -33.75 1 19.23 27 LEU B O 1
ATOM 3237 N N . ALA B 1 28 ? 3.186 41.219 -34.969 1 19.27 28 ALA B N 1
ATOM 3238 C CA . ALA B 1 28 ? 1.953 41.969 -35.125 1 19.27 28 ALA B CA 1
ATOM 3239 C C . ALA B 1 28 ? 1.262 42.188 -33.781 1 19.27 28 ALA B C 1
ATOM 3241 O O . ALA B 1 28 ? 1.25 41.312 -32.938 1 19.27 28 ALA B O 1
ATOM 3242 N N . ARG B 1 29 ? 0.947 43.5 -33.375 1 20.23 29 ARG B N 1
ATOM 3243 C CA . ARG B 1 29 ? 0.478 44.438 -32.344 1 20.23 29 ARG B CA 1
ATOM 3244 C C . ARG B 1 29 ? -0.962 44.125 -31.953 1 20.23 29 ARG B C 1
ATOM 3246 O O . ARG B 1 29 ? -1.901 44.625 -32.594 1 20.23 29 ARG B O 1
ATOM 3253 N N . LEU B 1 30 ? -1.475 42.875 -32 1 20.38 30 LEU B N 1
ATOM 3254 C CA . LEU B 1 30 ? -2.93 42.906 -31.922 1 20.38 30 LEU B CA 1
ATOM 3255 C C . LEU B 1 30 ? -3.379 43.719 -30.703 1 20.38 30 LEU B C 1
ATOM 3257 O O . LEU B 1 30 ? -2.938 43.469 -29.594 1 20.38 30 LEU B O 1
ATOM 3261 N N . ARG B 1 31 ? -3.881 45.031 -30.922 1 20.03 31 ARG B N 1
ATOM 3262 C CA . ARG B 1 31 ? -4.375 46.156 -30.156 1 20.03 31 ARG B CA 1
ATOM 3263 C C . ARG B 1 31 ? -5.551 45.781 -29.281 1 20.03 31 ARG B C 1
ATOM 3265 O O . ARG B 1 31 ? -6.605 45.375 -29.781 1 20.03 31 ARG B O 1
ATOM 3272 N N . SER B 1 32 ? -5.355 44.906 -28.281 1 19.5 32 SER B N 1
ATOM 3273 C CA . SER B 1 32 ? -6.492 44.594 -27.438 1 19.5 32 SER B CA 1
ATOM 3274 C C . SER B 1 32 ? -7.258 45.812 -27.016 1 19.5 32 SER B C 1
ATOM 3276 O O . SER B 1 32 ? -6.66 46.875 -26.766 1 19.5 32 SER B O 1
ATOM 3278 N N . PRO B 1 33 ? -8.539 45.969 -27.391 1 21.84 33 PRO B N 1
ATOM 3279 C CA . PRO B 1 33 ? -9.352 47.156 -27.203 1 21.84 33 PRO B CA 1
ATOM 3280 C C . PRO B 1 33 ? -9.312 47.688 -25.781 1 21.84 33 PRO B C 1
ATOM 3282 O O . PRO B 1 33 ? -8.992 46.969 -24.844 1 21.84 33 PRO B O 1
ATOM 3285 N N . ALA B 1 34 ? -9.281 49.062 -25.594 1 20.7 34 ALA B N 1
ATOM 3286 C CA . ALA B 1 34 ? -9.219 50.094 -24.562 1 20.7 34 ALA B CA 1
ATOM 3287 C C . ALA B 1 34 ? -10.367 49.938 -23.562 1 20.7 34 ALA B C 1
ATOM 3289 O O . ALA B 1 34 ? -11.531 50.125 -23.922 1 20.7 34 ALA B O 1
ATOM 3290 N N . VAL B 1 35 ? -10.531 48.75 -22.906 1 21.91 35 VAL B N 1
ATOM 3291 C CA . VAL B 1 35 ? -11.656 48.75 -21.969 1 21.91 35 VAL B CA 1
ATOM 3292 C C . VAL B 1 35 ? -11.633 50 -21.094 1 21.91 35 VAL B C 1
ATOM 3294 O O . VAL B 1 35 ? -10.594 50.344 -20.516 1 21.91 35 VAL B O 1
ATOM 3297 N N . ASN B 1 36 ? -12.328 51.094 -21.5 1 20.12 36 ASN B N 1
ATOM 3298 C CA . ASN B 1 36 ? -12.555 52.406 -20.938 1 20.12 36 ASN B CA 1
ATOM 3299 C C . ASN B 1 36 ? -12.953 52.312 -19.469 1 20.12 36 ASN B C 1
ATOM 3301 O O . ASN B 1 36 ? -13.992 51.75 -19.125 1 20.12 36 ASN B O 1
ATOM 3305 N N . PHE B 1 37 ? -11.961 52.125 -18.578 1 21.06 37 PHE B N 1
ATOM 3306 C CA . PHE B 1 37 ? -12.156 52.188 -17.141 1 21.06 37 PHE B CA 1
ATOM 3307 C C . PHE B 1 37 ? -12.859 53.469 -16.734 1 21.06 37 PHE B C 1
ATOM 3309 O O . PHE B 1 37 ? -12.336 54.562 -16.969 1 21.06 37 PHE B O 1
ATOM 3316 N N . LEU B 1 38 ? -14.172 53.531 -16.938 1 22.94 38 LEU B N 1
ATOM 3317 C CA . LEU B 1 38 ? -14.938 54.688 -16.531 1 22.94 38 LEU B CA 1
ATOM 3318 C C . LEU B 1 38 ? -14.523 55.156 -15.148 1 22.94 38 LEU B C 1
ATOM 3320 O O . LEU B 1 38 ? -14.352 54.375 -14.234 1 22.94 38 LEU B O 1
ATOM 3324 N N . ARG B 1 39 ? -13.773 56.312 -15.039 1 21.7 39 ARG B N 1
ATOM 3325 C CA . ARG B 1 39 ? -13.281 57.125 -13.938 1 21.7 39 ARG B CA 1
ATOM 3326 C C . ARG B 1 39 ? -14.391 57.406 -12.93 1 21.7 39 ARG B C 1
ATOM 3328 O O . ARG B 1 39 ? -15.328 58.156 -13.227 1 21.7 39 ARG B O 1
ATOM 3335 N N . LEU B 1 40 ? -14.938 56.375 -12.32 1 23.55 40 LEU B N 1
ATOM 3336 C CA . LEU B 1 40 ? -15.961 56.875 -11.406 1 23.55 40 LEU B CA 1
ATOM 3337 C C . LEU B 1 40 ? -15.406 58 -10.539 1 23.55 40 LEU B C 1
ATOM 3339 O O . LEU B 1 40 ? -14.234 57.969 -10.156 1 23.55 40 LEU B O 1
ATOM 3343 N N . PRO B 1 41 ? -15.969 59.219 -10.492 1 21.98 41 PRO B N 1
ATOM 3344 C CA . PRO B 1 41 ? -15.484 60.531 -10 1 21.98 41 PRO B CA 1
ATOM 3345 C C . PRO B 1 41 ? -14.805 60.438 -8.641 1 21.98 41 PRO B C 1
ATOM 3347 O O . PRO B 1 41 ? -13.68 60.906 -8.469 1 21.98 41 PRO B O 1
ATOM 3350 N N . GLY B 1 42 ? -15.555 60.5 -7.59 1 23.94 42 GLY B N 1
ATOM 3351 C CA . GLY B 1 42 ? -15.352 61.312 -6.402 1 23.94 42 GLY B CA 1
ATOM 3352 C C . GLY B 1 42 ? -14.383 60.688 -5.414 1 23.94 42 GLY B C 1
ATOM 3353 O O . GLY B 1 42 ? -14.328 61.094 -4.254 1 23.94 42 GLY B O 1
ATOM 3354 N N . GLN B 1 43 ? -13.812 59.5 -5.707 1 21.91 43 GLN B N 1
ATOM 3355 C CA . GLN B 1 43 ? -13.328 58.75 -4.562 1 21.91 43 GLN B CA 1
ATOM 3356 C C . GLN B 1 43 ? -12.078 59.375 -3.967 1 21.91 43 GLN B C 1
ATOM 3358 O O . GLN B 1 43 ? -11.109 59.656 -4.68 1 21.91 43 GLN B O 1
ATOM 3363 N N . GLN B 1 44 ? -12.266 60.188 -2.895 1 22.91 44 GLN B N 1
ATOM 3364 C CA . GLN B 1 44 ? -11.258 60.969 -2.164 1 22.91 44 GLN B CA 1
ATOM 3365 C C . GLN B 1 44 ? -10.031 60.094 -1.86 1 22.91 44 GLN B C 1
ATOM 3367 O O . GLN B 1 44 ? -10.148 59 -1.354 1 22.91 44 GLN B O 1
ATOM 3372 N N . LEU B 1 45 ? -9.016 60.219 -2.654 1 26.33 45 LEU B N 1
ATOM 3373 C CA . LEU B 1 45 ? -7.699 59.594 -2.621 1 26.33 45 LEU B CA 1
ATOM 3374 C C . LEU B 1 45 ? -7.012 59.844 -1.283 1 26.33 45 LEU B C 1
ATOM 3376 O O . LEU B 1 45 ? -6.727 61 -0.932 1 26.33 45 LEU B O 1
ATOM 3380 N N . VAL B 1 46 ? -7.566 59.281 -0.201 1 24.92 46 VAL B N 1
ATOM 3381 C CA . VAL B 1 46 ? -6.93 59.531 1.082 1 24.92 46 VAL B CA 1
ATOM 3382 C C . VAL B 1 46 ? -5.43 59.281 0.983 1 24.92 46 VAL B C 1
ATOM 3384 O O . VAL B 1 46 ? -5.016 58.219 0.494 1 24.92 46 VAL B O 1
ATOM 3387 N N . PHE B 1 47 ? -4.762 60.312 0.651 1 23.34 47 PHE B N 1
ATOM 3388 C CA . PHE B 1 47 ? -3.311 60.375 0.562 1 23.34 47 PHE B CA 1
ATOM 3389 C C . PHE B 1 47 ? -2.656 59.781 1.796 1 23.34 47 PHE B C 1
ATOM 3391 O O . PHE B 1 47 ? -2.83 60.281 2.908 1 23.34 47 PHE B O 1
ATOM 3398 N N . LEU B 1 48 ? -2.615 58.438 1.833 1 26.12 48 LEU B N 1
ATOM 3399 C CA . LEU B 1 48 ? -1.934 57.75 2.926 1 26.12 48 LEU B CA 1
ATOM 3400 C C . LEU B 1 48 ? -0.496 58.25 3.059 1 26.12 48 LEU B C 1
ATOM 3402 O O . LEU B 1 48 ? 0.261 58.219 2.086 1 26.12 48 LEU B O 1
ATOM 3406 N N . SER B 1 49 ? -0.328 59.25 3.842 1 24.73 49 SER B N 1
ATOM 3407 C CA . SER B 1 49 ? 0.991 59.75 4.207 1 24.73 49 SER B CA 1
ATOM 3408 C C . SER B 1 49 ? 1.944 58.625 4.551 1 24.73 49 SER B C 1
ATOM 3410 O O . SER B 1 49 ? 1.526 57.594 5.094 1 24.73 49 SER B O 1
ATOM 3412 N N . LYS B 1 50 ? 3.141 58.562 3.982 1 29.97 50 LYS B N 1
ATOM 3413 C CA . LYS B 1 50 ? 4.215 57.594 3.732 1 29.97 50 LYS B CA 1
ATOM 3414 C C . LYS B 1 50 ? 4.758 57.031 5.039 1 29.97 50 LYS B C 1
ATOM 3416 O O . LYS B 1 50 ? 5.512 56.062 5.031 1 29.97 50 LYS B O 1
ATOM 3421 N N . LYS B 1 51 ? 4.988 57.906 6 1 29.88 51 LYS B N 1
ATOM 3422 C CA . LYS B 1 51 ? 6.117 57.562 6.859 1 29.88 51 LYS B CA 1
ATOM 3423 C C . LYS B 1 51 ? 5.801 56.344 7.723 1 29.88 51 LYS B C 1
ATOM 3425 O O . LYS B 1 51 ? 6.707 55.594 8.117 1 29.88 51 LYS B O 1
ATOM 3430 N N . GLY B 1 52 ? 4.816 56.531 8.594 1 28.56 52 GLY B N 1
ATOM 3431 C CA . GLY B 1 52 ? 4.805 55.719 9.812 1 28.56 52 GLY B CA 1
ATOM 3432 C C . GLY B 1 52 ? 4.566 54.25 9.555 1 28.56 52 GLY B C 1
ATOM 3433 O O . GLY B 1 52 ? 4.129 53.875 8.469 1 28.56 52 GLY B O 1
ATOM 3434 N N . ASN B 1 53 ? 5.254 53.375 10.531 1 28.47 53 ASN B N 1
ATOM 3435 C CA . ASN B 1 53 ? 5.258 51.906 10.438 1 28.47 53 ASN B CA 1
ATOM 3436 C C . ASN B 1 53 ? 3.877 51.344 10.086 1 28.47 53 ASN B C 1
ATOM 3438 O O . ASN B 1 53 ? 2.896 51.656 10.773 1 28.47 53 ASN B O 1
ATOM 3442 N N . VAL B 1 54 ? 3.637 51.25 8.828 1 30.73 54 VAL B N 1
ATOM 3443 C CA . VAL B 1 54 ? 2.41 50.875 8.117 1 30.73 54 VAL B CA 1
ATOM 3444 C C . VAL B 1 54 ? 1.689 49.781 8.867 1 30.73 54 VAL B C 1
ATOM 3446 O O . VAL B 1 54 ? 0.564 49.406 8.516 1 30.73 54 VAL B O 1
ATOM 3449 N N . GLN B 1 55 ? 2.57 49 9.617 1 29.05 55 GLN B N 1
ATOM 3450 C CA . GLN B 1 55 ? 1.912 47.844 10.203 1 29.05 55 GLN B CA 1
ATOM 3451 C C . GLN B 1 55 ? 0.805 48.281 11.164 1 29.05 55 GLN B C 1
ATOM 3453 O O . GLN B 1 55 ? -0.233 47.625 11.25 1 29.05 55 GLN B O 1
ATOM 3458 N N . ASP B 1 56 ? 1.141 49.375 11.945 1 28.62 56 ASP B N 1
ATOM 3459 C CA . ASP B 1 56 ? 0.24 49.781 13.023 1 28.62 56 ASP B CA 1
ATOM 3460 C C . ASP B 1 56 ? -1.06 50.375 12.477 1 28.62 56 ASP B C 1
ATOM 3462 O O . ASP B 1 56 ? -2.074 50.406 13.172 1 28.62 56 ASP B O 1
ATOM 3466 N N . GLN B 1 57 ? -0.999 51.125 11.32 1 27.64 57 GLN B N 1
ATOM 3467 C CA . GLN B 1 57 ? -2.121 52 11.016 1 27.64 57 GLN B CA 1
ATOM 3468 C C . GLN B 1 57 ? -3.332 51.219 10.539 1 27.64 57 GLN B C 1
ATOM 3470 O O . GLN B 1 57 ? -4.473 51.656 10.68 1 27.64 57 GLN B O 1
ATOM 3475 N N . LEU B 1 58 ? -3.008 50.25 9.688 1 31.14 58 LEU B N 1
ATOM 3476 C CA . LEU B 1 58 ? -4.246 49.656 9.18 1 31.14 58 LEU B CA 1
ATOM 3477 C C . LEU B 1 58 ? -5.078 49.062 10.305 1 31.14 58 LEU B C 1
ATOM 3479 O O . LEU B 1 58 ? -6.309 49.031 10.227 1 31.14 58 LEU B O 1
ATOM 3483 N N . TRP B 1 59 ? -4.359 48.5 11.422 1 29.5 59 TRP B N 1
ATOM 3484 C CA . TRP B 1 59 ? -5.164 47.969 12.516 1 29.5 59 TRP B CA 1
ATOM 3485 C C . TRP B 1 59 ? -5.773 49.125 13.336 1 29.5 59 TRP B C 1
ATOM 3487 O O . TRP B 1 59 ? -6.453 48.875 14.336 1 29.5 59 TRP B O 1
ATOM 3497 N N . GLY B 1 60 ? -5.215 50.375 13.172 1 28.91 60 GLY B N 1
ATOM 3498 C CA . GLY B 1 60 ? -5.703 51.406 14.086 1 28.91 60 GLY B CA 1
ATOM 3499 C C . GLY B 1 60 ? -7.203 51.625 14 1 28.91 60 GLY B C 1
ATOM 3500 O O . GLY B 1 60 ? -7.852 51.906 15 1 28.91 60 GLY B O 1
ATOM 3501 N N . SER B 1 61 ? -7.66 51.906 12.773 1 31.02 61 SER B N 1
ATOM 3502 C CA . SER B 1 61 ? -9.031 52.406 12.758 1 31.02 61 SER B CA 1
ATOM 3503 C C . SER B 1 61 ? -10.016 51.312 13.172 1 31.02 61 SER B C 1
ATOM 3505 O O . SER B 1 61 ? -11.227 51.562 13.242 1 31.02 61 SER B O 1
ATOM 3507 N N . LEU B 1 62 ? -9.648 50.094 13.055 1 29.81 62 LEU B N 1
ATOM 3508 C CA . LEU B 1 62 ? -10.703 49.156 13.461 1 29.81 62 LEU B CA 1
ATOM 3509 C C . LEU B 1 62 ? -10.922 49.219 14.969 1 29.81 62 LEU B C 1
ATOM 3511 O O . LEU B 1 62 ? -12.023 48.938 15.445 1 29.81 62 LEU B O 1
ATOM 3515 N N . SER B 1 63 ? -9.883 49.375 15.789 1 27.55 63 SER B N 1
ATOM 3516 C CA . SER B 1 63 ? -10.156 49.312 17.219 1 27.55 63 SER B CA 1
ATOM 3517 C C . SER B 1 63 ? -10.625 50.656 17.766 1 27.55 63 SER B C 1
ATOM 3519 O O . SER B 1 63 ? -10.547 50.875 18.984 1 27.55 63 SER B O 1
ATOM 3521 N N . THR B 1 64 ? -10.867 51.656 17.047 1 29.73 64 THR B N 1
ATOM 3522 C CA . THR B 1 64 ? -11.07 52.812 17.906 1 29.73 64 THR B CA 1
ATOM 3523 C C . THR B 1 64 ? -12.305 52.625 18.781 1 29.73 64 THR B C 1
ATOM 3525 O O . THR B 1 64 ? -13.359 53.188 18.5 1 29.73 64 THR B O 1
ATOM 3528 N N . TRP B 1 65 ? -12.695 51.469 19.234 1 27 65 TRP B N 1
ATOM 3529 C CA . TRP B 1 65 ? -13.82 51.5 20.156 1 27 65 TRP B CA 1
ATOM 3530 C C . TRP B 1 65 ? -13.508 52.438 21.344 1 27 65 TRP B C 1
ATOM 3532 O O . TRP B 1 65 ? -12.352 52.531 21.766 1 27 65 TRP B O 1
ATOM 3542 N N . PRO B 1 66 ? -14.32 53.406 21.734 1 27.31 66 PRO B N 1
ATOM 3543 C CA . PRO B 1 66 ? -14.164 54.25 22.922 1 27.31 66 PRO B CA 1
ATOM 3544 C C . PRO B 1 66 ? -13.727 53.469 24.156 1 27.31 66 PRO B C 1
ATOM 3546 O O . PRO B 1 66 ? -13.875 52.25 24.203 1 27.31 66 PRO B O 1
ATOM 3549 N N . ASP B 1 67 ? -13.016 54.094 25.203 1 28.12 67 ASP B N 1
ATOM 3550 C CA . ASP B 1 67 ? -12.398 53.781 26.484 1 28.12 67 ASP B CA 1
ATOM 3551 C C . ASP B 1 67 ? -13.398 53.094 27.422 1 28.12 67 ASP B C 1
ATOM 3553 O O . ASP B 1 67 ? -13.922 53.719 28.344 1 28.12 67 ASP B O 1
ATOM 3557 N N . GLY B 1 68 ? -14.43 52.344 27.141 1 27.92 68 GLY B N 1
ATOM 3558 C CA . GLY B 1 68 ? -15.281 51.969 28.266 1 27.92 68 GLY B CA 1
ATOM 3559 C C . GLY B 1 68 ? -14.508 51.406 29.453 1 27.92 68 GLY B C 1
ATOM 3560 O O . GLY B 1 68 ? -13.312 51.156 29.344 1 27.92 68 GLY B O 1
ATOM 3561 N N . PRO B 1 69 ? -15.062 51.406 30.734 1 28.78 69 PRO B N 1
ATOM 3562 C CA . PRO B 1 69 ? -14.359 51.156 32 1 28.78 69 PRO B CA 1
ATOM 3563 C C . PRO B 1 69 ? -13.438 49.938 31.922 1 28.78 69 PRO B C 1
ATOM 3565 O O . PRO B 1 69 ? -13.633 49.062 31.062 1 28.78 69 PRO B O 1
ATOM 3568 N N . VAL B 1 70 ? -12.211 50 32.5 1 29.22 70 VAL B N 1
ATOM 3569 C CA . VAL B 1 70 ? -11.117 49.094 32.75 1 29.22 70 VAL B CA 1
ATOM 3570 C C . VAL B 1 70 ? -11.656 47.812 33.406 1 29.22 70 VAL B C 1
ATOM 3572 O O . VAL B 1 70 ? -12.094 47.844 34.562 1 29.22 70 VAL B O 1
ATOM 3575 N N . VAL B 1 71 ? -12.641 47.125 32.875 1 27.36 71 VAL B N 1
ATOM 3576 C CA . VAL B 1 71 ? -13.039 45.906 33.562 1 27.36 71 VAL B CA 1
ATOM 3577 C C . VAL B 1 71 ? -11.797 45.125 33.969 1 27.36 71 VAL B C 1
ATOM 3579 O O . VAL B 1 71 ? -10.867 44.969 33.188 1 27.36 71 VAL B O 1
ATOM 3582 N N . ARG B 1 72 ? -11.484 45.188 35.281 1 29 72 ARG B N 1
ATOM 3583 C CA . ARG B 1 72 ? -10.492 44.406 36.031 1 29 72 ARG B CA 1
ATOM 3584 C C . ARG B 1 72 ? -10.469 42.969 35.531 1 29 72 ARG B C 1
ATOM 3586 O O . ARG B 1 72 ? -11.5 42.281 35.531 1 29 72 ARG B O 1
ATOM 3593 N N . ARG B 1 73 ? -9.633 42.75 34.562 1 30.11 73 ARG B N 1
ATOM 3594 C CA . ARG B 1 73 ? -9.297 41.469 33.906 1 30.11 73 ARG B CA 1
ATOM 3595 C C . ARG B 1 73 ? -9.07 40.375 34.938 1 30.11 73 ARG B C 1
ATOM 3597 O O . ARG B 1 73 ? -8.281 40.531 35.844 1 30.11 73 ARG B O 1
ATOM 3604 N N . ALA B 1 74 ? -10.172 39.719 35.281 1 29.39 74 ALA B N 1
ATOM 3605 C CA . ALA B 1 74 ? -9.969 38.562 36.188 1 29.39 74 ALA B CA 1
ATOM 3606 C C . ALA B 1 74 ? -8.656 37.844 35.875 1 29.39 74 ALA B C 1
ATOM 3608 O O . ALA B 1 74 ? -8.211 37.812 34.719 1 29.39 74 ALA B O 1
ATOM 3609 N N . PRO B 1 75 ? -7.695 37.625 36.938 1 30.97 75 PRO B N 1
ATOM 3610 C CA . PRO B 1 75 ? -6.332 37.094 36.844 1 30.97 75 PRO B CA 1
ATOM 3611 C C . PRO B 1 75 ? -6.203 35.969 35.844 1 30.97 75 PRO B C 1
ATOM 3613 O O . PRO B 1 75 ? -5.203 35.875 35.125 1 30.97 75 PRO B O 1
ATOM 3616 N N . GLY B 1 76 ? -6.898 34.844 36.156 1 30.97 76 GLY B N 1
ATOM 3617 C CA . GLY B 1 76 ? -6.477 33.562 35.656 1 30.97 76 GLY B CA 1
ATOM 3618 C C . GLY B 1 76 ? -6.602 33.438 34.156 1 30.97 76 GLY B C 1
ATOM 3619 O O . GLY B 1 76 ? -6.531 32.344 33.594 1 30.97 76 GLY B O 1
ATOM 3620 N N . LEU B 1 77 ? -7.395 34.188 33.562 1 31.08 77 LEU B N 1
ATOM 3621 C CA . LEU B 1 77 ? -7.566 33.969 32.125 1 31.08 77 LEU B CA 1
ATOM 3622 C C . LEU B 1 77 ? -6.25 34.156 31.391 1 31.08 77 LEU B C 1
ATOM 3624 O O . LEU B 1 77 ? -5.707 35.25 31.344 1 31.08 77 LEU B O 1
ATOM 3628 N N . ARG B 1 78 ? -5.355 33.156 31.609 1 31.91 78 ARG B N 1
ATOM 3629 C CA . ARG B 1 78 ? -4.172 33.125 30.75 1 31.91 78 ARG B CA 1
ATOM 3630 C C . ARG B 1 78 ? -4.48 33.719 29.375 1 31.91 78 ARG B C 1
ATOM 3632 O O . ARG B 1 78 ? -5.566 33.5 28.844 1 31.91 78 ARG B O 1
ATOM 3639 N N . ARG B 1 79 ? -4.008 34.844 29.078 1 31.66 79 ARG B N 1
ATOM 3640 C CA . ARG B 1 79 ? -3.959 35.5 27.781 1 31.66 79 ARG B CA 1
ATOM 3641 C C . ARG B 1 79 ? -3.77 34.531 26.641 1 31.66 79 ARG B C 1
ATOM 3643 O O . ARG B 1 79 ? -2.725 33.875 26.547 1 31.66 79 ARG B O 1
ATOM 3650 N N . TYR B 1 80 ? -4.766 33.688 26.453 1 32.19 80 TYR B N 1
ATOM 3651 C CA . TYR B 1 80 ? -4.629 33.125 25.109 1 32.19 80 TYR B CA 1
ATOM 3652 C C . TYR B 1 80 ? -4.137 34.156 24.125 1 32.19 80 TYR B C 1
ATOM 3654 O O . TYR B 1 80 ? -4.871 35.094 23.766 1 32.19 80 TYR B O 1
ATOM 3662 N N . ARG B 1 81 ? -2.998 34.844 24.453 1 33.19 81 ARG B N 1
ATOM 3663 C CA . ARG B 1 81 ? -2.412 35.594 23.359 1 33.19 81 ARG B CA 1
ATOM 3664 C C . ARG B 1 81 ? -2.713 34.938 22.016 1 33.19 81 ARG B C 1
ATOM 3666 O O . ARG B 1 81 ? -2.516 33.719 21.875 1 33.19 81 ARG B O 1
ATOM 3673 N N . SER B 1 82 ? -3.811 35.25 21.5 1 39.81 82 SER B N 1
ATOM 3674 C CA . SER B 1 82 ? -4.016 34.812 20.125 1 39.81 82 SER B CA 1
ATOM 3675 C C . SER B 1 82 ? -2.688 34.656 19.391 1 39.81 82 SER B C 1
ATOM 3677 O O . SER B 1 82 ? -1.913 35.594 19.297 1 39.81 82 SER B O 1
ATOM 3679 N N . PRO B 1 83 ? -1.97 33.562 19.594 1 40.31 83 PRO B N 1
ATOM 3680 C CA . PRO B 1 83 ? -0.704 33.375 18.891 1 40.31 83 PRO B CA 1
ATOM 3681 C C . PRO B 1 83 ? -0.72 33.969 17.484 1 40.31 83 PRO B C 1
ATOM 3683 O O . PRO B 1 83 ? 0.253 33.844 16.734 1 40.31 83 PRO B O 1
ATOM 3686 N N . CYS B 1 84 ? -1.883 34.125 16.875 1 45.69 84 CYS B N 1
ATOM 3687 C CA . CYS B 1 84 ? -1.618 34.625 15.531 1 45.69 84 CYS B CA 1
ATOM 3688 C C . CYS B 1 84 ? -0.978 36 15.57 1 45.69 84 CYS B C 1
ATOM 3690 O O . CYS B 1 84 ? -1.676 37 15.508 1 45.69 84 CYS B O 1
ATOM 3692 N N . SER B 1 85 ? -0.209 36.375 16.547 1 37.22 85 SER B N 1
ATOM 3693 C CA . SER B 1 85 ? 0.515 37.562 16.109 1 37.22 85 SER B CA 1
ATOM 3694 C C . SER B 1 85 ? 0.749 37.562 14.609 1 37.22 85 SER B C 1
ATOM 3696 O O . SER B 1 85 ? 0.888 36.5 14 1 37.22 85 SER B O 1
ATOM 3698 N N . PRO B 1 86 ? 0.474 38.656 13.844 1 37.25 86 PRO B N 1
ATOM 3699 C CA . PRO B 1 86 ? 0.732 38.75 12.406 1 37.25 86 PRO B CA 1
ATOM 3700 C C . PRO B 1 86 ? 1.939 37.906 11.969 1 37.25 86 PRO B C 1
ATOM 3702 O O . PRO B 1 86 ? 2.119 37.656 10.773 1 37.25 86 PRO B O 1
ATOM 3705 N N . GLY B 1 87 ? 3.041 37.969 12.594 1 36.59 87 GLY B N 1
ATOM 3706 C CA . GLY B 1 87 ? 4.285 37.5 11.992 1 36.59 87 GLY B CA 1
ATOM 3707 C C . GLY B 1 87 ? 4.242 36.031 11.578 1 36.59 87 GLY B C 1
ATOM 3708 O O . GLY B 1 87 ? 4.762 35.656 10.523 1 36.59 87 GLY B O 1
ATOM 3709 N N . THR B 1 88 ? 4.391 35.156 12.633 1 38.53 88 THR B N 1
ATOM 3710 C CA . THR B 1 88 ? 4.93 33.844 12.305 1 38.53 88 THR B CA 1
ATOM 3711 C C . THR B 1 88 ? 3.994 33.094 11.367 1 38.53 88 THR B C 1
ATOM 3713 O O . THR B 1 88 ? 4.371 32.781 10.234 1 38.53 88 THR B O 1
ATOM 3716 N N . ARG B 1 89 ? 3.598 31.672 11.898 1 40.12 89 ARG B N 1
ATOM 3717 C CA . ARG B 1 89 ? 3.188 30.578 11.031 1 40.12 89 ARG B CA 1
ATOM 3718 C C . ARG B 1 89 ? 1.779 30.797 10.492 1 40.12 89 ARG B C 1
ATOM 3720 O O . ARG B 1 89 ? 0.8 30.359 11.102 1 40.12 89 ARG B O 1
ATOM 3727 N N . TRP B 1 90 ? 1.293 32 10.242 1 42.78 90 TRP B N 1
ATOM 3728 C CA . TRP B 1 90 ? 0.072 31.984 9.445 1 42.78 90 TRP B CA 1
ATOM 3729 C C . TRP B 1 90 ? 0.078 30.812 8.461 1 42.78 90 TRP B C 1
ATOM 3731 O O . TRP B 1 90 ? 0.869 30.797 7.52 1 42.78 90 TRP B O 1
ATOM 3741 N N . SER B 1 91 ? 0.289 29.781 8.945 1 45.59 91 SER B N 1
ATOM 3742 C CA . SER B 1 91 ? 0.035 28.75 7.934 1 45.59 91 SER B CA 1
ATOM 3743 C C . SER B 1 91 ? -1.085 29.172 6.988 1 45.59 91 SER B C 1
ATOM 3745 O O . SER B 1 91 ? -2.053 29.812 7.41 1 45.59 91 SER B O 1
ATOM 3747 N N . TYR B 1 92 ? -0.772 29.562 5.742 1 50.62 92 TYR B N 1
ATOM 3748 C CA . TYR B 1 92 ? -1.374 29.984 4.477 1 50.62 92 TYR B CA 1
ATOM 3749 C C . TYR B 1 92 ? -2.807 29.469 4.367 1 50.62 92 TYR B C 1
ATOM 3751 O O . TYR B 1 92 ? -3.402 29.5 3.287 1 50.62 92 TYR B O 1
ATOM 3759 N N . GLU B 1 93 ? -3.463 29.172 5.453 1 65.5 93 GLU B N 1
ATOM 3760 C CA . GLU B 1 93 ? -4.738 28.719 4.918 1 65.5 93 GLU B CA 1
ATOM 3761 C C . GLU B 1 93 ? -5.762 29.844 4.875 1 65.5 93 GLU B C 1
ATOM 3763 O O . GLU B 1 93 ? -5.426 30.984 4.531 1 65.5 93 GLU B O 1
ATOM 3768 N N . TYR B 1 94 ? -7.078 29.672 5.34 1 77.44 94 TYR B N 1
ATOM 3769 C CA . TYR B 1 94 ? -8.227 30.562 5.219 1 77.44 94 TYR B CA 1
ATOM 3770 C C . TYR B 1 94 ? -8.414 31.391 6.48 1 77.44 94 TYR B C 1
ATOM 3772 O O . TYR B 1 94 ? -7.855 31.062 7.535 1 77.44 94 TYR B O 1
ATOM 3780 N N . LEU B 1 95 ? -8.812 32.719 6.395 1 83.88 95 LEU B N 1
ATOM 3781 C CA . LEU B 1 95 ? -9.18 33.594 7.5 1 83.88 95 LEU B CA 1
ATOM 3782 C C . LEU B 1 95 ? -10.68 33.531 7.762 1 83.88 95 LEU B C 1
ATOM 3784 O O . LEU B 1 95 ? -11.477 33.562 6.82 1 83.88 95 LEU B O 1
ATOM 3788 N N . CYS B 1 96 ? -10.875 33.375 9.078 1 87.12 96 CYS B N 1
ATOM 3789 C CA . CYS B 1 96 ? -12.273 33.312 9.477 1 87.12 96 CYS B CA 1
ATOM 3790 C C . CYS B 1 96 ? -12.664 34.562 10.281 1 87.12 96 CYS B C 1
ATOM 3792 O O . CYS B 1 96 ? -11.828 35.156 10.945 1 87.12 96 CYS B O 1
ATOM 3794 N N . LYS B 1 97 ? -13.836 34.969 10.047 1 88.81 97 LYS B N 1
ATOM 3795 C CA . LYS B 1 97 ? -14.391 36.125 10.75 1 88.81 97 LYS B CA 1
ATOM 3796 C C . LYS B 1 97 ? -15.57 35.719 11.633 1 88.81 97 LYS B C 1
ATOM 3798 O O . LYS B 1 97 ? -16.453 34.969 11.195 1 88.81 97 LYS B O 1
ATOM 3803 N N . CYS B 1 98 ? -15.484 36.156 12.898 1 89.56 98 CYS B N 1
ATOM 3804 C CA . CYS B 1 98 ? -16.609 35.875 13.781 1 89.56 98 CYS B CA 1
ATOM 3805 C C . CYS B 1 98 ? -17.797 36.781 13.461 1 89.56 98 CYS B C 1
ATOM 3807 O O . CYS B 1 98 ? -17.703 37.656 12.586 1 89.56 98 CYS B O 1
ATOM 3809 N N . THR B 1 99 ? -18.938 36.625 14.156 1 90.5 99 THR B N 1
ATOM 3810 C CA . THR B 1 99 ? -20.172 37.344 13.852 1 90.5 99 THR B CA 1
ATOM 3811 C C . THR B 1 99 ? -20.016 38.844 14.086 1 90.5 99 THR B C 1
ATOM 3813 O O . THR B 1 99 ? -20.719 39.656 13.461 1 90.5 99 THR B O 1
ATOM 3816 N N . ASN B 1 100 ? -19.016 39.156 15 1 89.81 100 ASN B N 1
ATOM 3817 C CA . ASN B 1 100 ? -18.812 40.562 15.297 1 89.81 100 ASN B CA 1
ATOM 3818 C C . ASN B 1 100 ? -17.688 41.156 14.438 1 89.81 100 ASN B C 1
ATOM 3820 O O . ASN B 1 100 ? -17.312 42.312 14.625 1 89.81 100 ASN B O 1
ATOM 3824 N N . GLY B 1 101 ? -17.125 40.281 13.555 1 87.69 101 GLY B N 1
ATOM 3825 C CA . GLY B 1 101 ? -16.219 40.812 12.547 1 87.69 101 GLY B CA 1
ATOM 3826 C C . GLY B 1 101 ? -14.75 40.594 12.898 1 87.69 101 GLY B C 1
ATOM 3827 O O . GLY B 1 101 ? -13.867 41 12.141 1 87.69 101 GLY B O 1
ATOM 3828 N N . HIS B 1 102 ? -14.461 40 14.039 1 87.19 102 HIS B N 1
ATOM 3829 C CA . HIS B 1 102 ? -13.07 39.75 14.398 1 87.19 102 HIS B CA 1
ATOM 3830 C C . HIS B 1 102 ? -12.477 38.625 13.539 1 87.19 102 HIS B C 1
ATOM 3832 O O . HIS B 1 102 ? -13.148 37.656 13.25 1 87.19 102 HIS B O 1
ATOM 3838 N N . LEU B 1 103 ? -11.219 38.844 13.148 1 86.31 103 LEU B N 1
ATOM 3839 C CA . LEU B 1 103 ? -10.562 37.906 12.242 1 86.31 103 LEU B CA 1
ATOM 3840 C C . LEU B 1 103 ? -9.68 36.938 13.016 1 86.31 103 LEU B C 1
ATOM 3842 O O . LEU B 1 103 ? -9.102 37.312 14.039 1 86.31 103 LEU B O 1
ATOM 3846 N N . MET B 1 104 ? -9.719 35.719 12.516 1 85.62 104 MET B N 1
ATOM 3847 C CA . MET B 1 104 ? -8.867 34.656 13.062 1 85.62 104 MET B CA 1
ATOM 3848 C C . MET B 1 104 ? -8.25 33.844 11.945 1 85.62 104 MET B C 1
ATOM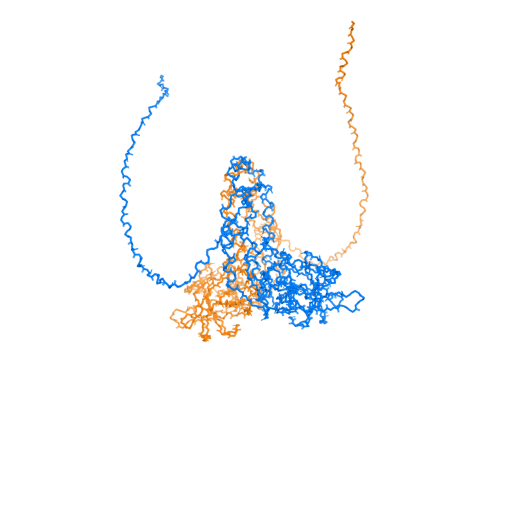 3850 O O . MET B 1 104 ? -8.906 33.562 10.945 1 85.62 104 MET B O 1
ATOM 3854 N N . CYS B 1 105 ? -6.98 33.5 12.094 1 82.06 105 CYS B N 1
ATOM 3855 C CA . CYS B 1 105 ? -6.383 32.594 11.117 1 82.06 105 CYS B CA 1
ATOM 3856 C C . CYS B 1 105 ? -6.91 31.156 11.305 1 82.06 105 CYS B C 1
ATOM 3858 O O . CYS B 1 105 ? -7.488 30.844 12.344 1 82.06 105 CYS B O 1
ATOM 3860 N N . ALA B 1 106 ? -6.695 30.344 10.312 1 81.06 106 ALA B N 1
ATOM 3861 C CA . ALA B 1 106 ? -7.199 28.969 10.328 1 81.06 106 ALA B CA 1
ATOM 3862 C C . ALA B 1 106 ? -6.637 28.203 11.516 1 81.06 106 ALA B C 1
ATOM 3864 O O . ALA B 1 106 ? -7.371 27.484 12.203 1 81.06 106 ALA B O 1
ATOM 3865 N N . GLY B 1 107 ? -5.434 28.297 11.812 1 78.19 107 GLY B N 1
ATOM 3866 C CA . GLY B 1 107 ? -4.785 27.594 12.898 1 78.19 107 GLY B CA 1
ATOM 3867 C C . GLY B 1 107 ? -5.344 27.938 14.258 1 78.19 107 GLY B C 1
ATOM 3868 O O . GLY B 1 107 ? -5.648 27.062 15.062 1 78.19 107 GLY B O 1
ATOM 3869 N N . CYS B 1 108 ? -5.395 29.219 14.438 1 79.25 108 CYS B N 1
ATOM 3870 C CA . CYS B 1 108 ? -5.926 29.688 15.711 1 79.25 108 CYS B CA 1
ATOM 3871 C C . CYS B 1 108 ? -7.387 29.281 15.875 1 79.25 108 CYS B C 1
ATOM 3873 O O . CYS B 1 108 ? -7.809 28.891 16.969 1 79.25 108 CYS B O 1
ATOM 3875 N N . PHE B 1 109 ? -8.039 29.469 14.758 1 83.38 109 PHE B N 1
ATOM 3876 C CA . PHE B 1 109 ? -9.445 29.094 14.781 1 83.38 109 PHE B CA 1
ATOM 3877 C C . PHE B 1 109 ? -9.602 27.625 15.188 1 83.38 109 PHE B C 1
ATOM 3879 O O . PHE B 1 109 ? -10.367 27.312 16.109 1 83.38 109 PHE B O 1
ATOM 3886 N N . ILE B 1 110 ? -8.766 26.812 14.617 1 81.75 110 ILE B N 1
ATOM 3887 C CA . ILE B 1 110 ? -8.828 25.375 14.883 1 81.75 110 ILE B CA 1
ATOM 3888 C C . ILE B 1 110 ? -8.398 25.094 16.312 1 81.75 110 ILE B C 1
ATOM 3890 O O . ILE B 1 110 ? -8.992 24.266 17 1 81.75 110 ILE B O 1
ATOM 3894 N N . HIS B 1 111 ? -7.43 25.719 16.719 1 81.94 111 HIS B N 1
ATOM 3895 C CA . HIS B 1 111 ? -6.93 25.531 18.078 1 81.94 111 HIS B CA 1
ATOM 3896 C C . HIS B 1 111 ? -7.984 25.906 19.109 1 81.94 111 HIS B C 1
ATOM 3898 O O . HIS B 1 111 ? -8.18 25.188 20.094 1 81.94 111 HIS B O 1
ATOM 3904 N N . LEU B 1 112 ? -8.594 27.047 18.859 1 83.75 112 LEU B N 1
ATOM 3905 C CA . LEU B 1 112 ? -9.633 27.5 19.766 1 83.75 112 LEU B CA 1
ATOM 3906 C C . LEU B 1 112 ? -10.773 26.5 19.844 1 83.75 112 LEU B C 1
ATOM 3908 O O . LEU B 1 112 ? -11.273 26.203 20.938 1 83.75 112 LEU B O 1
ATOM 3912 N N . LEU B 1 113 ? -11.094 26.047 18.703 1 84.56 113 LEU B N 1
ATOM 3913 C CA . LEU B 1 113 ? -12.164 25.047 18.672 1 84.56 113 LEU B CA 1
ATOM 3914 C C . LEU B 1 113 ? -11.758 23.797 19.422 1 84.56 113 LEU B C 1
ATOM 3916 O O . LEU B 1 113 ? -12.547 23.25 20.203 1 84.56 113 LEU B O 1
ATOM 3920 N N . ALA B 1 114 ? -10.516 23.406 19.234 1 81.5 114 ALA B N 1
ATOM 3921 C CA . ALA B 1 114 ? -10.016 22.203 19.906 1 81.5 114 ALA B CA 1
ATOM 3922 C C . ALA B 1 114 ? -9.969 22.375 21.406 1 81.5 114 ALA B C 1
ATOM 3924 O O . ALA B 1 114 ? -10.383 21.5 22.172 1 81.5 114 ALA B O 1
ATOM 3925 N N . ASP B 1 115 ? -9.477 23.469 21.797 1 81.81 115 ASP B N 1
ATOM 3926 C CA . ASP B 1 115 ? -9.367 23.766 23.234 1 81.81 115 ASP B CA 1
ATOM 3927 C C . ASP B 1 115 ? -10.75 23.766 23.891 1 81.81 115 ASP B C 1
ATOM 3929 O O . ASP B 1 115 ? -10.914 23.234 24.984 1 81.81 115 ASP B O 1
ATOM 3933 N N . ALA B 1 116 ? -11.625 24.406 23.203 1 83.75 116 ALA B N 1
ATOM 3934 C CA . ALA B 1 116 ? -12.984 24.484 23.734 1 83.75 116 ALA B CA 1
ATOM 3935 C C . ALA B 1 116 ? -13.586 23.094 23.875 1 83.75 116 ALA B C 1
ATOM 3937 O O . ALA B 1 116 ? -14.289 22.812 24.859 1 83.75 116 ALA B O 1
ATOM 3938 N N . ARG B 1 117 ? -13.281 22.328 22.984 1 80.56 117 ARG B N 1
ATOM 3939 C CA . ARG B 1 117 ? -13.805 20.969 23.031 1 80.56 117 ARG B CA 1
ATOM 3940 C C . ARG B 1 117 ? -13.18 20.188 24.188 1 80.56 117 ARG B C 1
ATOM 3942 O O . ARG B 1 117 ? -13.867 19.438 24.875 1 80.56 117 ARG B O 1
ATOM 3949 N N . LEU B 1 118 ? -11.93 20.406 24.391 1 76.5 118 LEU B N 1
ATOM 3950 C CA . LEU B 1 118 ? -11.219 19.703 25.453 1 76.5 118 LEU B CA 1
ATOM 3951 C C . LEU B 1 118 ? -11.742 20.141 26.828 1 76.5 118 LEU B C 1
ATOM 3953 O O . LEU B 1 118 ? -11.805 19.328 27.75 1 76.5 118 LEU B O 1
ATOM 3957 N N . LYS B 1 119 ? -12.133 21.375 26.875 1 77.62 119 LYS B N 1
ATOM 3958 C CA . LYS B 1 119 ? -12.617 21.938 28.125 1 77.62 119 LYS B CA 1
ATOM 3959 C C . LYS B 1 119 ? -14.141 21.828 28.234 1 77.62 119 LYS B C 1
ATOM 3961 O O . LYS B 1 119 ? -14.727 22.188 29.25 1 77.62 119 LYS B O 1
ATOM 3966 N N . GLU B 1 120 ? -14.742 21.266 27.234 1 77.81 120 GLU B N 1
ATOM 3967 C CA . GLU B 1 120 ? -16.188 21.172 27.156 1 77.81 120 GLU B CA 1
ATOM 3968 C C . GLU B 1 120 ? -16.844 22.531 27.312 1 77.81 120 GLU B C 1
ATOM 3970 O O . GLU B 1 120 ? -17.781 22.688 28.109 1 77.81 120 GLU B O 1
ATOM 3975 N N . GLU B 1 121 ? -16.25 23.469 26.688 1 82.38 121 GLU B N 1
ATOM 3976 C CA . GLU B 1 121 ? -16.766 24.844 26.688 1 82.38 121 GLU B CA 1
ATOM 3977 C C . GLU B 1 121 ? -17.094 25.297 25.266 1 82.38 121 GLU B C 1
ATOM 3979 O O . GLU B 1 121 ? -16.719 24.641 24.297 1 82.38 121 GLU B O 1
ATOM 3984 N N . GLN B 1 122 ? -17.984 26.141 25.25 1 85.81 122 GLN B N 1
ATOM 3985 C CA . GLN B 1 122 ? -18.234 26.766 23.953 1 85.81 122 GLN B CA 1
ATOM 3986 C C . GLN B 1 122 ? -17.062 27.672 23.531 1 85.81 122 GLN B C 1
ATOM 3988 O O . GLN B 1 122 ? -16.547 28.438 24.344 1 85.81 122 GLN B O 1
ATOM 3993 N N . ALA B 1 123 ? -16.688 27.484 22.344 1 90.25 123 ALA B N 1
ATOM 3994 C CA . ALA B 1 123 ? -15.594 28.312 21.844 1 90.25 123 ALA B CA 1
ATOM 3995 C C . ALA B 1 123 ? -16.047 29.766 21.656 1 90.25 123 ALA B C 1
ATOM 3997 O O . ALA B 1 123 ? -17.141 30.031 21.172 1 90.25 123 ALA B O 1
ATOM 3998 N N . THR B 1 124 ? -15.25 30.609 22.109 1 91.19 124 THR B N 1
ATOM 3999 C CA . THR B 1 124 ? -15.594 32.031 22 1 91.19 124 THR B CA 1
ATOM 4000 C C . THR B 1 124 ? -14.438 32.812 21.391 1 91.19 124 THR B C 1
ATOM 4002 O O . THR B 1 124 ? -13.281 32.406 21.484 1 91.19 124 T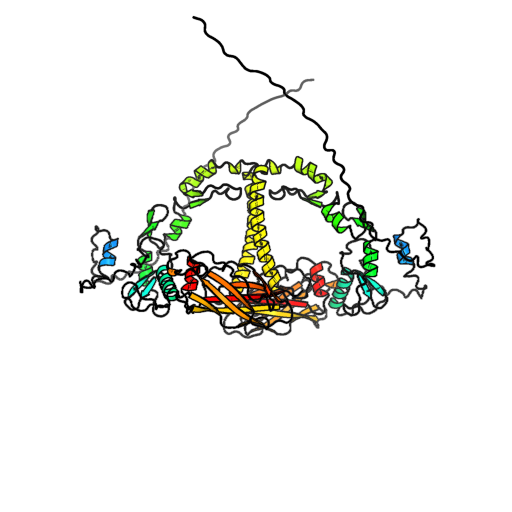HR B O 1
ATOM 4005 N N . CYS B 1 125 ? -14.852 33.844 20.734 1 88.44 125 CYS B N 1
ATOM 4006 C CA . CYS B 1 125 ? -13.852 34.75 20.172 1 88.44 125 CYS B CA 1
ATOM 4007 C C . CYS B 1 125 ? -13.008 35.375 21.266 1 88.44 125 CYS B C 1
ATOM 4009 O O . CYS B 1 125 ? -13.547 35.906 22.234 1 88.44 125 CYS B O 1
ATOM 4011 N N . PRO B 1 126 ? -11.789 35.312 21.172 1 86.31 126 PRO B N 1
ATOM 4012 C CA . PRO B 1 126 ? -10.922 35.875 22.219 1 86.31 126 PRO B CA 1
ATOM 4013 C C . PRO B 1 126 ? -11.055 37.375 22.359 1 86.31 126 PRO B C 1
ATOM 4015 O O . PRO B 1 126 ? -10.742 37.938 23.422 1 86.31 126 PRO B O 1
ATOM 4018 N N . ASN B 1 127 ? -11.531 38.031 21.391 1 84.5 127 ASN B N 1
ATOM 4019 C CA . ASN B 1 127 ? -11.602 39.469 21.391 1 84.5 127 ASN B CA 1
ATOM 4020 C C . ASN B 1 127 ? -12.961 39.969 21.875 1 84.5 127 ASN B C 1
ATOM 4022 O O . ASN B 1 127 ? -13.031 40.906 22.672 1 84.5 127 ASN B O 1
ATOM 4026 N N . CYS B 1 128 ? -14.117 39.344 21.406 1 86 128 CYS B N 1
ATOM 4027 C CA . CYS B 1 128 ? -15.445 39.844 21.734 1 86 128 CYS B CA 1
ATOM 4028 C C . CYS B 1 128 ? -16.25 38.844 22.516 1 86 128 CYS B C 1
ATOM 4030 O O . CYS B 1 128 ? -17.391 39.094 22.922 1 86 128 CYS B O 1
ATOM 4032 N N . ARG B 1 129 ? -15.781 37.562 22.625 1 89.81 129 ARG B N 1
ATOM 4033 C CA . ARG B 1 129 ? -16.328 36.5 23.453 1 89.81 129 ARG B CA 1
ATOM 4034 C C . ARG B 1 129 ? -17.625 35.969 22.859 1 89.81 129 ARG B C 1
ATOM 4036 O O . ARG B 1 129 ? -18.375 35.25 23.516 1 89.81 129 ARG B O 1
ATOM 4043 N N . CYS B 1 130 ? -17.906 36.344 21.578 1 89.94 130 CYS B N 1
ATOM 4044 C CA . CYS B 1 130 ? -19.047 35.75 20.922 1 89.94 130 CYS B CA 1
ATOM 4045 C C . CYS B 1 130 ? -18.766 34.281 20.594 1 89.94 130 CYS B C 1
ATOM 4047 O O . CYS B 1 130 ? -17.609 33.875 20.516 1 89.94 130 CYS B O 1
ATOM 4049 N N . GLU B 1 131 ? -19.812 33.562 20.438 1 92.19 131 GLU B N 1
ATOM 4050 C CA . GLU B 1 131 ? -19.703 32.125 20.109 1 92.19 131 GLU B CA 1
ATOM 4051 C C . GLU B 1 131 ? -19.109 31.922 18.719 1 92.19 131 GLU B C 1
ATOM 4053 O O . GLU B 1 131 ? -19.469 32.625 17.781 1 92.19 131 GLU B O 1
ATOM 4058 N N . ILE B 1 132 ? -18.156 31.016 18.688 1 90.81 132 ILE B N 1
ATOM 4059 C CA . ILE B 1 132 ? -17.578 30.719 17.375 1 90.81 132 ILE B CA 1
ATOM 4060 C C . ILE B 1 132 ? -17.781 29.25 17.047 1 90.81 132 ILE B C 1
ATOM 4062 O O . ILE B 1 132 ? -17.781 28.391 17.938 1 90.81 132 ILE B O 1
ATOM 4066 N N . SER B 1 133 ? -18.094 29.016 15.883 1 88.38 133 SER B N 1
ATOM 4067 C CA . SER B 1 133 ? -18.203 27.672 15.32 1 88.38 133 SER B CA 1
ATOM 4068 C C . SER B 1 133 ? -17.922 27.672 13.82 1 88.38 133 SER B C 1
ATOM 4070 O O . SER B 1 133 ? -17.844 28.734 13.203 1 88.38 133 SER B O 1
ATOM 4072 N N . LYS B 1 134 ? -17.75 26.453 13.25 1 83.88 134 LYS B N 1
ATOM 4073 C CA . LYS B 1 134 ? -17.469 26.359 11.82 1 83.88 134 LYS B CA 1
ATOM 4074 C C . LYS B 1 134 ? -18.625 26.906 10.992 1 83.88 134 LYS B C 1
ATOM 4076 O O . LYS B 1 134 ? -18.422 27.469 9.914 1 83.88 134 LYS B O 1
ATOM 4081 N N . SER B 1 135 ? -19.781 26.844 11.602 1 84.31 135 SER B N 1
ATOM 4082 C CA . SER B 1 135 ? -20.984 27.281 10.875 1 84.31 135 SER B CA 1
ATOM 4083 C C . SER B 1 135 ? -21.234 28.766 11.094 1 84.31 135 SER B C 1
ATOM 4085 O O . SER B 1 135 ? -21.812 29.438 10.227 1 84.31 135 SER B O 1
ATOM 4087 N N . LEU B 1 136 ? -20.797 29.234 12.211 1 87.5 136 LEU B N 1
ATOM 4088 C CA . LEU B 1 136 ? -21.094 30.625 12.57 1 87.5 136 LEU B CA 1
ATOM 4089 C C . LEU B 1 136 ? -20.047 31.578 11.977 1 87.5 136 LEU B C 1
ATOM 4091 O O . LEU B 1 136 ? -20.359 32.719 11.688 1 87.5 136 LEU B O 1
ATOM 4095 N N . CYS B 1 137 ? -18.891 30.984 11.781 1 87.69 137 CYS B N 1
ATOM 4096 C CA . CYS B 1 137 ? -17.812 31.812 11.266 1 87.69 137 CYS B CA 1
ATOM 4097 C C . CYS B 1 137 ? -17.719 31.703 9.742 1 87.69 137 CYS B C 1
ATOM 4099 O O . CYS B 1 137 ? -18.047 30.672 9.172 1 87.69 137 CYS B O 1
ATOM 4101 N N . CYS B 1 138 ? -17.422 32.875 9.094 1 87.19 138 CYS B N 1
ATOM 4102 C CA . CYS B 1 138 ? -17.344 32.906 7.641 1 87.19 138 CYS B CA 1
ATOM 4103 C C . CYS B 1 138 ? -15.922 33.188 7.18 1 87.19 138 CYS B C 1
ATOM 4105 O O . CYS B 1 138 ? -15.211 33.969 7.809 1 87.19 138 CYS B O 1
ATOM 4107 N N . ARG B 1 139 ? -15.594 32.5 6.129 1 86.94 139 ARG B N 1
ATOM 4108 C CA . ARG B 1 139 ? -14.305 32.781 5.508 1 86.94 139 ARG B CA 1
ATOM 4109 C C . ARG B 1 139 ? -14.32 34.156 4.844 1 86.94 139 ARG B C 1
ATOM 4111 O O . ARG B 1 139 ? -15.305 34.531 4.195 1 86.94 139 ARG B O 1
ATOM 4118 N N . ASN B 1 140 ? -13.289 34.969 5.07 1 85.12 140 ASN B N 1
ATOM 4119 C CA . ASN B 1 140 ? -13.203 36.312 4.523 1 85.12 140 ASN B CA 1
ATOM 4120 C C . ASN B 1 140 ? -12.188 36.406 3.391 1 85.12 140 ASN B C 1
ATOM 4122 O O . ASN B 1 140 ? -11.008 36.656 3.629 1 85.12 140 ASN B O 1
ATOM 4126 N N . LEU B 1 141 ? -12.727 36.281 2.18 1 87.12 141 LEU B N 1
ATOM 4127 C CA . LEU B 1 141 ? -11.883 36.25 0.99 1 87.12 141 LEU B CA 1
ATOM 4128 C C . LEU B 1 141 ? -11.242 37.625 0.746 1 87.12 141 LEU B C 1
ATOM 4130 O O . LEU B 1 141 ? -10.102 37.688 0.295 1 87.12 141 LEU B O 1
ATOM 4134 N N . ALA B 1 142 ? -11.977 38.688 1.002 1 85.12 142 ALA B N 1
ATOM 4135 C CA . ALA B 1 142 ? -11.477 40.031 0.771 1 85.12 142 ALA B CA 1
ATOM 4136 C C . ALA B 1 142 ? -10.242 40.312 1.617 1 85.12 142 ALA B C 1
ATOM 4138 O O . ALA B 1 142 ? -9.242 40.844 1.115 1 85.12 142 ALA B O 1
ATOM 4139 N N . VAL B 1 143 ? -10.375 39.906 2.832 1 84.75 143 VAL B N 1
ATOM 4140 C CA . VAL B 1 143 ? -9.25 40.156 3.732 1 84.75 143 VAL B CA 1
ATOM 4141 C C . VAL B 1 143 ? -8.086 39.25 3.357 1 84.75 143 VAL B C 1
ATOM 4143 O O . VAL B 1 143 ? -6.922 39.656 3.453 1 84.75 143 VAL B O 1
ATOM 4146 N N . GLU B 1 144 ? -8.453 38.031 2.951 1 86.81 144 GLU B N 1
ATOM 4147 C CA . GLU B 1 144 ? -7.406 37.094 2.52 1 86.81 144 GLU B CA 1
ATOM 4148 C C . GLU B 1 144 ? -6.602 37.688 1.36 1 86.81 144 GLU B C 1
ATOM 4150 O O . GLU B 1 144 ? -5.375 37.562 1.329 1 86.81 144 GLU B O 1
ATOM 4155 N N . LYS B 1 145 ? -7.246 38.281 0.438 1 85.75 145 LYS B N 1
ATOM 4156 C CA . LYS B 1 145 ? -6.562 38.906 -0.701 1 85.75 145 LYS B CA 1
ATOM 4157 C C . LYS B 1 145 ? -5.684 40.062 -0.257 1 85.75 145 LYS B C 1
ATOM 4159 O O . LYS B 1 145 ? -4.559 40.219 -0.732 1 85.75 145 LYS B O 1
ATOM 4164 N N . ALA B 1 146 ? -6.246 40.906 0.57 1 86.06 146 ALA B N 1
ATOM 4165 C CA . ALA B 1 146 ? -5.48 42.031 1.088 1 86.06 146 ALA B CA 1
ATOM 4166 C C . ALA B 1 146 ? -4.23 41.562 1.826 1 86.06 146 ALA B C 1
ATOM 4168 O O . ALA B 1 146 ? -3.145 42.094 1.645 1 86.06 146 ALA B O 1
ATOM 4169 N N . VAL B 1 147 ? -4.414 40.562 2.605 1 84.56 147 VAL B N 1
ATOM 4170 C CA . VAL B 1 147 ? -3.322 40 3.41 1 84.56 147 VAL B CA 1
ATOM 4171 C C . VAL B 1 147 ? -2.27 39.375 2.498 1 84.56 147 VAL B C 1
ATOM 4173 O O . VAL B 1 147 ? -1.074 39.438 2.797 1 84.56 147 VAL B O 1
ATOM 4176 N N . SER B 1 148 ? -2.762 38.781 1.402 1 86.44 148 SER B N 1
ATOM 4177 C CA . SER B 1 148 ? -1.836 38.156 0.47 1 86.44 148 SER B CA 1
ATOM 4178 C C . SER B 1 148 ? -0.863 39.188 -0.123 1 86.44 148 SER B C 1
ATOM 4180 O O . SER B 1 148 ? 0.229 38.812 -0.563 1 86.44 148 SER B O 1
ATOM 4182 N N . GLU B 1 149 ? -1.248 40.438 -0.119 1 86.94 149 GLU B N 1
ATOM 4183 C CA . GLU B 1 149 ? -0.418 41.469 -0.698 1 86.94 149 GLU B CA 1
ATOM 4184 C C . GLU B 1 149 ? 0.472 42.125 0.361 1 86.94 149 GLU B C 1
ATOM 4186 O O . GLU B 1 149 ? 1.39 42.875 0.032 1 86.94 149 GLU B O 1
ATOM 4191 N N . LEU B 1 150 ? 0.189 41.844 1.613 1 86.44 150 LEU B N 1
ATOM 4192 C CA . LEU B 1 150 ? 0.965 42.406 2.705 1 86.44 150 LEU B CA 1
ATOM 4193 C C . LEU B 1 150 ? 2.33 41.75 2.814 1 86.44 150 LEU B C 1
ATOM 4195 O O . LEU B 1 150 ? 2.463 40.562 2.551 1 86.44 150 LEU B O 1
ATOM 4199 N N . PRO B 1 151 ? 3.299 42.531 3.131 1 88.31 151 PRO B N 1
ATOM 4200 C CA . PRO B 1 151 ? 4.645 41.969 3.242 1 88.31 151 PRO B CA 1
ATOM 4201 C C . PRO B 1 151 ? 4.805 41.062 4.461 1 88.31 151 PRO B C 1
ATOM 4203 O O . PRO B 1 151 ? 4.227 41.344 5.516 1 88.31 151 PRO B O 1
ATOM 4206 N N . SER B 1 152 ? 5.371 39.969 4.211 1 89.31 152 SER B N 1
ATOM 4207 C CA . SER B 1 152 ? 5.746 39.031 5.262 1 89.31 152 SER B CA 1
ATOM 4208 C C . SER B 1 152 ? 7.219 38.656 5.168 1 89.31 152 SER B C 1
ATOM 4210 O O . SER B 1 152 ? 7.789 38.625 4.074 1 89.31 152 SER B O 1
ATOM 4212 N N . GLU B 1 153 ? 7.684 38.438 6.305 1 91.62 153 GLU B N 1
ATOM 4213 C CA . GLU B 1 153 ? 9.109 38.156 6.375 1 91.62 153 GLU B CA 1
ATOM 4214 C C . GLU B 1 153 ? 9.398 36.688 6.055 1 91.62 153 GLU B C 1
ATOM 4216 O O . GLU B 1 153 ? 8.688 35.781 6.523 1 91.62 153 GLU B O 1
ATOM 4221 N N . CYS B 1 154 ? 10.344 36.562 5.219 1 92.12 154 CYS B N 1
ATOM 4222 C CA . CYS B 1 154 ? 10.797 35.188 4.941 1 92.12 154 CYS B CA 1
ATOM 4223 C C . CYS B 1 154 ? 11.508 34.594 6.152 1 92.12 154 CYS B C 1
ATOM 4225 O O . CYS B 1 154 ? 12.359 35.25 6.758 1 92.12 154 CYS B O 1
ATOM 4227 N N . GLY B 1 155 ? 11.227 33.375 6.48 1 91.81 155 GLY B N 1
ATOM 4228 C CA . GLY B 1 155 ? 11.805 32.719 7.633 1 91.81 155 GLY B CA 1
ATOM 4229 C C . GLY B 1 155 ? 13.266 32.344 7.434 1 91.81 155 GLY B C 1
ATOM 4230 O O . GLY B 1 155 ? 13.961 32 8.398 1 91.81 155 GLY B O 1
ATOM 4231 N N . PHE B 1 156 ? 13.719 32.531 6.281 1 93.25 156 PHE B N 1
ATOM 4232 C CA . PHE B 1 156 ? 15.094 32.156 5.98 1 93.25 156 PHE B CA 1
ATOM 4233 C C . PHE B 1 156 ? 15.977 33.375 5.812 1 93.25 156 PHE B C 1
ATOM 4235 O O . PHE B 1 156 ? 16.875 33.625 6.613 1 93.25 156 PHE B O 1
ATOM 4242 N N . CYS B 1 157 ? 15.727 34.219 4.848 1 93.69 157 CYS B N 1
ATOM 4243 C CA . CYS B 1 157 ? 16.578 35.375 4.539 1 93.69 157 CYS B CA 1
ATOM 4244 C C . CYS B 1 157 ? 16.141 36.594 5.32 1 93.69 157 CYS B C 1
ATOM 4246 O O . CYS B 1 157 ? 16.828 37.625 5.32 1 93.69 157 CYS B O 1
ATOM 4248 N N . LEU B 1 158 ? 14.992 36.656 5.887 1 92.44 158 LEU B N 1
ATOM 4249 C CA . LEU B 1 158 ? 14.453 37.719 6.73 1 92.44 158 LEU B CA 1
ATOM 4250 C C . LEU B 1 158 ? 14.055 38.938 5.898 1 92.44 158 LEU B C 1
ATOM 4252 O O . LEU B 1 158 ? 13.719 40 6.445 1 92.44 158 LEU B O 1
ATOM 4256 N N . CYS B 1 159 ? 14.102 38.688 4.617 1 92.56 159 CYS B N 1
ATOM 4257 C CA . CYS B 1 159 ? 13.602 39.75 3.734 1 92.56 159 CYS B CA 1
ATOM 4258 C C . CYS B 1 159 ? 12.086 39.688 3.639 1 92.56 159 CYS B C 1
ATOM 4260 O O . CYS B 1 159 ? 11.469 38.688 3.947 1 92.56 159 CYS B O 1
ATOM 4262 N N . GLN B 1 160 ? 11.508 40.812 3.209 1 93.25 160 GLN B N 1
ATOM 4263 C CA . GLN B 1 160 ? 10.055 40.906 3.154 1 93.25 160 GLN B CA 1
ATOM 4264 C C . GLN B 1 160 ? 9.539 40.719 1.731 1 93.25 160 GLN B C 1
ATOM 4266 O O . GLN B 1 160 ? 10.117 41.25 0.778 1 93.25 160 GLN B O 1
ATOM 4271 N N . PHE B 1 161 ? 8.555 39.938 1.639 1 92 161 PHE B N 1
ATOM 4272 C CA . PHE B 1 161 ? 7.863 39.656 0.384 1 92 161 PHE B CA 1
ATOM 4273 C C . PHE B 1 161 ? 6.355 39.625 0.59 1 92 161 PHE B C 1
ATOM 4275 O O . PHE B 1 161 ? 5.879 39.344 1.69 1 92 161 PHE B O 1
ATOM 4282 N N . PRO B 1 162 ? 5.676 39.969 -0.544 1 91.12 162 PRO B N 1
ATOM 4283 C CA . PRO B 1 162 ? 4.238 39.719 -0.424 1 91.12 162 PRO B CA 1
ATOM 4284 C C . PRO B 1 162 ? 3.924 38.281 -0.098 1 91.12 162 PRO B C 1
ATOM 4286 O O . PRO B 1 162 ? 4.605 37.375 -0.586 1 91.12 162 PRO B O 1
ATOM 4289 N N . ARG B 1 163 ? 2.916 38.031 0.613 1 87.62 163 ARG B N 1
ATOM 4290 C CA . ARG B 1 163 ? 2.566 36.688 1.069 1 87.62 163 ARG B CA 1
ATOM 4291 C C . ARG B 1 163 ? 2.262 35.781 -0.111 1 87.62 163 ARG B C 1
ATOM 4293 O O . ARG B 1 163 ? 2.514 34.562 -0.05 1 87.62 163 ARG B O 1
ATOM 4300 N N . SER B 1 164 ? 1.763 36.344 -1.164 1 87.19 164 SER B N 1
ATOM 4301 C CA . SER B 1 164 ? 1.351 35.562 -2.326 1 87.19 164 SER B CA 1
ATOM 4302 C C . SER B 1 164 ? 2.545 34.875 -2.986 1 87.19 164 SER B C 1
ATOM 4304 O O . SER B 1 164 ? 2.4 33.812 -3.598 1 87.19 164 SER B O 1
ATOM 4306 N N . ILE B 1 165 ? 3.682 35.469 -2.824 1 91.75 165 ILE B N 1
ATOM 4307 C CA . ILE B 1 165 ? 4.836 34.906 -3.525 1 91.75 165 ILE B CA 1
ATOM 4308 C C . ILE B 1 165 ? 5.816 34.344 -2.516 1 91.75 165 ILE B C 1
ATOM 4310 O O . ILE B 1 165 ? 6.863 33.812 -2.896 1 91.75 165 ILE B O 1
ATOM 4314 N N . LEU B 1 166 ? 5.453 34.469 -1.286 1 92.25 166 LEU B N 1
ATOM 4315 C CA . LEU B 1 166 ? 6.375 34.062 -0.231 1 92.25 166 LEU B CA 1
ATOM 4316 C C . LEU B 1 166 ? 6.684 32.562 -0.321 1 92.25 166 LEU B C 1
ATOM 4318 O O . LEU B 1 166 ? 7.836 32.156 -0.183 1 92.25 166 LEU B O 1
ATOM 4322 N N . GLU B 1 167 ? 5.613 31.766 -0.53 1 90.38 167 GLU B N 1
ATOM 4323 C CA . GLU B 1 167 ? 5.812 30.328 -0.629 1 90.38 167 GLU B CA 1
ATOM 4324 C C . GLU B 1 167 ? 6.754 29.969 -1.778 1 90.38 167 GLU B C 1
ATOM 4326 O O . GLU B 1 167 ? 7.68 29.188 -1.608 1 90.38 167 GLU B O 1
ATOM 4331 N N . ARG B 1 168 ? 6.484 30.5 -2.855 1 93.25 168 ARG B N 1
ATOM 4332 C CA . ARG B 1 168 ? 7.344 30.266 -4.012 1 93.25 168 ARG B CA 1
ATOM 4333 C C . ARG B 1 168 ? 8.773 30.734 -3.734 1 93.25 168 ARG B C 1
ATOM 4335 O O . ARG B 1 168 ? 9.734 30.031 -4.07 1 93.25 168 ARG B O 1
ATOM 4342 N N . HIS B 1 169 ? 8.875 31.875 -3.102 1 94.12 169 HIS B N 1
ATOM 4343 C CA . HIS B 1 169 ? 10.18 32.406 -2.727 1 94.12 169 HIS B CA 1
ATOM 4344 C C . HIS B 1 169 ? 10.922 31.422 -1.817 1 94.12 169 HIS B C 1
ATOM 4346 O O . HIS B 1 169 ? 12.07 31.062 -2.09 1 94.12 169 HIS B O 1
ATOM 4352 N N . GLN B 1 170 ? 10.242 30.984 -0.798 1 94.38 170 GLN B N 1
ATOM 4353 C CA . GLN B 1 170 ? 10.859 30.109 0.198 1 94.38 170 GLN B CA 1
ATOM 4354 C C . GLN B 1 170 ? 11.234 28.766 -0.407 1 94.38 170 GLN B C 1
ATOM 4356 O O . GLN B 1 170 ? 12.234 28.156 -0.018 1 94.38 170 GLN B O 1
ATOM 4361 N N . LYS B 1 171 ? 10.469 28.359 -1.385 1 93.75 171 LYS B N 1
ATOM 4362 C CA . LYS B 1 171 ? 10.664 27.016 -1.942 1 93.75 171 LYS B CA 1
ATOM 4363 C C . LYS B 1 171 ? 11.688 27.031 -3.076 1 93.75 171 LYS B C 1
ATOM 4365 O O . LYS B 1 171 ? 12.492 26.109 -3.203 1 93.75 171 LYS B O 1
ATOM 4370 N N . GLU B 1 172 ? 11.719 28.125 -3.84 1 93.62 172 GLU B N 1
ATOM 4371 C CA . GLU B 1 172 ? 12.445 28.047 -5.102 1 93.62 172 GLU B CA 1
ATOM 4372 C C . GLU B 1 172 ? 13.5 29.141 -5.207 1 93.62 172 GLU B C 1
ATOM 4374 O O . GLU B 1 172 ? 1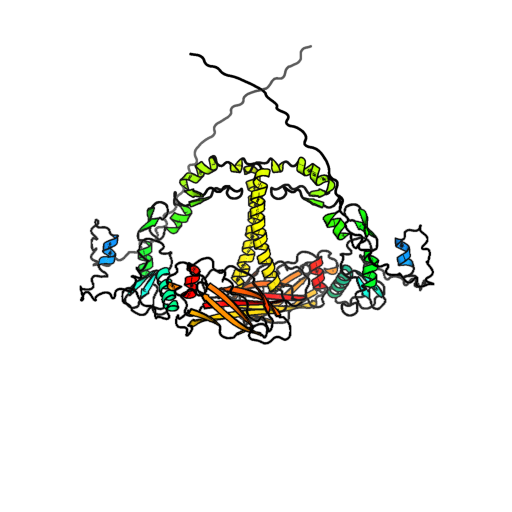4.539 28.953 -5.84 1 93.62 172 GLU B O 1
ATOM 4379 N N . GLU B 1 173 ? 13.211 30.25 -4.609 1 94.12 173 GLU B N 1
ATOM 4380 C CA . GLU B 1 173 ? 14 31.422 -4.973 1 94.12 173 GLU B CA 1
ATOM 4381 C C . GLU B 1 173 ? 14.93 31.828 -3.84 1 94.12 173 GLU B C 1
ATOM 4383 O O . GLU B 1 173 ? 16 32.406 -4.078 1 94.12 173 GLU B O 1
ATOM 4388 N N . CYS B 1 174 ? 14.57 31.562 -2.586 1 96 174 CYS B N 1
ATOM 4389 C CA . CYS B 1 174 ? 15.289 32.062 -1.423 1 96 174 CYS B CA 1
ATOM 4390 C C . CYS B 1 174 ? 16.703 31.484 -1.374 1 96 174 CYS B C 1
ATOM 4392 O O . CYS B 1 174 ? 16.891 30.266 -1.414 1 96 174 CYS B O 1
ATOM 4394 N N . GLN B 1 175 ? 17.688 32.344 -1.253 1 95.62 175 GLN B N 1
ATOM 4395 C CA . GLN B 1 175 ? 19.078 31.953 -1.229 1 95.62 175 GLN B CA 1
ATOM 4396 C C . GLN B 1 175 ? 19.453 31.344 0.118 1 95.62 175 GLN B C 1
ATOM 4398 O O . GLN B 1 175 ? 20.453 30.625 0.227 1 95.62 175 GLN B O 1
ATOM 4403 N N . ASP B 1 176 ? 18.641 31.594 1.092 1 96.19 176 ASP B N 1
ATOM 4404 C CA . ASP B 1 176 ? 18.938 31.109 2.434 1 96.19 176 ASP B CA 1
ATOM 4405 C C . ASP B 1 176 ? 18.078 29.891 2.779 1 96.19 176 ASP B C 1
ATOM 4407 O O . ASP B 1 176 ? 18.078 29.422 3.918 1 96.19 176 ASP B O 1
ATOM 4411 N N . ARG B 1 177 ? 17.281 29.453 1.797 1 96.25 177 ARG B N 1
ATOM 4412 C CA . ARG B 1 177 ? 16.453 28.281 2.08 1 96.25 177 ARG B CA 1
ATOM 4413 C C . ARG B 1 177 ? 17.312 27.062 2.389 1 96.25 177 ARG B C 1
ATOM 4415 O O . ARG B 1 177 ? 18.438 26.938 1.882 1 96.25 177 ARG B O 1
ATOM 4422 N N . VAL B 1 178 ? 16.797 26.25 3.203 1 95.75 178 VAL B N 1
ATOM 4423 C CA . VAL B 1 178 ? 17.547 25.062 3.604 1 95.75 178 VAL B CA 1
ATOM 4424 C C . VAL B 1 178 ? 17.516 24.031 2.479 1 95.75 178 VAL B C 1
ATOM 4426 O O . VAL B 1 178 ? 16.438 23.688 1.964 1 95.75 178 VAL B O 1
ATOM 4429 N N . THR B 1 179 ? 18.672 23.625 2.068 1 95.38 179 THR B N 1
ATOM 4430 C CA . THR B 1 179 ? 18.781 22.641 1.006 1 95.38 179 THR B CA 1
ATOM 4431 C C . THR B 1 179 ? 19.703 21.5 1.426 1 95.38 179 THR B C 1
ATOM 4433 O O . THR B 1 179 ? 20.375 21.578 2.453 1 95.38 179 THR B O 1
ATOM 4436 N N . GLN B 1 180 ? 19.609 20.453 0.677 1 95 180 GLN B N 1
ATOM 4437 C CA . GLN B 1 180 ? 20.438 19.281 0.92 1 95 180 GLN B CA 1
ATOM 4438 C C . GLN B 1 180 ? 21.391 19.031 -0.245 1 95 180 GLN B C 1
ATOM 4440 O O . GLN B 1 180 ? 21.125 19.453 -1.374 1 95 180 GLN B O 1
ATOM 4445 N N . CYS B 1 181 ? 22.5 18.438 0.145 1 95.19 181 CYS B N 1
ATOM 4446 C CA . CYS B 1 181 ? 23.5 18.078 -0.852 1 95.19 181 CYS B CA 1
ATOM 4447 C C . CYS B 1 181 ? 22.969 17.047 -1.823 1 95.19 181 CYS B C 1
ATOM 4449 O O . CYS B 1 181 ? 22.203 16.156 -1.431 1 95.19 181 CYS B O 1
ATOM 4451 N N . LYS B 1 182 ? 23.344 17.156 -3.09 1 90.81 182 LYS B N 1
ATOM 4452 C CA . LYS B 1 182 ? 22.891 16.203 -4.094 1 90.81 182 LYS B CA 1
ATOM 4453 C C . LYS B 1 182 ? 23.406 14.797 -3.762 1 90.81 182 LYS B C 1
ATOM 4455 O O . LYS B 1 182 ? 22.828 13.805 -4.219 1 90.81 182 LYS B O 1
ATOM 4460 N N . TYR B 1 183 ? 24.422 14.711 -2.943 1 92.5 183 TYR B N 1
ATOM 4461 C CA . TYR B 1 183 ? 25.016 13.43 -2.594 1 92.5 183 TYR B CA 1
ATOM 4462 C C . TYR B 1 183 ? 24.422 12.883 -1.302 1 92.5 183 TYR B C 1
ATOM 4464 O O . TYR B 1 183 ? 25.031 12.039 -0.637 1 92.5 183 TYR B O 1
ATOM 4472 N N . LYS B 1 184 ? 23.297 13.445 -0.959 1 90.06 184 LYS B N 1
ATOM 4473 C CA . LYS B 1 184 ? 22.562 12.898 0.187 1 90.06 184 LYS B CA 1
ATOM 4474 C C . LYS B 1 184 ? 22.25 11.422 -0.014 1 90.06 184 LYS B C 1
ATOM 4476 O O . LYS B 1 184 ? 22.297 10.633 0.937 1 90.06 184 LYS B O 1
ATOM 4481 N N . ARG B 1 185 ? 22.062 11.039 -1.24 1 87.5 185 ARG B N 1
ATOM 4482 C CA . ARG B 1 185 ? 21.719 9.672 -1.587 1 87.5 185 ARG B CA 1
ATOM 4483 C C . ARG B 1 185 ? 22.844 8.703 -1.228 1 87.5 185 ARG B C 1
ATOM 4485 O O . ARG B 1 185 ? 22.594 7.527 -0.959 1 87.5 185 ARG B O 1
ATOM 4492 N N . ILE B 1 186 ? 24.047 9.25 -1.285 1 89.5 186 ILE B N 1
ATOM 4493 C CA . ILE B 1 186 ? 25.172 8.391 -0.96 1 89.5 186 ILE B CA 1
ATOM 4494 C C . ILE B 1 186 ? 25.703 8.727 0.434 1 89.5 186 ILE B C 1
ATOM 4496 O O . ILE B 1 186 ? 26.844 8.414 0.764 1 89.5 186 ILE B O 1
ATOM 4500 N N . GLY B 1 187 ? 24.906 9.531 1.232 1 88.31 187 GLY B N 1
ATOM 4501 C CA . GLY B 1 187 ? 25.156 9.602 2.662 1 88.31 187 GLY B CA 1
ATOM 4502 C C . GLY B 1 187 ? 25.656 10.961 3.113 1 88.31 187 GLY B C 1
ATOM 4503 O O . GLY B 1 187 ? 26.047 11.133 4.266 1 88.31 187 GLY B O 1
ATOM 4504 N N . CYS B 1 188 ? 25.781 11.891 2.234 1 92.88 188 CYS B N 1
ATOM 4505 C CA . CYS B 1 188 ? 26.234 13.203 2.684 1 92.88 188 CYS B CA 1
ATOM 4506 C C . CYS B 1 188 ? 25.234 13.812 3.658 1 92.88 188 CYS B C 1
ATOM 4508 O O . CYS B 1 188 ? 24.047 13.984 3.32 1 92.88 188 CYS B O 1
ATOM 4510 N N . PRO B 1 189 ? 25.594 14.195 4.859 1 92.56 189 PRO B N 1
ATOM 4511 C CA . PRO B 1 189 ? 24.672 14.695 5.875 1 92.56 189 PRO B CA 1
ATOM 4512 C C . PRO B 1 189 ? 24.484 16.219 5.812 1 92.56 189 PRO B C 1
ATOM 4514 O O . PRO B 1 189 ? 23.719 16.781 6.594 1 92.56 189 PRO B O 1
ATOM 4517 N N . TRP B 1 190 ? 25.109 16.781 4.938 1 95 190 TRP B N 1
ATOM 4518 C CA . TRP B 1 190 ? 25.156 18.25 4.93 1 95 190 TRP B CA 1
ATOM 4519 C C . TRP B 1 190 ? 23.766 18.828 4.668 1 95 190 TRP B C 1
ATOM 4521 O O . TRP B 1 190 ? 23.062 18.375 3.762 1 95 190 TRP B O 1
ATOM 4531 N N . HIS B 1 191 ? 23.406 19.766 5.488 1 95.12 191 HIS B N 1
ATOM 4532 C CA . HIS B 1 191 ? 22.25 20.641 5.332 1 95.12 191 HIS B CA 1
ATOM 4533 C C . HIS B 1 191 ? 22.641 22.109 5.57 1 95.12 191 HIS B C 1
ATOM 4535 O O . HIS B 1 191 ? 23.266 22.422 6.574 1 95.12 191 HIS B O 1
ATOM 4541 N N . GLY B 1 192 ? 22.328 22.922 4.535 1 94.62 192 GLY B N 1
ATOM 4542 C CA . GLY B 1 192 ? 22.703 24.312 4.672 1 94.62 192 GLY B CA 1
ATOM 4543 C C . GLY B 1 192 ? 21.984 25.219 3.699 1 94.62 192 GLY B C 1
ATOM 4544 O O . GLY B 1 192 ? 21.109 24.766 2.955 1 94.62 192 GLY B O 1
ATOM 4545 N N . PRO B 1 193 ? 22.281 26.516 3.74 1 96.56 193 PRO B N 1
ATOM 4546 C CA . PRO B 1 193 ? 21.609 27.469 2.855 1 96.56 193 PRO B CA 1
ATOM 4547 C C . PRO B 1 193 ? 21.938 27.25 1.383 1 96.56 193 PRO B C 1
ATOM 4549 O O . PRO B 1 193 ? 23.047 26.797 1.059 1 96.56 193 PRO B O 1
ATOM 4552 N N . PHE B 1 194 ? 21.109 27.609 0.472 1 96.75 194 PHE B N 1
ATOM 4553 C CA . PHE B 1 194 ? 21.219 27.359 -0.961 1 96.75 194 PHE B CA 1
ATOM 4554 C C . PHE B 1 194 ? 22.469 28.047 -1.528 1 96.75 194 PHE B C 1
ATOM 4556 O O . PHE B 1 194 ? 23.141 27.469 -2.381 1 96.75 194 PHE B O 1
ATOM 4563 N N . HIS B 1 195 ? 22.75 29.219 -1.06 1 96.38 195 HIS B N 1
ATOM 4564 C CA . HIS B 1 195 ? 23.859 29.953 -1.643 1 96.38 195 HIS B CA 1
ATOM 4565 C C . HIS B 1 195 ? 25.188 29.281 -1.34 1 96.38 195 HIS B C 1
ATOM 4567 O O . HIS B 1 195 ? 26.203 29.562 -1.994 1 96.38 195 HIS B O 1
ATOM 4573 N N . GLU B 1 196 ? 25.203 28.344 -0.376 1 96.62 196 GLU B N 1
ATOM 4574 C CA . GLU B 1 196 ? 26.422 27.641 -0.024 1 96.62 196 GLU B CA 1
ATOM 4575 C C . GLU B 1 196 ? 26.453 26.25 -0.661 1 96.62 196 GLU B C 1
ATOM 4577 O O . GLU B 1 196 ? 27.438 25.516 -0.513 1 96.62 196 GLU B O 1
ATOM 4582 N N . LEU B 1 197 ? 25.5 25.859 -1.368 1 96.44 197 LEU B N 1
ATOM 4583 C CA . LEU B 1 197 ? 25.344 24.516 -1.892 1 96.44 197 LEU B CA 1
ATOM 4584 C C . LEU B 1 197 ? 26.422 24.188 -2.91 1 96.44 197 LEU B C 1
ATOM 4586 O O . LEU B 1 197 ? 27.078 23.141 -2.816 1 96.44 197 LEU B O 1
ATOM 4590 N N . THR B 1 198 ? 26.703 25.094 -3.816 1 96.12 198 THR B N 1
ATOM 4591 C CA . THR B 1 198 ? 27.672 24.859 -4.887 1 96.12 198 THR B CA 1
ATOM 4592 C C . THR B 1 198 ? 29.078 24.703 -4.32 1 96.12 198 THR B C 1
ATOM 4594 O O . THR B 1 198 ? 29.828 23.812 -4.746 1 96.12 198 THR B O 1
ATOM 4597 N N . VAL B 1 199 ? 29.359 25.484 -3.422 1 96.38 199 VAL B N 1
ATOM 4598 C CA . VAL B 1 199 ? 30.672 25.422 -2.785 1 96.38 199 VAL B CA 1
ATOM 4599 C C . VAL B 1 199 ? 30.828 24.094 -2.037 1 96.38 199 VAL B C 1
ATOM 4601 O O . VAL B 1 199 ? 31.859 23.438 -2.141 1 96.38 199 VAL B O 1
ATOM 4604 N N . HIS B 1 200 ? 29.812 23.703 -1.305 1 96.81 200 HIS B N 1
ATOM 4605 C CA . HIS B 1 200 ? 29.875 22.438 -0.571 1 96.81 200 HIS B CA 1
ATOM 4606 C C . HIS B 1 200 ? 30 21.266 -1.521 1 96.81 200 HIS B C 1
ATOM 4608 O O . HIS B 1 200 ? 30.844 20.375 -1.307 1 96.81 200 HIS B O 1
ATOM 4614 N N . GLU B 1 201 ? 29.188 21.266 -2.59 1 95.31 201 GLU B N 1
ATOM 4615 C CA . GLU B 1 201 ? 29.172 20.141 -3.521 1 95.31 201 GLU B CA 1
ATOM 4616 C C . GLU B 1 201 ? 30.516 19.969 -4.203 1 95.31 201 GLU B C 1
ATOM 4618 O O . GLU B 1 201 ? 30.922 18.859 -4.531 1 95.31 201 GLU B O 1
ATOM 4623 N N . ALA B 1 202 ? 31.188 21.094 -4.359 1 94.94 202 ALA B N 1
ATOM 4624 C CA . ALA B 1 202 ? 32.5 21.062 -4.965 1 94.94 202 ALA B CA 1
ATOM 4625 C C . ALA B 1 202 ? 33.531 20.469 -4.008 1 94.94 202 ALA B C 1
ATOM 4627 O O . ALA B 1 202 ? 34.5 19.828 -4.438 1 94.94 202 ALA B O 1
ATOM 4628 N N . ALA B 1 203 ? 33.25 20.641 -2.766 1 94.94 203 ALA B N 1
ATOM 4629 C CA . ALA B 1 203 ? 34.219 20.188 -1.762 1 94.94 203 ALA B CA 1
ATOM 4630 C C . ALA B 1 203 ? 33.75 18.891 -1.101 1 94.94 203 ALA B C 1
ATOM 4632 O O . ALA B 1 203 ? 34.438 18.359 -0.212 1 94.94 203 ALA B O 1
ATOM 4633 N N . CYS B 1 204 ? 32.625 18.328 -1.452 1 95 204 CYS B N 1
ATOM 4634 C CA . CYS B 1 204 ? 32.062 17.156 -0.806 1 95 204 CYS B CA 1
ATOM 4635 C C . CYS B 1 204 ? 32.938 15.93 -1.021 1 95 204 CYS B C 1
ATOM 4637 O O . CYS B 1 204 ? 33.406 15.695 -2.131 1 95 204 CYS B O 1
ATOM 4639 N N . ALA B 1 205 ? 33.125 15.164 -0.088 1 94.19 205 ALA B N 1
ATOM 4640 C CA . ALA B 1 205 ? 34.031 14.016 -0.134 1 94.19 205 ALA B CA 1
ATOM 4641 C C . ALA B 1 205 ? 33.281 12.766 -0.61 1 94.19 205 ALA B C 1
ATOM 4643 O O . ALA B 1 205 ? 33.906 11.781 -1.011 1 94.19 205 ALA B O 1
ATOM 4644 N N . HIS B 1 206 ? 32.031 12.828 -0.672 1 93 206 HIS B N 1
ATOM 4645 C CA . HIS B 1 206 ? 31.234 11.617 -0.881 1 93 206 HIS B CA 1
ATOM 4646 C C . HIS B 1 206 ? 31.359 11.125 -2.316 1 93 206 HIS B C 1
ATOM 4648 O O . HIS B 1 206 ? 31.453 9.914 -2.555 1 93 206 HIS B O 1
ATOM 4654 N N . PRO B 1 207 ? 31.453 12.047 -3.254 1 93.56 207 PRO B N 1
ATOM 4655 C CA . PRO B 1 207 ? 31.625 11.578 -4.633 1 93.56 207 PRO B CA 1
ATOM 4656 C C . PRO B 1 207 ? 32.938 10.836 -4.844 1 93.56 207 PRO B C 1
ATOM 4658 O O . PRO B 1 207 ? 33.062 10.055 -5.789 1 93.56 207 PRO B O 1
ATOM 4661 N N . THR B 1 208 ? 33.906 11.062 -4.02 1 93.75 208 THR B N 1
ATOM 4662 C CA . THR B 1 208 ? 35.219 10.445 -4.18 1 93.75 208 THR B CA 1
ATOM 4663 C C . THR B 1 208 ? 35.312 9.164 -3.354 1 93.75 208 THR B C 1
ATOM 4665 O O . THR B 1 208 ? 36.281 8.414 -3.479 1 93.75 208 THR B O 1
ATOM 4668 N N . LYS B 1 209 ? 34.312 8.953 -2.572 1 93.75 209 LYS B N 1
ATOM 4669 C CA . LYS B 1 209 ? 34.312 7.719 -1.789 1 93.75 209 LYS B CA 1
ATOM 4670 C C . LYS B 1 209 ? 34.156 6.496 -2.688 1 93.75 209 LYS B C 1
ATOM 4672 O O . LYS B 1 209 ? 33.562 6.586 -3.77 1 93.75 209 LYS B O 1
ATOM 4677 N N . THR B 1 210 ? 34.688 5.414 -2.205 1 93.38 210 THR B N 1
ATOM 4678 C CA . THR B 1 210 ? 34.625 4.191 -2.998 1 93.38 210 THR B CA 1
ATOM 4679 C C . THR B 1 210 ? 33.281 3.488 -2.785 1 93.38 210 THR B C 1
ATOM 4681 O O . THR B 1 210 ? 32.594 3.734 -1.79 1 93.38 210 THR B O 1
ATOM 4684 N N . GLY B 1 211 ? 32.906 2.662 -3.691 1 92.12 211 GLY B N 1
ATOM 4685 C CA . GLY B 1 211 ? 31.703 1.86 -3.561 1 92.12 211 GLY B CA 1
ATOM 4686 C C . GLY B 1 211 ? 31.656 1.062 -2.271 1 92.12 211 GLY B C 1
ATOM 4687 O O . GLY B 1 211 ? 30.594 0.959 -1.641 1 92.12 211 GLY B O 1
ATOM 4688 N N . ASN B 1 212 ? 32.75 0.578 -1.932 1 91.81 212 ASN B N 1
ATOM 4689 C CA . ASN B 1 212 ? 32.812 -0.221 -0.713 1 91.81 212 ASN B CA 1
ATOM 4690 C C . ASN B 1 212 ? 32.469 0.604 0.519 1 91.81 212 ASN B C 1
ATOM 4692 O O . ASN B 1 212 ? 31.766 0.121 1.411 1 91.81 212 ASN B O 1
ATOM 4696 N N . GLU B 1 213 ? 32.906 1.78 0.503 1 91.38 213 GLU B N 1
ATOM 4697 C CA . GLU B 1 213 ? 32.594 2.668 1.624 1 91.38 213 GLU B CA 1
ATOM 4698 C C . GLU B 1 213 ? 31.125 3.018 1.679 1 91.38 213 GLU B C 1
ATOM 4700 O O . GLU B 1 213 ? 30.578 3.27 2.756 1 91.38 213 GLU B O 1
ATOM 4705 N N . LEU B 1 214 ? 30.516 2.988 0.575 1 91.44 214 LEU B N 1
ATOM 4706 C CA . LEU B 1 214 ? 29.141 3.432 0.467 1 91.44 214 LEU B CA 1
ATOM 4707 C C . LEU B 1 214 ? 28.172 2.281 0.735 1 91.44 214 LEU B C 1
ATOM 4709 O O . LEU B 1 214 ? 26.984 2.504 0.991 1 91.44 214 LEU B O 1
ATOM 4713 N N . MET B 1 215 ? 28.609 1.091 0.708 1 90.62 215 MET B N 1
ATOM 4714 C CA . MET B 1 215 ? 27.766 -0.099 0.809 1 90.62 215 MET B CA 1
ATOM 4715 C C . MET B 1 215 ? 26.969 -0.096 2.113 1 90.62 215 MET B C 1
ATOM 4717 O O . MET B 1 215 ? 25.781 -0.41 2.119 1 90.62 215 MET B O 1
ATOM 4721 N N . GLU B 1 216 ? 27.672 0.253 3.129 1 87.38 216 GLU B N 1
ATOM 4722 C CA . GLU B 1 216 ? 27 0.232 4.426 1 87.38 216 GLU B CA 1
ATOM 4723 C C . GLU B 1 216 ? 25.859 1.245 4.48 1 87.38 216 GLU B C 1
ATOM 4725 O O . GLU B 1 216 ? 24.766 0.938 4.969 1 87.38 216 GLU B O 1
ATOM 4730 N N . ILE B 1 217 ? 26.062 2.383 3.986 1 87.56 217 ILE B N 1
ATOM 4731 C CA . ILE B 1 217 ? 25.062 3.439 3.984 1 87.56 217 ILE B CA 1
ATOM 4732 C C . ILE B 1 217 ? 23.875 3.031 3.102 1 87.56 217 ILE B C 1
ATOM 4734 O O . ILE B 1 217 ? 22.719 3.24 3.465 1 87.56 217 ILE B O 1
ATOM 4738 N N . LEU B 1 218 ? 24.219 2.51 2.021 1 87.44 218 LEU B N 1
ATOM 4739 C CA . LEU B 1 218 ? 23.188 2.094 1.078 1 87.44 218 LEU B CA 1
ATOM 4740 C C . LEU B 1 218 ? 22.344 0.959 1.656 1 87.44 218 LEU B C 1
ATOM 4742 O O . LEU B 1 218 ? 21.141 0.908 1.443 1 87.44 218 LEU B O 1
ATOM 4746 N N . ASP B 1 219 ? 22.938 0.106 2.396 1 87.81 219 ASP B N 1
ATOM 4747 C CA . ASP B 1 219 ? 22.234 -1.006 3.023 1 87.81 219 ASP B CA 1
ATOM 4748 C C . ASP B 1 219 ? 21.188 -0.502 4.023 1 87.81 219 ASP B C 1
ATOM 4750 O O . ASP B 1 219 ? 20.094 -1.039 4.102 1 87.81 219 ASP B O 1
ATOM 4754 N N . GLU B 1 220 ? 21.578 0.435 4.734 1 87.25 220 GLU B N 1
ATOM 4755 C CA . GLU B 1 220 ? 20.641 1 5.707 1 87.25 220 GLU B CA 1
ATOM 4756 C C . GLU B 1 220 ? 19.422 1.613 5.012 1 87.25 220 GLU B C 1
ATOM 4758 O O . GLU B 1 220 ? 18.297 1.441 5.465 1 87.25 220 GLU B O 1
ATOM 4763 N N . MET B 1 221 ? 19.656 2.293 3.949 1 83.56 221 MET B N 1
ATOM 4764 C CA . MET B 1 221 ? 18.578 2.893 3.178 1 83.56 221 MET B CA 1
ATOM 4765 C C . MET B 1 221 ? 17.656 1.818 2.59 1 83.56 221 MET B C 1
ATOM 4767 O O . MET B 1 221 ? 16.438 1.966 2.59 1 83.56 221 MET B O 1
ATOM 4771 N N . ASP B 1 222 ? 18.219 0.782 2.195 1 85 222 ASP B N 1
ATOM 4772 C CA . ASP B 1 222 ? 17.469 -0.315 1.603 1 85 222 ASP B CA 1
ATOM 4773 C C . ASP B 1 222 ? 16.594 -1.009 2.646 1 85 222 ASP B C 1
ATOM 4775 O O . ASP B 1 222 ? 15.477 -1.432 2.348 1 85 222 ASP B O 1
ATOM 4779 N N . GLN B 1 223 ? 17.141 -1.135 3.771 1 87.62 223 GLN B N 1
ATOM 4780 C CA . GLN B 1 223 ? 16.391 -1.771 4.84 1 87.62 223 GLN B CA 1
ATOM 4781 C C . GLN B 1 223 ? 15.125 -0.971 5.168 1 87.62 223 GLN B C 1
ATOM 4783 O O . GLN B 1 223 ? 14.055 -1.546 5.383 1 87.62 223 GLN B O 1
ATOM 4788 N N . SER B 1 224 ? 15.234 0.279 5.156 1 86.25 224 SER B N 1
ATOM 4789 C CA . SER B 1 224 ? 14.086 1.138 5.422 1 86.25 224 SER B CA 1
ATOM 4790 C C . SER B 1 224 ? 13.023 0.999 4.328 1 86.25 224 SER B C 1
ATOM 4792 O O . SER B 1 224 ? 11.836 0.895 4.621 1 86.25 224 SER B O 1
ATOM 4794 N N . HIS B 1 225 ? 13.484 0.929 3.176 1 86.06 225 HIS B N 1
ATOM 4795 C CA . HIS B 1 225 ? 12.578 0.765 2.041 1 86.06 225 HIS B CA 1
ATOM 4796 C C . HIS B 1 225 ? 11.867 -0.582 2.096 1 86.06 225 HIS B C 1
ATOM 4798 O O . HIS B 1 225 ? 10.672 -0.669 1.8 1 86.06 225 HIS B O 1
ATOM 4804 N N . ARG B 1 226 ? 12.578 -1.521 2.461 1 89.31 226 ARG B N 1
ATOM 4805 C CA . ARG B 1 226 ? 12.008 -2.863 2.539 1 89.31 226 ARG B CA 1
ATOM 4806 C C . ARG B 1 226 ? 10.922 -2.936 3.604 1 89.31 226 ARG B C 1
ATOM 4808 O O . ARG B 1 226 ? 9.883 -3.564 3.393 1 89.31 226 ARG B O 1
ATOM 4815 N N . LYS B 1 227 ? 11.188 -2.322 4.625 1 90.31 227 LYS B N 1
ATOM 4816 C CA . LYS B 1 227 ? 10.195 -2.312 5.699 1 90.31 227 LYS B CA 1
ATOM 4817 C C . LYS B 1 227 ? 8.906 -1.626 5.254 1 90.31 227 LYS B C 1
ATOM 4819 O O . LYS B 1 227 ? 7.812 -2.107 5.543 1 90.31 227 LYS B O 1
ATOM 4824 N N . GLU B 1 228 ? 9.039 -0.561 4.59 1 88.06 228 GLU B N 1
ATOM 4825 C CA . GLU B 1 228 ? 7.883 0.164 4.082 1 88.06 228 GLU B CA 1
ATOM 4826 C C . GLU B 1 228 ? 7.105 -0.68 3.074 1 88.06 228 GLU B C 1
ATOM 4828 O O . GLU B 1 228 ? 5.871 -0.729 3.117 1 88.06 228 GLU B O 1
ATOM 4833 N N . MET B 1 229 ? 7.824 -1.355 2.312 1 89.38 229 MET B N 1
ATOM 4834 C CA . MET B 1 229 ? 7.191 -2.193 1.297 1 89.38 229 MET B CA 1
ATOM 4835 C C . MET B 1 229 ? 6.492 -3.387 1.937 1 89.38 229 MET B C 1
ATOM 4837 O O . MET B 1 229 ? 5.43 -3.809 1.475 1 89.38 229 MET B O 1
ATOM 4841 N N . GLN B 1 230 ? 7.105 -3.887 2.889 1 91.81 230 GLN B N 1
ATOM 4842 C CA . GLN B 1 230 ? 6.496 -5.008 3.596 1 91.81 230 GLN B CA 1
ATOM 4843 C C . GLN B 1 230 ? 5.156 -4.609 4.207 1 91.81 230 GLN B C 1
ATOM 4845 O O . GLN B 1 230 ? 4.199 -5.387 4.176 1 91.81 230 GLN B O 1
ATOM 4850 N N . LEU B 1 231 ? 5.164 -3.471 4.75 1 90.75 231 LEU B N 1
ATOM 4851 C CA . LEU B 1 231 ? 3.916 -2.967 5.312 1 90.75 231 LEU B CA 1
ATOM 4852 C C . LEU B 1 231 ? 2.836 -2.869 4.242 1 90.75 231 LEU B C 1
ATOM 4854 O O . LEU B 1 231 ? 1.719 -3.355 4.434 1 90.75 231 LEU B O 1
ATOM 4858 N N . TYR B 1 232 ? 3.154 -2.336 3.168 1 89.12 232 TYR B N 1
ATOM 4859 C CA . TYR B 1 232 ? 2.195 -2.131 2.086 1 89.12 232 TYR B CA 1
ATOM 4860 C C . TYR B 1 232 ? 1.74 -3.463 1.502 1 89.12 232 TYR B C 1
ATOM 4862 O O . TYR B 1 232 ? 0.554 -3.652 1.223 1 89.12 232 TYR B O 1
ATOM 4870 N N . ASN B 1 233 ? 2.674 -4.324 1.423 1 90.06 233 ASN B N 1
ATOM 4871 C CA . ASN B 1 233 ? 2.32 -5.656 0.946 1 90.06 233 ASN B CA 1
ATOM 4872 C C . ASN B 1 233 ? 1.375 -6.367 1.912 1 90.06 233 ASN B C 1
ATOM 4874 O O . ASN B 1 233 ? 0.469 -7.086 1.485 1 90.06 233 ASN B O 1
ATOM 4878 N N . SER B 1 234 ? 1.629 -6.176 3.111 1 91.31 234 SER B N 1
ATOM 4879 C CA . SER B 1 234 ? 0.76 -6.773 4.117 1 91.31 234 SER B CA 1
ATOM 4880 C C . SER B 1 234 ? -0.66 -6.227 4.02 1 91.31 234 SER B C 1
ATOM 4882 O O . SER B 1 234 ? -1.631 -6.977 4.141 1 91.31 234 SER B O 1
ATOM 4884 N N . ILE B 1 235 ? -0.74 -4.977 3.793 1 89.75 235 ILE B N 1
ATOM 4885 C CA . ILE B 1 235 ? -2.049 -4.344 3.668 1 89.75 235 ILE B CA 1
ATOM 4886 C C . ILE B 1 235 ? -2.783 -4.914 2.455 1 89.75 235 ILE B C 1
ATOM 4888 O O . ILE B 1 235 ? -3.963 -5.258 2.543 1 89.75 235 ILE B O 1
ATOM 4892 N N . PHE B 1 236 ? -2.062 -5.062 1.454 1 88.44 236 PHE B N 1
ATOM 4893 C CA . PHE B 1 236 ? -2.662 -5.605 0.241 1 88.44 236 PHE B CA 1
ATOM 4894 C C . PHE B 1 236 ? -3.117 -7.043 0.459 1 88.44 236 PHE B C 1
ATOM 4896 O O . PHE B 1 236 ? -4.191 -7.438 0.004 1 88.44 236 PHE B O 1
ATOM 4903 N N . SER B 1 237 ? -2.311 -7.734 1.106 1 89.94 237 SER B N 1
ATOM 4904 C CA . SER B 1 237 ? -2.666 -9.117 1.406 1 89.94 237 SER B CA 1
ATOM 4905 C C . SER B 1 237 ? -3.92 -9.195 2.27 1 89.94 237 SER B C 1
ATOM 4907 O O . SER B 1 237 ? -4.773 -10.062 2.061 1 89.94 237 SER B O 1
ATOM 4909 N N . LEU B 1 238 ? -4.012 -8.289 3.125 1 92.62 238 LEU B N 1
ATOM 4910 C CA . LEU B 1 238 ? -5.164 -8.258 4.02 1 92.62 238 LEU B CA 1
ATOM 4911 C C . LEU B 1 238 ? -6.441 -7.945 3.254 1 92.62 238 LEU B C 1
ATOM 4913 O O . LEU B 1 238 ? -7.508 -8.484 3.564 1 92.62 238 LEU B O 1
ATOM 4917 N N . LEU B 1 239 ? -6.352 -7.133 2.244 1 92.25 239 LEU B N 1
ATOM 4918 C CA . LEU B 1 239 ? -7.516 -6.734 1.46 1 92.25 239 LEU B CA 1
ATOM 4919 C C . LEU B 1 239 ? -8.078 -7.922 0.683 1 92.25 239 LEU B C 1
ATOM 4921 O O . LEU B 1 239 ? -9.211 -7.879 0.207 1 92.25 239 LEU B O 1
ATOM 4925 N N . SER B 1 240 ? -7.309 -8.984 0.584 1 90.81 240 SER B N 1
ATOM 4926 C CA . SER B 1 240 ? -7.742 -10.172 -0.145 1 90.81 240 SER B CA 1
ATOM 4927 C C . SER B 1 240 ? -8.25 -11.25 0.808 1 90.81 240 SER B C 1
ATOM 4929 O O . SER B 1 240 ? -8.594 -12.359 0.378 1 90.81 240 SER B O 1
ATOM 4931 N N . PHE B 1 241 ? -8.375 -10.984 2.051 1 91 241 PHE B N 1
ATOM 4932 C CA . PHE B 1 241 ? -8.859 -11.945 3.033 1 91 241 PHE B CA 1
ATOM 4933 C C . PHE B 1 241 ? -10.336 -12.25 2.811 1 91 241 PHE B C 1
ATOM 4935 O O . PHE B 1 241 ? -11.062 -11.438 2.232 1 91 241 PHE B O 1
ATOM 4942 N N . GLU B 1 242 ? -10.641 -13.305 3.32 1 89.88 242 GLU B N 1
ATOM 4943 C CA . GLU B 1 242 ? -12.023 -13.734 3.174 1 89.88 242 GLU B CA 1
ATOM 4944 C C . GLU B 1 242 ? -12.977 -12.828 3.955 1 89.88 242 GLU B C 1
ATOM 4946 O O . GLU B 1 242 ? -14 -12.391 3.426 1 89.88 242 GLU B O 1
ATOM 4951 N N . LYS B 1 243 ? -12.594 -12.648 5.223 1 93.38 243 LYS B N 1
ATOM 4952 C CA . LYS B 1 243 ? -13.461 -11.852 6.086 1 93.38 243 LYS B CA 1
ATOM 4953 C C . LYS B 1 243 ? -12.859 -10.469 6.336 1 93.38 243 LYS B C 1
ATOM 4955 O O . LYS B 1 243 ? -11.984 -10.312 7.184 1 93.38 243 LYS B O 1
ATOM 4960 N N . ILE B 1 244 ? -13.367 -9.57 5.613 1 94.31 244 ILE B N 1
ATOM 4961 C CA . ILE B 1 244 ? -12.93 -8.188 5.785 1 94.31 244 ILE B CA 1
ATOM 4962 C C . ILE B 1 244 ? -14.156 -7.289 5.953 1 94.31 244 ILE B C 1
ATOM 4964 O O . ILE B 1 244 ? -15.25 -7.625 5.5 1 94.31 244 ILE B O 1
ATOM 4968 N N . GLY B 1 245 ? -14.008 -6.27 6.688 1 94.75 245 GLY B N 1
ATOM 4969 C CA . GLY B 1 245 ? -15.047 -5.266 6.852 1 94.75 245 GLY B CA 1
ATOM 4970 C C . GLY B 1 245 ? -14.5 -3.893 7.199 1 94.75 245 GLY B C 1
ATOM 4971 O O . GLY B 1 245 ? -13.375 -3.771 7.688 1 94.75 245 GLY B O 1
ATOM 4972 N N . TYR B 1 246 ? -15.258 -2.961 6.738 1 94.06 246 TYR B N 1
ATOM 4973 C CA . TYR B 1 246 ? -14.891 -1.61 7.152 1 94.06 246 TYR B CA 1
ATOM 4974 C C . TYR B 1 246 ? -16.125 -0.807 7.543 1 94.06 246 TYR B C 1
ATOM 4976 O O . TYR B 1 246 ? -17.25 -1.163 7.176 1 94.06 246 TYR B O 1
ATOM 4984 N N . THR B 1 247 ? -15.938 0.192 8.383 1 95.19 247 THR B N 1
ATOM 4985 C CA . THR B 1 247 ? -17.031 1.059 8.805 1 95.19 247 THR B CA 1
ATOM 4986 C C . THR B 1 247 ? -16.516 2.422 9.242 1 95.19 247 THR B C 1
ATOM 4988 O O . THR B 1 247 ? -15.344 2.553 9.609 1 95.19 247 THR B O 1
ATOM 4991 N N . GLU B 1 248 ? -17.344 3.373 9.062 1 94.94 248 GLU B N 1
ATOM 4992 C CA . GLU B 1 248 ? -17.047 4.688 9.625 1 94.94 248 GLU B CA 1
ATOM 4993 C C . GLU B 1 248 ? -17.328 4.734 11.117 1 94.94 248 GLU B C 1
ATOM 4995 O O . GLU B 1 248 ? -18.391 4.293 11.562 1 94.94 248 GLU B O 1
ATOM 5000 N N . VAL B 1 249 ? -16.359 5.191 11.812 1 96.12 249 VAL B N 1
ATOM 5001 C CA . VAL B 1 249 ? -16.547 5.273 13.258 1 96.12 249 VAL B CA 1
ATOM 5002 C C . VAL B 1 249 ? -16.469 6.73 13.711 1 96.12 249 VAL B C 1
ATOM 5004 O O . VAL B 1 249 ? -15.68 7.512 13.164 1 96.12 249 VAL B O 1
ATOM 5007 N N . GLN B 1 250 ? -17.281 7.035 14.672 1 95.31 250 GLN B N 1
ATOM 5008 C CA . GLN B 1 250 ? -17.328 8.383 15.219 1 95.31 250 GLN B CA 1
ATOM 5009 C C . GLN B 1 250 ? -17.031 8.383 16.719 1 95.31 250 GLN B C 1
ATOM 5011 O O . GLN B 1 250 ? -17.781 7.781 17.5 1 95.31 250 GLN B O 1
ATOM 5016 N N . PHE B 1 251 ? -15.984 9.055 17.109 1 94.75 251 PHE B N 1
ATOM 5017 C CA . PHE B 1 251 ? -15.633 9.195 18.516 1 94.75 251 PHE B CA 1
ATOM 5018 C C . PHE B 1 251 ? -16.359 10.383 19.125 1 94.75 251 PHE B C 1
ATOM 5020 O O . PHE B 1 251 ? -16.281 11.508 18.625 1 94.75 251 PHE B O 1
ATOM 5027 N N . ARG B 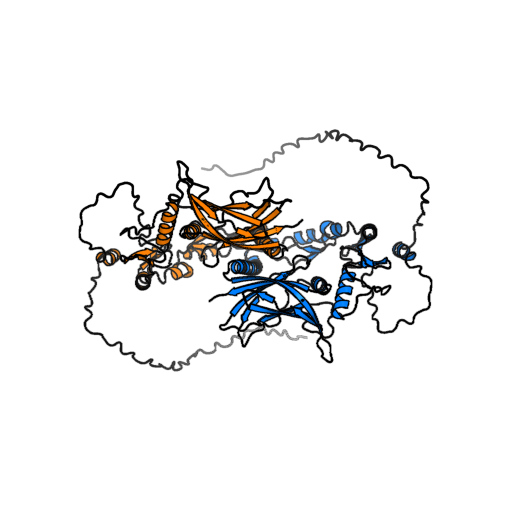1 252 ? -17.031 10.094 20.219 1 93.75 252 ARG B N 1
ATOM 5028 C CA . ARG B 1 252 ? -17.703 11.148 20.969 1 93.75 252 ARG B CA 1
ATOM 5029 C C . ARG B 1 252 ? -17 11.422 22.281 1 93.75 252 ARG B C 1
ATOM 5031 O O . ARG B 1 252 ? -16.516 10.5 22.938 1 93.75 252 ARG B O 1
ATOM 5038 N N . PRO B 1 253 ? -16.922 12.648 22.609 1 90.88 253 PRO B N 1
ATOM 5039 C CA . PRO B 1 253 ? -16.219 13.008 23.844 1 90.88 253 PRO B CA 1
ATOM 5040 C C . PRO B 1 253 ? -17.062 12.758 25.094 1 90.88 253 PRO B C 1
ATOM 5042 O O . PRO B 1 253 ? -18.281 12.992 25.094 1 90.88 253 PRO B O 1
ATOM 5045 N N . TYR B 1 254 ? -16.391 12.141 26.078 1 88.25 254 TYR B N 1
ATOM 5046 C CA . TYR B 1 254 ? -17 11.938 27.391 1 88.25 254 TYR B CA 1
ATOM 5047 C C . TYR B 1 254 ? -16.047 12.367 28.5 1 88.25 254 TYR B C 1
ATOM 5049 O O . TYR B 1 254 ? -14.844 12.562 28.25 1 88.25 254 TYR B O 1
ATOM 5057 N N . ARG B 1 255 ? -16.641 12.602 29.703 1 86.62 255 ARG B N 1
ATOM 5058 C CA . ARG B 1 255 ? -15.82 12.969 30.859 1 86.62 255 ARG B CA 1
ATOM 5059 C C . ARG B 1 255 ? -16.094 12.031 32.031 1 86.62 255 ARG B C 1
ATOM 5061 O O . ARG B 1 255 ? -17.234 11.617 32.25 1 86.62 255 ARG B O 1
ATOM 5068 N N . THR B 1 256 ? -14.984 11.703 32.656 1 82.56 256 THR B N 1
ATOM 5069 C CA . THR B 1 256 ? -15.125 10.836 33.812 1 82.56 256 THR B CA 1
ATOM 5070 C C . THR B 1 256 ? -15.711 11.602 35 1 82.56 256 THR B C 1
ATOM 5072 O O . THR B 1 256 ? -15.602 12.828 35.062 1 82.56 256 THR B O 1
ATOM 5075 N N . ASP B 1 257 ? -16.453 10.93 35.875 1 80.88 257 ASP B N 1
ATOM 5076 C CA . ASP B 1 257 ? -17.047 11.516 37.062 1 80.88 257 ASP B CA 1
ATOM 5077 C C . ASP B 1 257 ? -16.062 11.539 38.219 1 80.88 257 ASP B C 1
ATOM 5079 O O . ASP B 1 257 ? -16.469 11.609 39.406 1 80.88 257 ASP B O 1
ATOM 5083 N N . ASP B 1 258 ? -14.867 11.508 37.906 1 74.81 258 ASP B N 1
ATOM 5084 C CA . ASP B 1 258 ? -13.836 11.5 38.938 1 74.81 258 ASP B CA 1
ATOM 5085 C C . ASP B 1 258 ? -13.594 12.914 39.469 1 74.81 258 ASP B C 1
ATOM 5087 O O . ASP B 1 258 ? -14.125 13.891 38.938 1 74.81 258 ASP B O 1
ATOM 5091 N N . PHE B 1 259 ? -12.898 12.969 40.688 1 71.25 259 PHE B N 1
ATOM 5092 C CA . PHE B 1 259 ? -12.516 14.25 41.25 1 71.25 259 PHE B CA 1
ATOM 5093 C C . PHE B 1 259 ? -11.789 15.109 40.219 1 71.25 259 PHE B C 1
ATOM 5095 O O . PHE B 1 259 ? -12.047 16.312 40.125 1 71.25 259 PHE B O 1
ATOM 5102 N N . ILE B 1 260 ? -10.945 14.352 39.438 1 72.31 260 ILE B N 1
ATOM 5103 C CA . ILE B 1 260 ? -10.305 15.016 38.312 1 72.31 260 ILE B CA 1
ATOM 5104 C C . ILE B 1 260 ? -10.961 14.562 37.031 1 72.31 260 ILE B C 1
ATOM 5106 O O . ILE B 1 260 ? -10.859 13.391 36.656 1 72.31 260 ILE B O 1
ATOM 5110 N N . THR B 1 261 ? -11.703 15.438 36.5 1 76.12 261 THR B N 1
ATOM 5111 C CA . THR B 1 261 ? -12.422 15.125 35.281 1 76.12 261 THR B CA 1
ATOM 5112 C C . THR B 1 261 ? -11.453 14.922 34.125 1 76.12 261 THR B C 1
ATOM 5114 O O . THR B 1 261 ? -10.531 15.719 33.938 1 76.12 261 THR B O 1
ATOM 5117 N N . ARG B 1 262 ? -11.547 13.719 33.625 1 79.88 262 ARG B N 1
ATOM 5118 C CA . ARG B 1 262 ? -10.703 13.414 32.469 1 79.88 262 ARG B CA 1
ATOM 5119 C C . ARG B 1 262 ? -11.547 13.219 31.203 1 79.88 262 ARG B C 1
ATOM 5121 O O . ARG B 1 262 ? -12.617 12.617 31.25 1 79.88 262 ARG B O 1
ATOM 5128 N N . LEU B 1 263 ? -10.945 13.844 30.125 1 85 263 LEU B N 1
ATOM 5129 C CA . LEU B 1 263 ? -11.617 13.727 28.844 1 85 263 LEU B CA 1
ATOM 5130 C C . LEU B 1 263 ? -11.234 12.43 28.141 1 85 263 LEU B C 1
ATOM 5132 O O . LEU B 1 263 ? -10.062 12.047 28.141 1 85 263 LEU B O 1
ATOM 5136 N N . TYR B 1 264 ? -12.203 11.68 27.734 1 88.62 264 TYR B N 1
ATOM 5137 C CA . TYR B 1 264 ? -11.945 10.508 26.906 1 88.62 264 TYR B CA 1
ATOM 5138 C C . TYR B 1 264 ? -12.977 10.398 25.781 1 88.62 264 TYR B C 1
ATOM 5140 O O . TYR B 1 264 ? -14.023 11.062 25.828 1 88.62 264 TYR B O 1
ATOM 5148 N N . TYR B 1 265 ? -12.594 9.773 24.734 1 93.06 265 TYR B N 1
ATOM 5149 C CA . TYR B 1 265 ? -13.484 9.586 23.594 1 93.06 265 TYR B CA 1
ATOM 5150 C C . TYR B 1 265 ? -13.938 8.133 23.484 1 93.06 265 TYR B C 1
ATOM 5152 O O . TYR B 1 265 ? -13.188 7.215 23.828 1 93.06 265 TYR B O 1
ATOM 5160 N N . GLU B 1 266 ? -15.148 7.977 23.016 1 96.19 266 GLU B N 1
ATOM 5161 C CA . GLU B 1 266 ? -15.695 6.633 22.844 1 96.19 266 GLU B CA 1
ATOM 5162 C C . GLU B 1 266 ? -16.703 6.598 21.703 1 96.19 266 GLU B C 1
ATOM 5164 O O . GLU B 1 266 ? -17.484 7.535 21.516 1 96.19 266 GLU B O 1
ATOM 5169 N N . THR B 1 267 ? -16.641 5.5 20.938 1 97.25 267 THR B N 1
ATOM 5170 C CA . THR B 1 267 ? -17.625 5.332 19.875 1 97.25 267 THR B CA 1
ATOM 5171 C C . THR B 1 267 ? -18.859 4.59 20.391 1 97.25 267 THR B C 1
ATOM 5173 O O . THR B 1 267 ? -18.781 3.83 21.359 1 97.25 267 THR B O 1
ATOM 5176 N N . PRO B 1 268 ? -20.031 4.945 19.734 1 96.62 268 PRO B N 1
ATOM 5177 C CA . PRO B 1 268 ? -21.125 4.004 19.969 1 96.62 268 PRO B CA 1
ATOM 5178 C C . PRO B 1 268 ? -20.797 2.59 19.5 1 96.62 268 PRO B C 1
ATOM 5180 O O . PRO B 1 268 ? -19.828 2.387 18.766 1 96.62 268 PRO B O 1
ATOM 5183 N N . ARG B 1 269 ? -21.609 1.695 20 1 97.5 269 ARG B N 1
ATOM 5184 C CA . ARG B 1 269 ? -21.422 0.319 19.562 1 97.5 269 ARG B CA 1
ATOM 5185 C C . ARG B 1 269 ? -21.656 0.195 18.047 1 97.5 269 ARG B C 1
ATOM 5187 O O . ARG B 1 269 ? -22.578 0.823 17.516 1 97.5 269 ARG B O 1
ATOM 5194 N N . PHE B 1 270 ? -20.812 -0.437 17.406 1 96.94 270 PHE B N 1
ATOM 5195 C CA . PHE B 1 270 ? -20.969 -0.682 15.984 1 96.94 270 PHE B CA 1
ATOM 5196 C C . PHE B 1 270 ? -20.734 -2.148 15.656 1 96.94 270 PHE B C 1
ATOM 5198 O O . PHE B 1 270 ? -20.141 -2.877 16.453 1 96.94 270 PHE B O 1
ATOM 5205 N N . THR B 1 271 ? -21.219 -2.607 14.492 1 97.06 271 THR B N 1
ATOM 5206 C CA . THR B 1 271 ? -21.125 -4.012 14.109 1 97.06 271 THR B CA 1
ATOM 5207 C C . THR B 1 271 ? -20.281 -4.172 12.852 1 97.06 271 THR B C 1
ATOM 5209 O O . THR B 1 271 ? -20.531 -3.506 11.844 1 97.06 271 THR B O 1
ATOM 5212 N N . VAL B 1 272 ? -19.281 -4.938 12.977 1 96.56 272 VAL B N 1
ATOM 5213 C CA . VAL B 1 272 ? -18.438 -5.32 11.852 1 96.56 272 VAL B CA 1
ATOM 5214 C C . VAL B 1 272 ? -18.094 -6.809 11.945 1 96.56 272 VAL B C 1
ATOM 5216 O O . VAL B 1 272 ? -17.734 -7.309 13.016 1 96.56 272 VAL B O 1
ATOM 5219 N N . LEU B 1 273 ? -18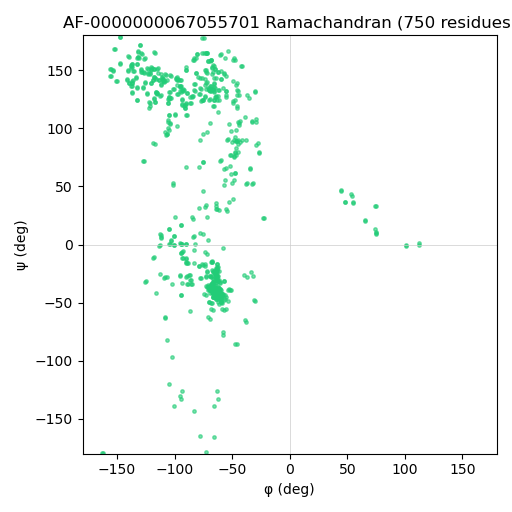.156 -7.57 10.82 1 95.19 273 LEU B N 1
ATOM 5220 C CA . LEU B 1 273 ? -17.875 -9 10.758 1 95.19 273 LEU B CA 1
ATOM 5221 C C . LEU B 1 273 ? -18.734 -9.766 11.766 1 95.19 273 LEU B C 1
ATOM 5223 O O . LEU B 1 273 ? -18.234 -10.633 12.477 1 95.19 273 LEU B O 1
ATOM 5227 N N . ASN B 1 274 ? -19.922 -9.312 11.93 1 94.06 274 ASN B N 1
ATOM 5228 C CA . ASN B 1 274 ? -20.938 -9.938 12.766 1 94.06 274 ASN B CA 1
ATOM 5229 C C . ASN B 1 274 ? -20.562 -9.914 14.242 1 94.06 274 ASN B C 1
ATOM 5231 O O . ASN B 1 274 ? -20.953 -10.797 15.008 1 94.06 274 ASN B O 1
ATOM 5235 N N . GLN B 1 275 ? -19.688 -9.062 14.617 1 96.44 275 GLN B N 1
ATOM 5236 C CA . GLN B 1 275 ? -19.297 -8.828 16 1 96.44 275 GLN B CA 1
ATOM 5237 C C . GLN B 1 275 ? -19.562 -7.375 16.406 1 96.44 275 GLN B C 1
ATOM 5239 O O . GLN B 1 275 ? -19.547 -6.48 15.555 1 96.44 275 GLN B O 1
ATOM 5244 N N . THR B 1 276 ? -19.812 -7.18 17.625 1 97.88 276 THR B N 1
ATOM 5245 C CA . THR B 1 276 ? -20.062 -5.84 18.156 1 97.88 276 THR B CA 1
ATOM 5246 C C . THR B 1 276 ? -18.781 -5.273 18.781 1 97.88 276 THR B C 1
ATOM 5248 O O . THR B 1 276 ? -18.141 -5.938 19.594 1 97.88 276 THR B O 1
ATOM 5251 N N . TRP B 1 277 ? -18.484 -4.066 18.344 1 98.12 277 TRP B N 1
ATOM 5252 C CA . TRP B 1 277 ? -17.234 -3.463 18.766 1 98.12 277 TRP B CA 1
ATOM 5253 C C . TRP B 1 277 ? -17.469 -2.092 19.391 1 98.12 277 TRP B C 1
ATOM 5255 O O . TRP B 1 277 ? -18.531 -1.499 19.219 1 98.12 277 TRP B O 1
ATOM 5265 N N . VAL B 1 278 ? -16.469 -1.63 20.172 1 98.38 278 VAL B N 1
ATOM 5266 C CA . VAL B 1 278 ? -16.391 -0.263 20.672 1 98.38 278 VAL B CA 1
ATOM 5267 C C . VAL B 1 278 ? -14.945 0.229 20.609 1 98.38 278 VAL B C 1
ATOM 5269 O O . VAL B 1 278 ? -14.016 -0.536 20.859 1 98.38 278 VAL B O 1
ATOM 5272 N N . LEU B 1 279 ? -14.836 1.472 20.203 1 98.06 279 LEU B N 1
ATOM 5273 C CA . LEU B 1 279 ? -13.516 2.096 20.234 1 98.06 279 LEU B CA 1
ATOM 5274 C C . LEU B 1 279 ? -13.453 3.174 21.312 1 98.06 279 LEU B C 1
ATOM 5276 O O . LEU B 1 279 ? -14.406 3.928 21.5 1 98.06 279 LEU B O 1
ATOM 5280 N N . LYS B 1 280 ? -12.32 3.197 21.953 1 96.56 280 LYS B N 1
ATOM 5281 C CA . LYS B 1 280 ? -12.039 4.25 22.922 1 96.56 280 LYS B CA 1
ATOM 5282 C C . LYS B 1 280 ? -10.758 4.996 22.562 1 96.56 280 LYS B C 1
ATOM 5284 O O . LYS B 1 280 ? -9.844 4.426 21.969 1 96.56 280 LYS B O 1
ATOM 5289 N N . ALA B 1 281 ? -10.727 6.242 22.875 1 94.69 281 ALA B N 1
ATOM 5290 C CA . ALA B 1 281 ? -9.531 7.047 22.594 1 94.69 281 ALA B CA 1
ATOM 5291 C C . ALA B 1 281 ? -9.25 8.016 23.734 1 94.69 281 ALA B C 1
ATOM 5293 O O . ALA B 1 281 ? -10.164 8.414 24.469 1 94.69 281 ALA B O 1
ATOM 5294 N N . ARG B 1 282 ? -8.039 8.305 23.906 1 91.5 282 ARG B N 1
ATOM 5295 C CA . ARG B 1 282 ? -7.617 9.25 24.938 1 91.5 282 ARG B CA 1
ATOM 5296 C C . ARG B 1 282 ? -6.562 10.211 24.391 1 91.5 282 ARG B C 1
ATOM 5298 O O . ARG B 1 282 ? -5.812 9.859 23.469 1 91.5 282 ARG B O 1
ATOM 5305 N N . VAL B 1 283 ? -6.609 11.398 24.953 1 87.19 283 VAL B N 1
ATOM 5306 C CA . VAL B 1 283 ? -5.645 12.422 24.562 1 87.19 283 VAL B CA 1
ATOM 5307 C C . VAL B 1 283 ? -4.461 12.414 25.531 1 87.19 283 VAL B C 1
ATOM 5309 O O . VAL B 1 283 ? -4.645 12.375 26.75 1 87.19 283 VAL B O 1
ATOM 5312 N N . ASN B 1 284 ? -3.262 12.508 25.016 1 76.75 284 ASN B N 1
ATOM 5313 C CA . ASN B 1 284 ? -2.021 12.57 25.797 1 76.75 284 ASN B CA 1
ATOM 5314 C C . ASN B 1 284 ? -2.014 11.539 26.922 1 76.75 284 ASN B C 1
ATOM 5316 O O . ASN B 1 284 ? -1.677 11.859 28.062 1 76.75 284 ASN B O 1
ATOM 5320 N N . ASP B 1 285 ? -2.395 10.359 26.562 1 68.12 285 ASP B N 1
ATOM 5321 C CA . ASP B 1 285 ? -2.379 9.258 27.516 1 68.12 285 ASP B CA 1
ATOM 5322 C C . ASP B 1 285 ? -3.039 9.656 28.828 1 68.12 285 ASP B C 1
ATOM 5324 O O . ASP B 1 285 ? -2.479 9.43 29.906 1 68.12 285 ASP B O 1
ATOM 5328 N N . SER B 1 286 ? -4.047 10.43 28.688 1 66.44 286 SER B N 1
ATOM 5329 C CA . SER B 1 286 ? -4.949 10.781 29.781 1 66.44 286 SER B CA 1
ATOM 5330 C C . SER B 1 286 ? -4.305 11.781 30.734 1 66.44 286 SER B C 1
ATOM 5332 O O . SER B 1 286 ? -4.52 11.727 31.953 1 66.44 286 SER B O 1
ATOM 5334 N N . GLU B 1 287 ? -3.523 12.555 30.078 1 68.44 287 GLU B N 1
ATOM 5335 C CA . GLU B 1 287 ? -2.998 13.664 30.875 1 68.44 287 GLU B CA 1
ATOM 5336 C C . GLU B 1 287 ? -4.125 14.531 31.422 1 68.44 287 GLU B C 1
ATOM 5338 O O . GLU B 1 287 ? -5.16 14.695 30.766 1 68.44 287 GLU B O 1
ATOM 5343 N N . ARG B 1 288 ? -4 15.008 32.594 1 66.5 288 ARG B N 1
ATOM 5344 C CA . ARG B 1 288 ? -5.031 15.781 33.281 1 66.5 288 ARG B CA 1
ATOM 5345 C C . ARG B 1 288 ? -5.395 17.031 32.5 1 66.5 288 ARG B C 1
ATOM 5347 O O . ARG B 1 288 ? -6.574 17.375 32.406 1 66.5 288 ARG B O 1
ATOM 5354 N N . ASN B 1 289 ? -4.332 17.688 32 1 63.56 289 ASN B N 1
ATOM 5355 C CA . ASN B 1 289 ? -4.586 18.938 31.297 1 63.56 289 ASN B CA 1
ATOM 5356 C C . ASN B 1 289 ? -3.949 18.938 29.922 1 63.56 289 ASN B C 1
ATOM 5358 O O . ASN B 1 289 ? -2.963 19.625 29.672 1 63.56 289 ASN B O 1
ATOM 5362 N N . PRO B 1 290 ? -4.551 18.156 29.094 1 68.31 290 PRO B N 1
ATOM 5363 C CA . PRO B 1 290 ? -3.969 18.094 27.75 1 68.31 290 PRO B CA 1
ATOM 5364 C C . PRO B 1 290 ? -4.02 19.438 27.016 1 68.31 290 PRO B C 1
ATOM 5366 O O . PRO B 1 290 ? -3.271 19.656 26.062 1 68.31 290 PRO B O 1
ATOM 5369 N N . ASN B 1 291 ? -4.953 20.297 27.469 1 66.75 291 ASN B N 1
ATOM 5370 C CA . ASN B 1 291 ? -5.082 21.609 26.844 1 66.75 291 ASN B CA 1
ATOM 5371 C C . ASN B 1 291 ? -3.818 22.453 27.031 1 66.75 291 ASN B C 1
ATOM 5373 O O . ASN B 1 291 ? -3.586 23.406 26.297 1 66.75 291 ASN B O 1
ATOM 5377 N N . LEU B 1 292 ? -3.078 21.969 27.984 1 59.25 292 LEU B N 1
ATOM 5378 C CA . LEU B 1 292 ? -1.87 22.734 28.281 1 59.25 292 LEU B CA 1
ATOM 5379 C C . LEU B 1 292 ? -0.681 22.203 27.5 1 59.25 292 LEU B C 1
ATOM 5381 O O . LEU B 1 292 ? 0.382 22.828 27.469 1 59.25 292 LEU B O 1
ATOM 5385 N N . SER B 1 293 ? -0.927 21.141 26.844 1 67.06 293 SER B N 1
ATOM 5386 C CA . SER B 1 293 ? 0.177 20.516 26.109 1 67.06 293 SER B CA 1
ATOM 5387 C C . SER B 1 293 ? 0.23 21.016 24.672 1 67.06 293 SER B C 1
ATOM 5389 O O . SER B 1 293 ? -0.81 21.234 24.047 1 67.06 293 SER B O 1
ATOM 5391 N N . CYS B 1 294 ? 1.459 21.375 24.234 1 66.12 294 CYS B N 1
ATOM 5392 C CA . CYS B 1 294 ? 1.655 21.812 22.859 1 66.12 294 CYS B CA 1
ATOM 5393 C C . CYS B 1 294 ? 1.681 20.625 21.906 1 66.12 294 CYS B C 1
ATOM 5395 O O . CYS B 1 294 ? 1.364 20.75 20.719 1 66.12 294 CYS B O 1
ATOM 5397 N N . LYS B 1 295 ? 2.125 19.516 22.5 1 78.19 295 LYS B N 1
ATOM 5398 C CA . LYS B 1 295 ? 2.197 18.312 21.688 1 78.19 295 LYS B CA 1
ATOM 5399 C C . LYS B 1 295 ? 1.112 17.312 22.078 1 78.19 295 LYS B C 1
ATOM 5401 O O . LYS B 1 295 ? 1.221 16.641 23.109 1 78.19 295 LYS B O 1
ATOM 5406 N N . ARG B 1 296 ? 0.053 17.391 21.312 1 81.06 296 ARG B N 1
ATOM 5407 C CA . ARG B 1 296 ? -1.072 16.5 21.609 1 81.06 296 ARG B CA 1
ATOM 5408 C C . ARG B 1 296 ? -1.02 15.242 20.766 1 81.06 296 ARG B C 1
ATOM 5410 O O . ARG B 1 296 ? -0.651 15.297 19.578 1 81.06 296 ARG B O 1
ATOM 5417 N N . THR B 1 297 ? -1.185 14.172 21.438 1 86.75 297 THR B N 1
ATOM 5418 C CA . THR B 1 297 ? -1.258 12.875 20.766 1 86.75 297 THR B CA 1
ATOM 5419 C C . THR B 1 297 ? -2.561 12.164 21.125 1 86.75 297 THR B C 1
ATOM 5421 O O . THR B 1 297 ? -3.186 12.461 22.141 1 86.75 297 THR B O 1
ATOM 5424 N N . LEU B 1 298 ? -2.99 11.352 20.234 1 90.81 298 LEU B N 1
ATOM 5425 C CA . LEU B 1 298 ? -4.199 10.555 20.438 1 90.81 298 LEU B CA 1
ATOM 5426 C C . LEU B 1 298 ? -3.875 9.07 20.453 1 90.81 298 LEU B C 1
ATOM 5428 O O . LEU B 1 298 ? -3.072 8.594 19.656 1 90.81 298 LEU B O 1
ATOM 5432 N N . SER B 1 299 ? -4.34 8.375 21.422 1 94 299 SER B N 1
ATOM 5433 C CA . SER B 1 299 ? -4.242 6.918 21.5 1 94 299 SER B CA 1
ATOM 5434 C C . SER B 1 299 ? -5.621 6.273 21.516 1 94 299 SER B C 1
ATOM 5436 O O . SER B 1 299 ? -6.605 6.906 21.906 1 94 299 SER B O 1
ATOM 5438 N N . PHE B 1 300 ? -5.695 5.043 21 1 96.19 300 PHE B N 1
ATOM 5439 C CA . PHE B 1 300 ? -7.008 4.41 20.953 1 96.19 300 PHE B CA 1
ATOM 5440 C C . PHE B 1 300 ? -6.91 2.93 21.312 1 96.19 300 PHE B C 1
ATOM 5442 O O . PHE B 1 300 ? -5.812 2.371 21.375 1 96.19 300 PHE B O 1
ATOM 5449 N N . GLN B 1 301 ? -8.023 2.334 21.672 1 97.06 301 GLN B N 1
ATOM 5450 C CA . GLN B 1 301 ? -8.164 0.918 21.984 1 97.06 301 GLN B CA 1
ATOM 5451 C C . GLN B 1 301 ? -9.43 0.337 21.344 1 97.06 301 GLN B C 1
ATOM 5453 O O . GLN B 1 301 ? -10.445 1.023 21.234 1 97.06 301 GLN B O 1
ATOM 5458 N N . LEU B 1 302 ? -9.305 -0.872 20.875 1 97.94 302 LEU B N 1
ATOM 5459 C CA . LEU B 1 302 ? -10.43 -1.598 20.297 1 97.94 302 LEU B CA 1
ATOM 5460 C C . LEU B 1 302 ? -10.969 -2.643 21.266 1 97.94 302 LEU B C 1
ATOM 5462 O O . LEU B 1 302 ? -10.203 -3.436 21.812 1 97.94 302 LEU B O 1
ATOM 5466 N N . LEU B 1 303 ? -12.25 -2.561 21.5 1 98.25 303 LEU B N 1
ATOM 5467 C CA . LEU B 1 303 ? -12.891 -3.471 22.438 1 98.25 303 LEU B CA 1
ATOM 5468 C C . LEU B 1 303 ? -13.906 -4.359 21.734 1 98.25 303 LEU B C 1
ATOM 5470 O O . LEU B 1 303 ? -14.734 -3.871 20.953 1 98.25 303 LEU B O 1
ATOM 5474 N N . LEU B 1 304 ? -13.812 -5.633 22 1 98.12 304 LEU B N 1
ATOM 5475 C CA . LEU B 1 304 ? -14.812 -6.586 21.547 1 98.12 304 LEU B CA 1
ATOM 5476 C C . LEU B 1 304 ? -15.906 -6.77 22.594 1 98.12 304 LEU B C 1
ATOM 5478 O O . LEU B 1 304 ? -15.633 -7.238 23.703 1 98.12 304 LEU B O 1
ATOM 5482 N N . LYS B 1 305 ? -17.109 -6.43 22.25 1 97.69 305 LYS B N 1
ATOM 5483 C CA . LYS B 1 305 ? -18.219 -6.504 23.203 1 97.69 305 LYS B CA 1
ATOM 5484 C C . LYS B 1 305 ? -18.969 -7.824 23.062 1 97.69 305 LYS B C 1
ATOM 5486 O O . LYS B 1 305 ? -19.562 -8.312 24.031 1 97.69 305 LYS B O 1
ATOM 5491 N N . SER B 1 306 ? -18.922 -8.406 21.859 1 96.06 306 SER B N 1
ATOM 5492 C CA . SER B 1 306 ? -19.578 -9.68 21.625 1 96.06 306 SER B CA 1
ATOM 5493 C C . SER B 1 306 ? -18.844 -10.828 22.297 1 96.06 306 SER B C 1
ATOM 5495 O O . SER B 1 306 ? -17.625 -10.766 22.469 1 96.06 306 SER B O 1
ATOM 5497 N N . LYS B 1 307 ? -19.641 -11.805 22.719 1 95.69 307 LYS B N 1
ATOM 5498 C CA . LYS B 1 307 ? -19.031 -13.023 23.234 1 95.69 307 LYS B CA 1
ATOM 5499 C C . LYS B 1 307 ? -18.641 -13.969 22.094 1 95.69 307 LYS B C 1
ATOM 5501 O O . LYS B 1 307 ? -19.375 -14.109 21.125 1 95.69 307 LYS B O 1
ATOM 5506 N N . VAL B 1 308 ? -17.5 -14.516 22.266 1 93.5 308 VAL B N 1
ATOM 5507 C CA . VAL B 1 308 ? -17.016 -15.375 21.188 1 93.5 308 VAL B CA 1
ATOM 5508 C C . VAL B 1 308 ? -16.766 -16.781 21.719 1 93.5 308 VAL B C 1
ATOM 5510 O O . VAL B 1 308 ? -16.422 -16.953 22.891 1 93.5 308 VAL B O 1
ATOM 5513 N N . THR B 1 309 ? -17 -17.766 20.875 1 93 309 THR B N 1
ATOM 5514 C CA . THR B 1 309 ? -16.828 -19.172 21.25 1 93 309 THR B CA 1
ATOM 5515 C C . THR B 1 309 ? -15.383 -19.609 21.047 1 93 309 THR B C 1
ATOM 5517 O O . THR B 1 309 ? -14.922 -20.547 21.703 1 93 309 THR B O 1
ATOM 5520 N N . ALA B 1 310 ? -14.68 -19.078 20.141 1 93.88 310 ALA B N 1
ATOM 5521 C CA . ALA B 1 310 ? -13.281 -19.359 19.844 1 93.88 310 ALA B CA 1
ATOM 5522 C C . ALA B 1 310 ? -12.484 -18.078 19.688 1 93.88 310 ALA B C 1
ATOM 5524 O O . ALA B 1 310 ? -13.055 -17.016 19.438 1 93.88 310 ALA B O 1
ATOM 5525 N N . PRO B 1 311 ? -11.195 -18.234 19.938 1 95.25 311 PRO B N 1
ATOM 5526 C CA . PRO B 1 311 ? -10.367 -17.031 19.781 1 95.25 311 PRO B CA 1
ATOM 5527 C C . PRO B 1 311 ? -10.5 -16.406 18.391 1 95.25 311 PRO B C 1
ATOM 5529 O O . PRO B 1 311 ? -10.516 -17.109 17.391 1 95.25 311 PRO B O 1
ATOM 5532 N N . LEU B 1 312 ? -10.703 -15.109 18.453 1 95.44 312 LEU B N 1
ATOM 5533 C CA . LEU B 1 312 ? -10.867 -14.336 17.219 1 95.44 312 LEU B CA 1
ATOM 5534 C C . LEU B 1 312 ? -9.594 -13.555 16.906 1 95.44 312 LEU B C 1
ATOM 5536 O O . LEU B 1 312 ? -9.32 -12.531 17.531 1 95.44 312 LEU B O 1
ATOM 5540 N N . GLU B 1 313 ? -8.836 -14.023 15.938 1 96.44 313 GLU B N 1
ATOM 5541 C CA . GLU B 1 313 ? -7.621 -13.328 15.508 1 96.44 313 GLU B CA 1
ATOM 5542 C C . GLU B 1 313 ? -7.934 -12.273 14.453 1 96.44 313 GLU B C 1
ATOM 5544 O O . GLU B 1 313 ? -8.461 -12.586 13.391 1 96.44 313 GLU B O 1
ATOM 5549 N N . CYS B 1 314 ? -7.539 -11 14.828 1 96.38 314 CYS B N 1
ATOM 5550 C CA . CYS B 1 314 ? -7.914 -9.906 13.938 1 96.38 314 CYS B CA 1
ATOM 5551 C C . CYS B 1 314 ? -6.734 -8.984 13.68 1 96.38 314 CYS B C 1
ATOM 5553 O O . CYS B 1 314 ? -5.859 -8.828 14.539 1 96.38 314 CYS B O 1
ATOM 5555 N N . SER B 1 315 ? -6.684 -8.508 12.484 1 96.81 315 SER B N 1
ATOM 5556 C CA . SER B 1 315 ? -5.887 -7.336 12.141 1 96.81 315 SER B CA 1
ATOM 5557 C C . SER B 1 315 ? -6.777 -6.141 11.82 1 96.81 315 SER B C 1
ATOM 5559 O O . SER B 1 315 ? -7.875 -6.301 11.281 1 96.81 315 SER B O 1
ATOM 5561 N N . PHE B 1 316 ? -6.359 -4.941 12.234 1 96.75 316 PHE B N 1
ATOM 5562 C CA . PHE B 1 316 ? -7.203 -3.785 11.953 1 96.75 316 PHE B CA 1
ATOM 5563 C C . PHE B 1 316 ? -6.359 -2.539 11.719 1 96.75 316 PHE B C 1
ATOM 5565 O O . PHE B 1 316 ? -5.191 -2.494 12.117 1 96.75 316 PHE B O 1
ATOM 5572 N N . LEU B 1 317 ? -6.895 -1.621 11.023 1 94.38 317 LEU B N 1
ATOM 5573 C CA . LEU B 1 317 ? -6.25 -0.345 10.734 1 94.38 317 LEU B CA 1
ATOM 5574 C C . LEU B 1 317 ? -7.262 0.796 10.773 1 94.38 317 LEU B C 1
ATOM 5576 O O . LEU B 1 317 ? -8.422 0.618 10.391 1 94.38 317 LEU B O 1
ATOM 5580 N N . LEU B 1 318 ? -6.812 1.928 11.297 1 94.81 318 LEU B N 1
ATOM 5581 C CA . LEU B 1 318 ? -7.621 3.143 11.336 1 94.81 318 LEU B CA 1
ATOM 5582 C C . LEU B 1 318 ? -7.141 4.148 10.297 1 94.81 318 LEU B C 1
ATOM 5584 O O . LEU B 1 318 ? -5.949 4.469 10.234 1 94.81 318 LEU B O 1
ATOM 5588 N N . LEU B 1 319 ? -8.078 4.566 9.461 1 93.44 319 LEU B N 1
ATOM 5589 C CA . LEU B 1 319 ? -7.785 5.547 8.422 1 93.44 319 LEU B CA 1
ATOM 5590 C C . LEU B 1 319 ? -8.594 6.824 8.633 1 93.44 319 LEU B C 1
ATOM 5592 O O . LEU B 1 319 ? -9.516 6.852 9.453 1 93.44 319 LEU B O 1
ATOM 5596 N N . LYS B 1 320 ? -8.141 7.855 7.91 1 92.19 320 LYS B N 1
ATOM 5597 C CA . LYS B 1 320 ? -8.875 9.109 7.992 1 92.19 320 LYS B CA 1
ATOM 5598 C C . LYS B 1 320 ? -10.281 8.969 7.418 1 92.19 320 LYS B C 1
ATOM 5600 O O . LYS B 1 320 ? -10.508 8.148 6.527 1 92.19 320 LYS B O 1
ATOM 5605 N N . GLY B 1 321 ? -11.141 9.727 7.922 1 86.81 321 GLY B N 1
ATOM 5606 C CA . GLY B 1 321 ? -12.492 9.766 7.371 1 86.81 321 GLY B CA 1
ATOM 5607 C C . GLY B 1 321 ? -12.562 10.461 6.023 1 86.81 321 GLY B C 1
ATOM 5608 O O . GLY B 1 321 ? -11.625 11.156 5.625 1 86.81 321 GLY B O 1
ATOM 5609 N N . PRO B 1 322 ? -13.633 10.312 5.27 1 83.31 322 PRO B N 1
ATOM 5610 C CA . PRO B 1 322 ? -13.758 10.844 3.91 1 83.31 322 PRO B CA 1
ATOM 5611 C C . PRO B 1 322 ? -13.695 12.367 3.863 1 83.31 322 PRO B C 1
ATOM 5613 O O . PRO B 1 322 ? -13.258 12.938 2.861 1 83.31 322 PRO B O 1
ATOM 5616 N N . TYR B 1 323 ? -14.07 13.078 4.855 1 79.75 323 TYR B N 1
ATOM 5617 C CA . TYR B 1 323 ? -14.141 14.531 4.777 1 79.75 323 TYR B CA 1
ATOM 5618 C C . TYR B 1 323 ? -13.086 15.18 5.66 1 79.75 323 TYR B C 1
ATOM 5620 O O . TYR B 1 323 ? -13.086 16.406 5.848 1 79.75 323 TYR B O 1
ATOM 5628 N N . ASP B 1 324 ? -12.289 14.305 6.121 1 81.06 324 ASP B N 1
ATOM 5629 C CA . ASP B 1 324 ? -11.266 14.828 7.016 1 81.06 324 ASP B CA 1
ATOM 5630 C C . ASP B 1 324 ? -9.977 15.133 6.258 1 81.06 324 ASP B C 1
ATOM 5632 O O . ASP B 1 324 ? -9.625 14.422 5.312 1 81.06 324 ASP B O 1
ATOM 5636 N N . ASP B 1 325 ? -9.422 16.281 6.598 1 80.31 325 ASP B N 1
ATOM 5637 C CA . ASP B 1 325 ? -8.148 16.672 6.004 1 80.31 325 ASP B CA 1
ATOM 5638 C C . ASP B 1 325 ? -6.996 16.422 6.973 1 80.31 325 ASP B C 1
ATOM 5640 O O . ASP B 1 325 ? -6.352 17.375 7.43 1 80.31 325 ASP B O 1
ATOM 5644 N N . VAL B 1 326 ? -6.902 15.266 7.461 1 86 326 VAL B N 1
ATOM 5645 C CA . VAL B 1 326 ? -5.828 14.883 8.375 1 86 326 VAL B CA 1
ATOM 5646 C C . VAL B 1 326 ? -4.938 13.836 7.719 1 86 326 VAL B C 1
ATOM 5648 O O . VAL B 1 326 ? -5.402 13.039 6.895 1 86 326 VAL B O 1
ATOM 5651 N N . LYS B 1 327 ? -3.744 13.898 8.055 1 86.44 327 LYS B N 1
ATOM 5652 C CA . LYS B 1 327 ? -2.799 12.922 7.531 1 86.44 327 LYS B CA 1
ATOM 5653 C C . LYS B 1 327 ? -2.533 11.812 8.547 1 86.44 327 LYS B C 1
ATOM 5655 O O . LYS B 1 327 ? -1.946 12.055 9.602 1 86.44 327 LYS B O 1
ATOM 5660 N N . ILE B 1 328 ? -3.008 10.625 8.188 1 89 328 ILE B N 1
ATOM 5661 C CA . ILE B 1 328 ? -2.793 9.453 9.031 1 89 328 ILE B CA 1
ATOM 5662 C C . ILE B 1 328 ? -1.978 8.414 8.273 1 89 328 ILE B C 1
ATOM 5664 O O . ILE B 1 328 ? -2.307 8.07 7.133 1 89 328 ILE B O 1
ATOM 5668 N N . SER B 1 329 ? -0.875 7.977 8.891 1 88.75 329 SER B N 1
ATOM 5669 C CA . SER B 1 329 ? -0.068 6.922 8.281 1 88.75 329 SER B CA 1
ATOM 5670 C C . SER B 1 329 ? -0.689 5.551 8.516 1 88.75 329 SER B C 1
ATOM 5672 O O . SER B 1 329 ? -1.251 5.289 9.586 1 88.75 329 SER B O 1
ATOM 5674 N N . PRO B 1 330 ? -0.557 4.723 7.531 1 89.19 330 PRO B N 1
ATOM 5675 C CA . PRO B 1 330 ? -1.123 3.385 7.715 1 89.19 330 PRO B CA 1
ATOM 5676 C C . PRO B 1 330 ? -0.297 2.52 8.664 1 89.19 330 PRO B C 1
ATOM 5678 O O . PRO B 1 330 ? 0.931 2.477 8.555 1 89.19 330 PRO B O 1
ATOM 5681 N N . VAL B 1 331 ? -0.946 1.97 9.656 1 92.94 331 VAL B N 1
ATOM 5682 C CA . VAL B 1 331 ? -0.345 1.009 10.578 1 92.94 331 VAL B CA 1
ATOM 5683 C C . VAL B 1 331 ? -1.314 -0.145 10.828 1 92.94 331 VAL B C 1
ATOM 5685 O O . VAL B 1 331 ? -2.508 0.075 11.047 1 92.94 331 VAL B O 1
ATOM 5688 N N . ILE B 1 332 ? -0.751 -1.378 10.68 1 94.88 332 ILE B N 1
ATOM 5689 C CA . ILE B 1 332 ? -1.579 -2.557 10.922 1 94.88 332 ILE B CA 1
ATOM 5690 C C . ILE B 1 332 ? -1.425 -3.012 12.367 1 94.88 332 ILE B C 1
ATOM 5692 O O . ILE B 1 332 ? -0.307 -3.219 12.844 1 94.88 332 ILE B O 1
ATOM 5696 N N . TYR B 1 333 ? -2.475 -3.113 13.047 1 96.25 333 TYR B N 1
ATOM 5697 C CA . TYR B 1 333 ? -2.475 -3.664 14.398 1 96.25 333 TYR B CA 1
ATOM 5698 C C . TYR B 1 333 ? -3.01 -5.09 14.406 1 96.25 333 TYR B C 1
ATOM 5700 O O . TYR B 1 333 ? -3.863 -5.445 13.586 1 96.25 333 TYR B O 1
ATOM 5708 N N . HIS B 1 334 ? -2.449 -5.891 15.266 1 96 334 HIS B N 1
ATOM 5709 C CA . HIS B 1 334 ? -2.842 -7.289 15.367 1 96 334 HIS B CA 1
ATOM 5710 C C . HIS B 1 334 ? -3.195 -7.66 16.812 1 96 334 HIS B C 1
ATOM 5712 O O . HIS B 1 334 ? -2.516 -7.238 17.75 1 96 334 HIS B O 1
ATOM 5718 N N . PHE B 1 335 ? -4.285 -8.383 16.969 1 97.38 335 PHE B N 1
ATOM 5719 C CA . PHE B 1 335 ? -4.691 -8.805 18.312 1 97.38 335 PHE B CA 1
ATOM 5720 C C . PHE B 1 335 ? -5.559 -10.055 18.234 1 97.38 335 PHE B C 1
ATOM 5722 O O . PHE B 1 335 ? -6.293 -10.25 17.266 1 97.38 335 PHE B O 1
ATOM 5729 N N . VAL B 1 336 ? -5.418 -10.914 19.219 1 97.44 336 VAL B N 1
ATOM 5730 C CA . VAL B 1 336 ? -6.27 -12.086 19.359 1 97.44 336 VAL B CA 1
ATOM 5731 C C . VAL B 1 336 ? -7.281 -11.867 20.484 1 97.44 336 VAL B C 1
ATOM 5733 O O . VAL B 1 336 ? -6.91 -11.812 21.656 1 97.44 336 VAL B O 1
ATOM 5736 N N . PHE B 1 337 ? -8.492 -11.75 20.109 1 97.25 337 PHE B N 1
ATOM 5737 C CA . PHE B 1 337 ? -9.555 -11.469 21.078 1 97.25 337 PHE B CA 1
ATOM 5738 C C . PHE B 1 337 ? -10.125 -12.758 21.641 1 97.25 337 PHE B C 1
ATOM 5740 O O . PHE B 1 337 ? -10.406 -13.703 20.891 1 97.25 337 PHE B O 1
ATOM 5747 N N . THR B 1 338 ? -10.211 -12.805 22.875 1 96.31 338 THR B N 1
ATOM 5748 C CA . THR B 1 338 ? -10.883 -13.859 23.609 1 96.31 338 THR B CA 1
ATOM 5749 C C . THR B 1 338 ? -11.859 -13.273 24.641 1 96.31 338 THR B C 1
ATOM 5751 O O . THR B 1 338 ? -11.953 -12.055 24.781 1 96.31 338 THR B O 1
ATOM 5754 N N . ASN B 1 339 ? -12.656 -14.125 25.25 1 95.19 339 ASN B N 1
ATOM 5755 C CA . ASN B 1 339 ? -13.586 -13.641 26.266 1 95.19 339 ASN B CA 1
ATOM 5756 C C . ASN B 1 339 ? -12.844 -13.062 27.484 1 95.19 339 ASN B C 1
ATOM 5758 O O . ASN B 1 339 ? -13.352 -12.164 28.141 1 95.19 339 ASN B O 1
ATOM 5762 N N . GLU B 1 340 ? -11.68 -13.531 27.719 1 94.81 340 GLU B N 1
ATOM 5763 C CA . GLU B 1 340 ? -10.852 -13.039 28.812 1 94.81 340 GLU B CA 1
ATOM 5764 C C . GLU B 1 340 ? -10.055 -11.812 28.391 1 94.81 340 GLU B C 1
ATOM 5766 O O . GLU B 1 340 ? -9.766 -10.938 29.219 1 94.81 340 GLU B O 1
ATOM 5771 N N . SER B 1 341 ? -9.68 -11.82 27.125 1 96.25 341 SER B N 1
ATOM 5772 C CA . SER B 1 341 ? -8.953 -10.688 26.562 1 96.25 341 SER B CA 1
ATOM 5773 C C . SER B 1 341 ? -9.734 -10.031 25.422 1 96.25 341 SER B C 1
ATOM 5775 O O . SER B 1 341 ? -9.492 -10.312 24.25 1 96.25 341 SER B O 1
ATOM 5777 N N . ASN B 1 342 ? -10.602 -9.094 25.828 1 96.94 342 ASN B N 1
ATOM 5778 C CA . ASN B 1 342 ? -11.531 -8.57 24.844 1 96.94 342 ASN B CA 1
ATOM 5779 C C . ASN B 1 342 ? -11.242 -7.109 24.516 1 96.94 342 ASN B C 1
ATOM 5781 O O . ASN B 1 342 ? -12.055 -6.434 23.891 1 96.94 342 ASN B O 1
ATOM 5785 N N . GLU B 1 343 ? -10.109 -6.613 25.094 1 97.12 343 GLU B N 1
ATOM 5786 C CA . GLU B 1 343 ? -9.711 -5.238 24.797 1 97.12 343 GLU B CA 1
ATOM 5787 C C . GLU B 1 343 ? -8.227 -5.152 24.453 1 97.12 343 GLU B C 1
ATOM 5789 O O . GLU B 1 343 ? -7.406 -5.848 25.062 1 97.12 343 GLU B O 1
ATOM 5794 N N . THR B 1 344 ? -7.875 -4.449 23.422 1 96.75 344 THR B N 1
ATOM 5795 C CA . THR B 1 344 ? -6.473 -4.223 23.094 1 96.75 344 THR B CA 1
ATOM 5796 C C . THR B 1 344 ? -5.848 -3.209 24.047 1 96.75 344 THR B C 1
ATOM 5798 O O . THR B 1 344 ? -6.562 -2.51 24.781 1 96.75 344 THR B O 1
ATOM 5801 N N . ASP B 1 345 ? -4.547 -3.123 24.078 1 95.5 345 ASP B N 1
ATOM 5802 C CA . ASP B 1 345 ? -3.885 -1.994 24.734 1 95.5 345 ASP B CA 1
ATOM 5803 C C . ASP B 1 345 ? -4.117 -0.7 23.953 1 95.5 345 ASP B C 1
ATOM 5805 O O . ASP B 1 345 ? -4.527 -0.732 22.797 1 95.5 345 ASP B O 1
ATOM 5809 N N . TYR B 1 346 ? -3.955 0.382 24.672 1 94.75 346 TYR B N 1
ATOM 5810 C CA . TYR B 1 346 ? -3.977 1.65 23.953 1 94.75 346 TYR B CA 1
ATOM 5811 C C . TYR B 1 346 ? -2.779 1.765 23.016 1 94.75 346 TYR B C 1
ATOM 5813 O O . TYR B 1 346 ? -1.635 1.576 23.438 1 94.75 346 TYR B O 1
ATOM 5821 N N . VAL B 1 347 ? -3.08 1.984 21.812 1 93.12 347 VAL B N 1
ATOM 5822 C CA . VAL B 1 347 ? -2.037 2.156 20.812 1 93.12 347 VAL B CA 1
ATOM 5823 C C . VAL B 1 347 ? -2.129 3.557 20.203 1 93.12 347 VAL B C 1
ATOM 5825 O O . VAL B 1 347 ? -3.217 4.129 20.109 1 93.12 347 VAL B O 1
ATOM 5828 N N . PRO B 1 348 ? -1.011 4.133 19.891 1 91.19 348 PRO B N 1
ATOM 5829 C CA . PRO B 1 348 ? -1.026 5.484 19.328 1 91.19 348 PRO B CA 1
ATOM 5830 C C . PRO B 1 348 ? -1.695 5.547 17.953 1 91.19 348 PRO B C 1
ATOM 5832 O O . PRO B 1 348 ? -1.547 4.625 17.156 1 91.19 348 PRO B O 1
ATOM 5835 N N . LEU B 1 349 ? -2.539 6.543 17.797 1 92.25 349 LEU B N 1
ATOM 5836 C CA . LEU B 1 349 ? -3.01 6.852 16.438 1 92.25 349 LEU B CA 1
ATOM 5837 C C . LEU B 1 349 ? -1.883 7.434 15.594 1 92.25 349 LEU B C 1
ATOM 5839 O O . LEU B 1 349 ? -1.218 8.383 16 1 92.25 349 LEU B O 1
ATOM 5843 N N . PRO B 1 350 ? -1.638 6.832 14.484 1 90.5 350 PRO B N 1
ATOM 5844 C CA . PRO B 1 350 ? -0.467 7.23 13.695 1 90.5 350 PRO B CA 1
ATOM 5845 C C . PRO B 1 350 ? -0.678 8.547 12.953 1 90.5 350 PRO B C 1
ATOM 5847 O O . PRO B 1 350 ? -0.668 8.57 11.719 1 90.5 350 PRO B O 1
ATOM 5850 N N . ILE B 1 351 ? -0.708 9.562 13.695 1 88.06 351 ILE B N 1
ATOM 5851 C CA . ILE B 1 351 ? -0.825 10.914 13.148 1 88.06 351 ILE B CA 1
ATOM 5852 C C . ILE B 1 351 ? 0.555 11.562 13.078 1 88.06 351 ILE B C 1
ATOM 5854 O O . ILE B 1 351 ? 1.39 11.359 13.961 1 88.06 351 ILE B O 1
ATOM 5858 N N . VAL B 1 352 ? 0.828 12.336 12.094 1 77.06 352 VAL B N 1
ATOM 5859 C CA . VAL B 1 352 ? 2.16 12.82 11.75 1 77.06 352 VAL B CA 1
ATOM 5860 C C . VAL B 1 352 ? 2.637 13.828 12.797 1 77.06 352 VAL B C 1
ATOM 5862 O O . VAL B 1 352 ? 3.799 13.797 13.203 1 77.06 352 VAL B O 1
ATOM 5865 N N . ASP B 1 353 ? 1.774 14.828 13.109 1 80.62 353 ASP B N 1
ATOM 5866 C CA . ASP B 1 353 ? 2.211 15.844 14.055 1 80.62 353 ASP B CA 1
ATOM 5867 C C . ASP B 1 353 ? 1.037 16.359 14.883 1 80.62 353 ASP B C 1
ATOM 5869 O O . ASP B 1 353 ? -0.097 15.906 14.711 1 80.62 353 ASP B O 1
ATOM 5873 N N . SER B 1 354 ? 1.366 17.266 15.789 1 79.06 354 SER B N 1
ATOM 5874 C CA . SER B 1 354 ? 0.38 17.797 16.719 1 79.06 354 SER B CA 1
ATOM 5875 C C . SER B 1 354 ? -0.644 18.672 16.016 1 79.06 354 SER B C 1
ATOM 5877 O O . SER B 1 354 ? -1.789 18.781 16.453 1 79.06 354 SER B O 1
ATOM 5879 N N . VAL B 1 355 ? -0.236 19.219 14.969 1 78.25 355 VAL B N 1
ATOM 5880 C CA . VAL B 1 355 ? -1.146 20.062 14.211 1 78.25 355 VAL B CA 1
ATOM 5881 C C . VAL B 1 355 ? -2.273 19.234 13.617 1 78.25 355 VAL B C 1
ATOM 5883 O O . VAL B 1 355 ? -3.445 19.594 13.703 1 78.25 355 VAL B O 1
ATOM 5886 N N . GLU B 1 356 ? -1.85 18.141 13.156 1 83.62 356 GLU B N 1
ATOM 5887 C CA . GLU B 1 356 ? -2.834 17.219 12.594 1 83.62 356 GLU B CA 1
ATOM 5888 C C . GLU B 1 356 ? -3.752 16.656 13.672 1 83.62 356 GLU B C 1
ATOM 5890 O O . GLU B 1 356 ? -4.945 16.469 13.445 1 83.62 356 GLU B O 1
ATOM 5895 N N . CYS B 1 357 ? -3.176 16.5 14.766 1 85.31 357 CYS B N 1
ATOM 5896 C CA . CYS B 1 357 ? -3.965 16.016 15.883 1 85.31 357 CYS B CA 1
ATOM 5897 C C . CYS B 1 357 ? -5.008 17.047 16.312 1 85.31 357 CYS B C 1
ATOM 5899 O O . CYS B 1 357 ? -6.152 16.688 16.594 1 85.31 357 CYS B O 1
ATOM 5901 N N . ASN B 1 358 ? -4.668 18.266 16.359 1 82.62 358 ASN B N 1
ATOM 5902 C CA . ASN B 1 358 ? -5.586 19.344 16.734 1 82.62 358 ASN B CA 1
ATOM 5903 C C . ASN B 1 358 ? -6.734 19.469 15.734 1 82.62 358 ASN B C 1
ATOM 5905 O O . ASN B 1 358 ? -7.848 19.828 16.109 1 82.62 358 ASN B O 1
ATOM 5909 N N . LYS B 1 359 ? -6.418 19.172 14.523 1 83.25 359 LYS B N 1
ATOM 5910 C CA . LYS B 1 359 ? -7.484 19.188 13.523 1 83.25 359 LYS B CA 1
ATOM 5911 C C . LYS B 1 359 ? -8.586 18.188 13.875 1 83.25 359 LYS B C 1
ATOM 5913 O O . LYS B 1 359 ? -9.773 18.5 13.75 1 83.25 359 LYS B O 1
ATOM 5918 N N . LEU B 1 360 ? -8.164 17.109 14.359 1 86.75 360 LEU B N 1
ATOM 5919 C CA . LEU B 1 360 ? -9.125 16.078 14.75 1 86.75 360 LEU B CA 1
ATOM 5920 C C . LEU B 1 360 ? -9.906 16.5 15.984 1 86.75 360 LEU B C 1
ATOM 5922 O O . LEU B 1 360 ? -11.125 16.312 16.047 1 86.75 360 LEU B O 1
ATOM 5926 N N . LEU B 1 361 ? -9.203 17.141 16.859 1 85.69 361 LEU B N 1
ATOM 5927 C CA . LEU B 1 361 ? -9.797 17.5 18.141 1 85.69 361 LEU B CA 1
ATOM 5928 C C . LEU B 1 361 ? -10.688 18.719 18 1 85.69 361 LEU B C 1
ATOM 5930 O O . LEU B 1 361 ? -11.523 19 18.875 1 85.69 361 LEU B O 1
ATOM 5934 N N . ALA B 1 362 ? -10.484 19.438 16.922 1 83.12 362 ALA B N 1
ATOM 5935 C CA . ALA B 1 362 ? -11.258 20.656 16.703 1 83.12 362 ALA B CA 1
ATOM 5936 C C . ALA B 1 362 ? -12.711 20.328 16.344 1 83.12 362 ALA B C 1
ATOM 5938 O O . ALA B 1 362 ? -13.602 21.156 16.5 1 83.12 362 ALA B O 1
ATOM 5939 N N . ALA B 1 363 ? -12.875 19.156 15.859 1 82.19 363 ALA B N 1
ATOM 5940 C CA . ALA B 1 363 ? -14.227 18.719 15.523 1 82.19 363 ALA B CA 1
ATOM 5941 C C . ALA B 1 363 ? -14.969 18.219 16.75 1 82.19 363 ALA B C 1
ATOM 5943 O O . ALA B 1 363 ? -14.336 17.797 17.734 1 82.19 363 ALA B O 1
ATOM 5944 N N . LYS B 1 364 ? -16.219 18.422 16.75 1 80.94 364 LYS B N 1
ATOM 5945 C CA . LYS B 1 364 ? -17.016 17.906 17.859 1 80.94 364 LYS B CA 1
ATOM 5946 C C . LYS B 1 364 ? -16.844 16.406 18.016 1 80.94 364 LYS B C 1
ATOM 5948 O O . LYS B 1 364 ? -16.656 15.906 19.125 1 80.94 364 LYS B O 1
ATOM 5953 N N . ASN B 1 365 ? -16.969 15.797 16.875 1 88.12 365 ASN B N 1
ATOM 5954 C CA . ASN B 1 365 ? -16.75 14.352 16.828 1 88.12 365 ASN B CA 1
ATOM 5955 C C . ASN B 1 365 ? -15.578 14 15.906 1 88.12 365 ASN B C 1
ATOM 5957 O O . ASN B 1 365 ? -15.305 14.711 14.945 1 88.12 365 ASN B O 1
ATOM 5961 N N . ILE B 1 366 ? -14.875 13.062 16.344 1 91.31 366 ILE B N 1
ATOM 5962 C CA . ILE B 1 366 ? -13.773 12.57 15.516 1 91.31 366 ILE B CA 1
ATOM 5963 C C . ILE B 1 366 ? -14.266 11.43 14.633 1 91.31 366 ILE B C 1
ATOM 5965 O O . ILE B 1 366 ? -14.742 10.406 15.141 1 91.31 366 ILE B O 1
ATOM 5969 N N . ASN B 1 367 ? -14.148 11.656 13.344 1 92.88 367 ASN B N 1
ATOM 5970 C CA . ASN B 1 367 ? -14.594 10.648 12.391 1 92.88 367 ASN B CA 1
ATOM 5971 C C . ASN B 1 367 ? -13.422 9.93 11.742 1 92.88 367 ASN B C 1
ATOM 5973 O O . ASN B 1 367 ? -12.562 10.57 11.125 1 92.88 367 ASN B O 1
ATOM 5977 N N . LEU B 1 368 ? -13.359 8.68 11.875 1 95.25 368 LEU B N 1
ATOM 5978 C CA . LEU B 1 368 ? -12.344 7.836 11.258 1 95.25 368 LEU B CA 1
ATOM 5979 C C . LEU B 1 368 ? -12.969 6.625 10.578 1 95.25 368 LEU B C 1
ATOM 5981 O O . LEU B 1 368 ? -14.172 6.395 10.703 1 95.25 368 LEU B O 1
ATOM 5985 N N . ARG B 1 369 ? -12.195 5.953 9.758 1 95.25 369 ARG B N 1
ATOM 5986 C CA . ARG B 1 369 ? -12.633 4.707 9.125 1 95.25 369 ARG B CA 1
ATOM 5987 C C . ARG B 1 369 ? -11.836 3.52 9.656 1 95.25 369 ARG B C 1
ATOM 5989 O O . ARG B 1 369 ? -10.602 3.551 9.688 1 95.25 369 ARG B O 1
ATOM 5996 N N . LEU B 1 370 ? -12.547 2.529 10.086 1 96.75 370 LEU B N 1
ATOM 5997 C CA . LEU B 1 370 ? -11.93 1.324 10.633 1 96.75 370 LEU B CA 1
ATOM 5998 C C . LEU B 1 370 ? -12.016 0.173 9.633 1 96.75 370 LEU B C 1
ATOM 6000 O O . LEU B 1 370 ? -13.078 -0.092 9.078 1 96.75 370 LEU B O 1
ATOM 6004 N N . PHE B 1 371 ? -10.914 -0.441 9.336 1 96.62 371 PHE B N 1
ATOM 6005 C CA . PHE B 1 371 ? -10.867 -1.705 8.609 1 96.62 371 PHE B CA 1
ATOM 6006 C C . PHE B 1 371 ? -10.562 -2.861 9.555 1 96.62 371 PHE B C 1
ATOM 6008 O O . PHE B 1 371 ? -9.641 -2.775 10.367 1 96.62 371 PHE B O 1
ATOM 6015 N N . LEU B 1 372 ? -11.328 -3.881 9.469 1 97.19 372 LEU B N 1
ATOM 6016 C CA . LEU B 1 372 ? -11.141 -5.074 10.281 1 97.19 372 LEU B CA 1
ATOM 6017 C C . LEU B 1 372 ? -10.992 -6.312 9.398 1 97.19 372 LEU B C 1
ATOM 6019 O O . LEU B 1 372 ? -11.75 -6.5 8.445 1 97.19 372 LEU B O 1
ATOM 6023 N N . PHE B 1 373 ? -9.945 -7.047 9.719 1 96.56 373 PHE B N 1
ATOM 6024 C CA . PHE B 1 373 ? -9.648 -8.281 9 1 96.56 373 PHE B CA 1
ATOM 6025 C C . PHE B 1 373 ? -9.602 -9.469 9.961 1 96.56 373 PHE B C 1
ATOM 6027 O O . PHE B 1 373 ? -8.844 -9.461 10.93 1 96.56 373 PHE B O 1
ATOM 6034 N N . GLN B 1 374 ? -10.391 -10.445 9.742 1 95.38 374 GLN B N 1
ATOM 6035 C CA . GLN B 1 374 ? -10.352 -11.648 10.57 1 95.38 374 GLN B CA 1
ATOM 6036 C C . GLN B 1 374 ? -9.453 -12.711 9.953 1 95.38 374 GLN B C 1
ATOM 6038 O O . GLN B 1 374 ? -9.625 -13.086 8.789 1 95.38 374 GLN B O 1
ATOM 6043 N N . ILE B 1 375 ? -8.484 -13.07 10.664 1 90.19 375 ILE B N 1
ATOM 6044 C CA . ILE B 1 375 ? -7.543 -14.07 10.18 1 90.19 375 ILE B CA 1
ATOM 6045 C C . ILE B 1 375 ? -8.023 -15.469 10.57 1 90.19 375 ILE B C 1
ATOM 6047 O O . ILE B 1 375 ? -8.219 -15.758 11.758 1 90.19 375 ILE B O 1
ATOM 6051 N N . GLN B 1 376 ? -8.422 -16.25 9.617 1 77.88 376 GLN B N 1
ATOM 6052 C CA . GLN B 1 376 ? -8.898 -17.594 9.922 1 77.88 376 GLN B CA 1
ATOM 6053 C C . GLN B 1 376 ? -7.758 -18.609 9.891 1 77.88 376 GLN B C 1
ATOM 6055 O O . GLN B 1 376 ? -6.859 -18.5 9.047 1 77.88 376 GLN B O 1
ATOM 6060 N N . LYS B 1 377 ? -7.445 -19.344 10.922 1 63.38 377 LYS B N 1
ATOM 6061 C CA . LYS B 1 377 ? -6.527 -20.484 10.953 1 63.38 377 LYS B CA 1
ATOM 6062 C C . LYS B 1 377 ? -7.031 -21.625 10.078 1 63.38 377 LYS B C 1
ATOM 6064 O O . LYS B 1 377 ? -8.242 -21.781 9.891 1 63.38 377 LYS B O 1
#